Protein AF-G0W780-F1 (afdb_monomer)

Sequence (484 aa):
MDKKTTQSKIQQDNTSSDSSLDELLEDDEDDEDETEEDDFILSKIIKQKPLKDVFQDNDDDDDDDDNERKKRKRINPLGYLNNKSKFIPIKQFDLGKNYDTKIVSSMEKLNELIDLANNSPIKSSVVDLAFDKSKKTYEERLKLVGTRINDSLIDMILKEHISFKYKDWHFIDTNYDPMIISEIFDDDELTFFNLNKLKIAEMIKLKIPNLNEFMIKCGCNMTKLNSLRISSTLSENNVIETFNQYDNFVEICPMEDIMKFLCYYDDDPNFIKIFICFILDRKVYETLFLDSICCTNIYQNVILKRTPQQKAEIGVDTSEIIRESNDENENNSDEIQMNKGNFIKIYFEVVDRENYLLHYRLIRLIPELQKDIINHLFENTVKNGNGGDDNIRIVEEFNNLFDNKQYHKLLYYILLIYGSDLMPFGHNKTTEYFKDCIYDMTVEGNNEVELSILKGILNIFYKITDKIVDVNDANFIRFRQYSE

Solvent-accessible surface area (backbone atoms only — not c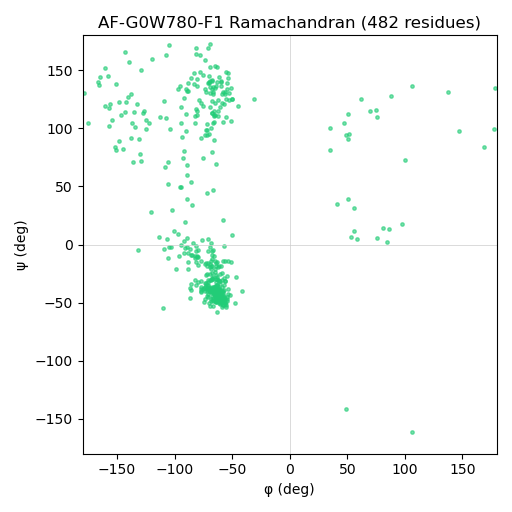omparable to full-atom values): 31049 Å² total; per-residue (Å²): 137,82,87,84,88,82,88,84,88,89,80,90,82,88,86,89,79,90,79,89,82,81,87,87,88,80,88,84,82,89,83,82,89,82,88,80,90,80,91,75,88,79,90,76,87,81,84,83,75,87,85,74,90,81,90,74,90,77,89,78,90,83,80,88,83,83,90,80,87,78,77,80,79,81,80,77,80,82,76,87,82,77,91,85,75,100,69,85,80,80,76,79,81,79,57,68,94,73,56,63,63,63,57,56,56,49,51,51,51,49,50,52,52,50,52,51,60,72,68,38,91,68,83,63,69,85,71,45,69,66,55,56,51,49,48,52,53,50,52,55,57,45,58,74,72,71,60,92,71,58,68,70,56,53,54,47,54,47,55,44,62,72,63,56,78,63,46,36,50,55,51,61,72,44,66,45,47,69,56,57,59,53,69,71,47,57,94,84,58,85,52,63,92,74,54,56,70,68,60,51,37,51,54,46,39,71,78,46,75,45,65,68,61,48,40,41,45,59,7,30,45,68,69,55,69,72,62,55,54,53,53,86,72,74,51,95,80,77,61,74,70,57,59,46,37,65,87,75,82,62,65,80,77,64,60,72,58,53,56,56,54,56,61,59,38,67,82,46,91,56,35,65,54,50,50,52,48,47,60,61,10,51,69,50,49,69,34,93,82,56,42,37,68,59,49,36,48,46,44,59,66,50,57,34,61,58,64,72,78,76,55,58,87,66,84,59,91,75,90,73,90,89,80,92,73,97,52,72,73,64,59,51,53,57,48,35,52,50,35,49,52,50,50,55,54,51,46,59,65,25,40,43,90,82,45,25,59,60,55,33,50,47,33,62,31,32,55,89,44,43,64,59,52,53,47,62,71,59,53,74,72,54,82,78,66,71,96,68,61,71,66,55,56,55,51,49,53,50,46,53,28,54,76,69,65,36,43,69,51,40,47,26,42,52,64,50,44,51,70,36,95,88,35,56,66,15,86,45,72,70,54,52,50,54,45,50,56,48,48,55,50,52,70,76,66,56,83,52,66,50,56,58,48,45,52,52,50,48,56,51,41,40,61,62,53,85,80,61,88,84,54,97,55,85,59,68,65,50,70,76,72,63,86,119

Organism: Naumovozyma dairenensis (strain ATCC 10597 / BCRC 20456 / CBS 421 / NBRC 0211 / NRRL Y-12639) (NCBI:txid1071378)

Secondary structure (DSSP, 8-state):
-----------------------------------------------PPPPP--------------------PPPPPPP------S---------GGG--HHHHHHHHHHHHHHHHHHT-S-----S-HHHHHHHHHHHHHHHHHT----HHHHHHHHHHHHH-TT-EE-SB-S---THHHHHHS-TT-TTGGGS-HHHHHHHHHHHS-SHHHHHHHTTB-HHHHHH--B--SPPTTS----SEE---------HHHHHHHHGGGTTSTTHHHHHHHHHHSHHHHHSTT--HHHHHHHIIIIITT--GGGGGGSS----------S-HHHHHHHHHHHHHHHHHHHHHHHB-TT-HHHHHHHHHH-GGGHHHHHHHHHHTTGGGSS---HHHHHHHHHHHHHHTT-HHHHHHHHHHHBTSSSB-SS--HHHHHHHHHHHHHHHTT---HHHHHHHHHHHHHHHTTTSSTT---GGGGGGGT---

pLDDT: mean 71.1, std 21.53, range [30.64, 97.69]

Nearest PDB structures (foldseek):
  8i4x-assembly1_D  TM=7.529E-01  e=1.510E-17  Saccharomyces cerevisiae S288C
  7yqh-assembly1_D  TM=7.508E-01  e=2.682E-17  Saccharomyces cerevisiae S288C
  8hqs-assembly1_D  TM=8.282E-01  e=1.946E-15  Saccharomyces cerevisiae S288C
  7ogg-assembly1_Q  TM=7.993E-01  e=3.056E-09  Saccharomyces cerevisiae A364A

InterPro domains:
  IPR014803 DNA repair protein Nse5/Nse6 [PF08691] (113-302)
  IPR014803 DNA repair protein Nse5/Nse6 [PF08691] (339-453)

Radius of gyration: 33.4 Å; Cα contacts (8 Å, |Δi|>4): 297; chains: 1; bounding box: 106×84×81 Å

Foldseek 3Di:
DDDDDDDDDDDDDDDDDDDDDDDDDDDDDDDDDDDDDDDDDDDDDDDDDDDDDDDDDDDDDDDDDDDDPDDDDDDDDDDDDDDDDDDDPDPDPPCDPVPDVVVVVVVVVVVVVVVCLVPDPPPPPPPDPPLVVVLVVVVVVVVVVVDDDDVVVSNVVSVCVVVVPQFFAAQAQAAAQPVLVCQLDPPPPPCPVVDDPVVSLVSSCVSVVDLLSLVVNQRGDPVCVVQLAQDPDDDPVRPPPNSRDHDNPHDGPDLVVSLSNLLSVLLPPCSLSVLLSQCLRPNNLPDPPQALVSLQCCCVPRQLPDDCVSVVVPDDDPPDDDDDDDPPPVVSVVSSVVSLVVSLVSNCRHYPLLPLVSLLSVCRNHVVCLVVNLCVSQVVVPPPDDPDDSLVVLLVVLCVCVVVVVLVSNLSSCSSCECDPNHDFADDPSLVVSLVSLVVVVVVVPPDPSSVVSNVVSVVSHPPPDPPPPDPDPCVVCVSVPPD

Structure (mmCIF, N/CA/C/O backbone):
data_AF-G0W780-F1
#
_entry.id   AF-G0W780-F1
#
loop_
_atom_site.group_PDB
_atom_site.id
_atom_site.type_symbol
_atom_site.label_atom_id
_atom_site.label_alt_id
_atom_site.label_comp_id
_atom_site.label_asym_id
_atom_site.label_entity_id
_atom_site.label_seq_id
_atom_site.pdbx_PDB_ins_code
_atom_site.Cartn_x
_atom_site.Cartn_y
_atom_site.Cartn_z
_atom_site.occupancy
_atom_site.B_iso_or_equiv
_atom_site.auth_seq_id
_atom_site.auth_comp_id
_atom_site.auth_asym_id
_atom_site.auth_atom_id
_atom_site.pdbx_PDB_model_num
ATOM 1 N N . MET A 1 1 ? -28.868 52.855 41.882 1.00 38.03 1 MET A N 1
ATOM 2 C CA . MET A 1 1 ? -28.464 53.197 40.507 1.00 38.03 1 MET A CA 1
ATOM 3 C C . MET A 1 1 ? -28.759 52.001 39.621 1.00 38.03 1 MET A C 1
ATOM 5 O O . MET A 1 1 ? -28.013 51.035 39.600 1.00 38.03 1 MET A O 1
ATOM 9 N N . ASP A 1 2 ? -29.972 52.051 39.084 1.00 37.53 2 ASP A N 1
ATOM 10 C CA . ASP A 1 2 ? -30.522 51.521 37.835 1.00 37.53 2 ASP A CA 1
ATOM 11 C C . ASP A 1 2 ? -30.033 50.184 37.265 1.00 37.53 2 ASP A C 1
ATOM 13 O O . ASP A 1 2 ? -29.066 50.087 36.516 1.00 37.53 2 ASP A O 1
ATOM 17 N N . LYS A 1 3 ? -30.872 49.174 37.525 1.00 34.69 3 LYS A N 1
ATOM 18 C CA . LYS A 1 3 ? -31.173 48.064 36.618 1.00 34.69 3 LYS A CA 1
ATOM 19 C C . LYS A 1 3 ? -31.974 48.602 35.424 1.00 34.69 3 LYS A C 1
ATOM 21 O O . LYS A 1 3 ? -32.961 49.305 35.635 1.00 34.69 3 LYS A O 1
ATOM 26 N N . LYS A 1 4 ? -31.634 48.200 34.196 1.00 47.03 4 LYS A N 1
ATOM 27 C CA . LYS A 1 4 ? -32.541 48.298 33.041 1.00 47.03 4 LYS A CA 1
ATOM 28 C C . LYS A 1 4 ? -32.712 46.943 32.366 1.00 47.03 4 LYS A C 1
ATOM 30 O O . LYS A 1 4 ? -31.825 46.428 31.700 1.00 47.03 4 LYS A O 1
ATOM 35 N N . THR A 1 5 ? -33.901 46.412 32.601 1.00 37.16 5 THR A N 1
ATOM 36 C CA . THR A 1 5 ? -34.615 45.384 31.854 1.00 37.16 5 THR A CA 1
ATOM 37 C C . THR A 1 5 ? -35.072 45.960 30.512 1.00 37.16 5 THR A C 1
ATOM 39 O O . THR A 1 5 ? -35.624 47.060 30.503 1.00 37.16 5 THR A O 1
ATOM 42 N N . THR A 1 6 ? -34.964 45.197 29.422 1.00 46.88 6 THR A N 1
ATOM 43 C CA . THR A 1 6 ? -35.787 45.426 28.224 1.00 46.88 6 THR A CA 1
ATOM 44 C C . THR A 1 6 ? -36.323 44.090 27.724 1.00 46.88 6 THR A C 1
ATOM 46 O O . THR A 1 6 ? -35.571 43.209 27.324 1.00 46.88 6 THR A O 1
ATOM 49 N N . GLN A 1 7 ? -37.644 43.95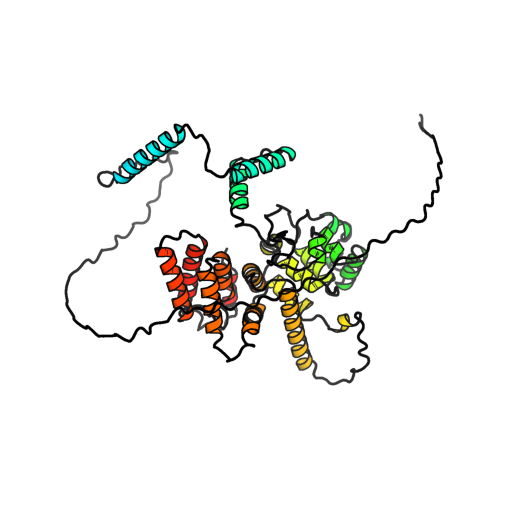4 27.811 1.00 33.81 7 GLN A N 1
ATOM 50 C CA . GLN A 1 7 ? -38.459 42.945 27.144 1.00 33.81 7 GLN A CA 1
ATOM 51 C C . GLN A 1 7 ? -38.763 43.401 25.707 1.00 33.81 7 GLN A C 1
ATOM 53 O O . GLN A 1 7 ? -39.029 44.582 25.494 1.00 33.81 7 GLN A O 1
ATOM 58 N N . SER A 1 8 ? -38.880 42.460 24.770 1.00 40.84 8 SER A N 1
ATOM 59 C CA . SER A 1 8 ? -39.789 42.592 23.623 1.00 40.84 8 SER A CA 1
ATOM 60 C C . SER A 1 8 ? -40.417 41.240 23.284 1.00 40.84 8 SER A C 1
ATOM 62 O O . SER A 1 8 ? -39.738 40.295 22.897 1.00 40.84 8 SER A O 1
ATOM 64 N N . LYS A 1 9 ? -41.735 41.177 23.483 1.00 44.16 9 LYS A N 1
ATOM 65 C CA . LYS A 1 9 ? -42.685 40.200 22.935 1.00 44.16 9 LYS A CA 1
ATOM 66 C C . LYS A 1 9 ? -43.066 40.602 21.504 1.00 44.16 9 LYS A C 1
ATOM 68 O O . LYS A 1 9 ? -42.935 41.783 21.200 1.00 44.16 9 LYS A O 1
ATOM 73 N N . ILE A 1 10 ? -43.649 39.646 20.761 1.00 37.06 10 ILE A N 1
ATOM 74 C CA . ILE A 1 10 ? -44.574 39.717 19.590 1.00 37.06 10 ILE A CA 1
ATOM 75 C C . ILE A 1 10 ? -44.097 38.664 18.568 1.00 37.06 10 ILE A C 1
ATOM 77 O O . ILE A 1 10 ? -42.911 38.635 18.281 1.00 37.06 10 ILE A O 1
ATOM 81 N N . GLN A 1 11 ? -44.883 37.769 17.969 1.00 38.53 11 GLN A N 1
ATOM 82 C CA . GLN A 1 11 ? -46.281 37.335 18.064 1.00 38.53 11 GLN A CA 1
ATOM 83 C C . GLN A 1 11 ? -46.334 35.938 17.413 1.00 38.53 11 GLN A C 1
ATOM 85 O O . GLN A 1 11 ? -45.528 35.628 16.540 1.00 38.53 11 GLN A O 1
ATOM 90 N N . GLN A 1 12 ? -47.278 35.115 17.862 1.00 35.47 12 GLN A N 1
ATOM 91 C CA . GLN A 1 12 ? -47.713 33.889 17.196 1.00 35.47 12 GLN A CA 1
ATOM 92 C C . GLN A 1 12 ? -48.482 34.242 15.919 1.00 35.47 12 GLN A C 1
ATOM 94 O O . GLN A 1 12 ? -49.270 35.182 15.963 1.00 35.47 12 GLN A O 1
ATOM 99 N N . ASP A 1 13 ? -48.344 33.432 14.870 1.00 37.41 13 ASP A N 1
ATOM 100 C CA . ASP A 1 13 ? -49.441 33.173 13.941 1.00 37.41 13 ASP A CA 1
ATOM 101 C C . ASP A 1 13 ? -49.451 31.698 13.530 1.00 37.41 13 ASP A C 1
ATOM 103 O O . ASP A 1 13 ? -48.443 31.113 13.133 1.00 37.41 13 ASP A O 1
ATOM 107 N N . ASN A 1 14 ? -50.630 31.110 13.708 1.00 38.72 14 ASN A N 1
ATOM 108 C CA . ASN A 1 14 ? -51.030 29.782 13.275 1.00 38.72 14 ASN A CA 1
ATOM 109 C C . ASN A 1 14 ? -51.286 29.797 11.764 1.00 38.72 14 ASN A C 1
ATOM 111 O O . ASN A 1 14 ? -51.888 30.746 11.276 1.00 38.72 14 ASN A O 1
ATOM 115 N N . THR A 1 15 ? -50.994 28.710 11.051 1.00 37.69 15 THR A N 1
ATOM 116 C CA . THR A 1 15 ? -51.860 28.246 9.951 1.00 37.69 15 THR A CA 1
ATOM 117 C C . THR A 1 15 ? -51.660 26.754 9.706 1.00 37.69 15 THR A C 1
ATOM 119 O O . THR A 1 15 ? -50.565 26.271 9.444 1.00 37.69 15 THR A O 1
ATOM 122 N N . SER A 1 16 ? -52.772 26.044 9.849 1.00 38.56 16 SER A N 1
ATOM 123 C CA . SER A 1 16 ? -53.034 24.655 9.503 1.00 38.56 16 SER A CA 1
ATOM 124 C C . SER A 1 16 ? -53.527 24.539 8.056 1.00 38.56 16 SER A C 1
ATOM 126 O O . SER A 1 16 ? -54.401 25.313 7.664 1.00 38.56 16 SER A O 1
ATOM 128 N N . SER A 1 17 ? -53.057 23.530 7.330 1.00 45.59 17 SER A N 1
ATOM 129 C CA . SER A 1 17 ? -53.661 22.940 6.116 1.00 45.59 17 SER A CA 1
ATOM 130 C C . SER A 1 17 ? -52.765 21.747 5.767 1.00 45.59 17 SER A C 1
ATOM 132 O O . SER A 1 17 ? -51.594 21.959 5.474 1.00 45.59 17 SER A O 1
ATOM 134 N N . ASP A 1 18 ? -53.103 20.479 5.988 1.00 39.19 18 ASP A N 1
ATOM 135 C CA . ASP A 1 18 ? -54.285 19.700 5.589 1.00 39.19 18 ASP A CA 1
ATOM 136 C C . ASP A 1 18 ? -54.598 19.819 4.092 1.00 39.19 18 ASP A C 1
ATOM 138 O O . ASP A 1 18 ? -55.306 20.724 3.656 1.00 39.19 18 ASP A O 1
ATOM 142 N N . SER A 1 19 ? -54.017 18.904 3.312 1.00 43.47 19 SER A N 1
ATOM 143 C CA . SER A 1 19 ? -54.576 18.439 2.043 1.00 43.47 19 SER A CA 1
ATOM 144 C C . SER A 1 19 ? -54.000 17.061 1.717 1.00 43.47 19 SER A C 1
ATOM 146 O O . SER A 1 19 ? -52.862 16.925 1.264 1.00 43.47 19 SER A O 1
ATOM 148 N N . SER A 1 20 ? -54.817 16.048 1.972 1.00 43.66 20 SER A N 1
ATOM 149 C CA . SER A 1 20 ? -54.826 14.784 1.253 1.00 43.66 20 SER A CA 1
ATOM 150 C C . SER A 1 20 ? -54.958 15.014 -0.256 1.00 43.66 20 SER A C 1
ATOM 152 O O . SER A 1 20 ? -55.720 15.881 -0.689 1.00 43.66 20 SER A O 1
ATOM 154 N N . LEU A 1 21 ? -54.276 14.198 -1.059 1.00 46.19 21 LEU A N 1
ATOM 155 C CA . LEU A 1 21 ? -54.745 13.893 -2.405 1.00 46.19 21 LEU A CA 1
ATOM 156 C C . LEU A 1 21 ? -54.358 12.460 -2.770 1.00 46.19 21 LEU A C 1
ATOM 158 O O . LEU A 1 21 ? -53.183 12.116 -2.882 1.00 46.19 21 LEU A O 1
ATOM 162 N N . ASP A 1 22 ? -55.409 11.661 -2.868 1.00 44.22 22 ASP A N 1
ATOM 163 C CA . ASP A 1 22 ? -55.487 10.343 -3.468 1.00 44.22 22 ASP A CA 1
ATOM 164 C C . ASP A 1 22 ? -55.342 10.428 -5.000 1.00 44.22 22 ASP A C 1
ATOM 166 O O . ASP A 1 22 ? -55.747 11.415 -5.611 1.00 44.22 22 ASP A O 1
ATOM 170 N N . GLU A 1 23 ? -54.838 9.323 -5.562 1.00 47.72 23 GLU A N 1
ATOM 171 C CA . GLU A 1 23 ? -55.351 8.653 -6.770 1.00 47.72 23 GLU A CA 1
ATOM 172 C C . GLU A 1 23 ? -55.186 9.353 -8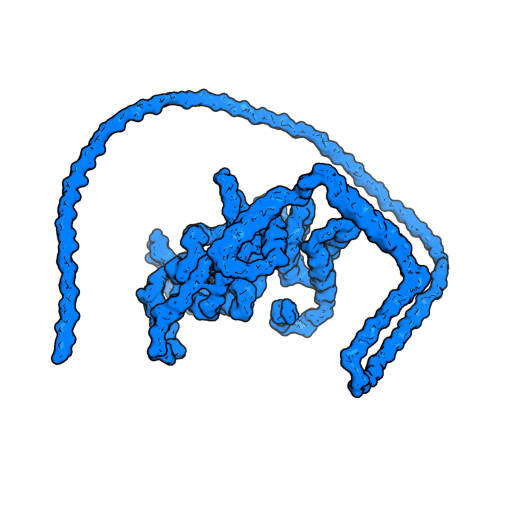.136 1.00 47.72 23 GLU A C 1
ATOM 174 O O . GLU A 1 23 ? -55.827 10.356 -8.435 1.00 47.72 23 GLU A O 1
ATOM 179 N N . LEU A 1 24 ? -54.390 8.733 -9.024 1.00 43.53 24 LEU A N 1
ATOM 180 C CA . LEU A 1 24 ? -54.859 8.317 -10.354 1.00 43.53 24 LEU A CA 1
ATOM 181 C C . LEU A 1 24 ? -53.882 7.349 -11.045 1.00 43.53 24 LEU A C 1
ATOM 183 O O . LEU A 1 24 ? -52.663 7.463 -10.937 1.00 43.53 24 LEU A O 1
ATOM 187 N N . LEU A 1 25 ? -54.516 6.374 -11.691 1.00 45.44 25 LEU A N 1
ATOM 188 C CA . LEU A 1 25 ? -54.032 5.264 -12.506 1.00 45.44 25 LEU A CA 1
ATOM 189 C C . LEU A 1 25 ? -53.476 5.726 -13.863 1.00 45.44 25 LEU A C 1
ATOM 191 O O . LEU A 1 25 ? -53.732 6.859 -14.256 1.00 45.44 25 LEU A O 1
ATOM 195 N N . GLU A 1 26 ? -52.812 4.783 -14.545 1.00 46.03 26 GLU A N 1
ATOM 196 C CA . GLU A 1 26 ? -52.704 4.518 -16.003 1.00 46.03 26 GLU A CA 1
ATOM 197 C C . GLU A 1 26 ? -51.285 3.957 -16.245 1.00 46.03 26 GLU A C 1
ATOM 199 O O . GLU A 1 26 ? -50.289 4.635 -16.002 1.00 46.03 26 GLU A O 1
ATOM 204 N N . ASP A 1 27 ? -51.111 2.634 -16.338 1.00 40.56 27 ASP A N 1
ATOM 205 C CA . ASP A 1 27 ? -51.336 1.790 -17.528 1.00 40.56 27 ASP A CA 1
ATOM 206 C C . ASP A 1 27 ? -50.704 2.402 -18.784 1.00 40.56 27 ASP A C 1
ATOM 208 O O . ASP A 1 27 ? -51.250 3.340 -19.345 1.00 40.56 27 ASP A O 1
ATOM 212 N N . ASP A 1 28 ? -49.577 1.835 -19.220 1.00 50.06 28 ASP A N 1
ATOM 213 C CA . ASP A 1 28 ? -49.275 1.678 -20.641 1.00 50.06 28 ASP A CA 1
ATOM 214 C C . ASP A 1 28 ? -48.439 0.404 -20.832 1.00 50.06 28 ASP A C 1
ATOM 216 O O . ASP A 1 28 ? -47.411 0.177 -20.182 1.00 50.06 28 ASP A O 1
ATOM 220 N N . GLU A 1 29 ? -49.008 -0.448 -21.675 1.00 44.19 29 GLU A N 1
ATOM 221 C CA . GLU A 1 29 ? -48.562 -1.752 -22.135 1.00 44.19 29 GLU A CA 1
ATOM 222 C C . GLU A 1 29 ? -47.461 -1.628 -23.209 1.00 44.19 29 GLU A C 1
ATOM 224 O O . GLU A 1 29 ? -47.306 -0.585 -23.837 1.00 44.19 29 GLU A O 1
ATOM 229 N N . ASP A 1 30 ? -46.769 -2.754 -23.403 1.00 40.62 30 ASP A N 1
ATOM 230 C CA . ASP A 1 30 ? -46.227 -3.298 -24.657 1.00 40.62 30 ASP A CA 1
ATOM 231 C C . ASP A 1 30 ? -45.163 -2.540 -25.479 1.00 40.62 30 ASP A C 1
ATOM 233 O O . ASP A 1 30 ? -45.313 -1.397 -25.893 1.00 40.62 30 ASP A O 1
ATOM 237 N N . ASP A 1 31 ? -44.056 -3.250 -25.729 1.00 46.06 31 ASP A N 1
ATOM 238 C CA . ASP A 1 31 ? -43.531 -3.585 -27.069 1.00 46.06 31 ASP A CA 1
ATOM 239 C C . ASP A 1 31 ? -42.212 -4.358 -26.853 1.00 46.06 31 ASP A C 1
ATOM 241 O O . ASP A 1 31 ? -41.242 -3.849 -26.291 1.00 46.06 31 ASP A O 1
ATOM 245 N N . GLU A 1 32 ? -42.252 -5.685 -26.945 1.00 43.19 32 GLU A N 1
ATOM 246 C CA . GLU A 1 32 ? -42.020 -6.497 -28.151 1.00 43.19 32 GLU A CA 1
ATOM 247 C C . GLU A 1 32 ? -40.538 -6.847 -28.370 1.00 43.19 32 GLU A C 1
ATOM 249 O O . GLU A 1 32 ? -39.626 -6.023 -28.319 1.00 43.19 32 GLU A O 1
ATOM 254 N N . ASP A 1 33 ? -40.352 -8.154 -28.547 1.00 42.50 33 ASP A N 1
ATOM 255 C CA . ASP A 1 33 ? -39.120 -8.883 -28.799 1.00 42.50 33 ASP A CA 1
ATOM 256 C C . ASP A 1 33 ? -38.359 -8.356 -30.020 1.00 42.50 33 ASP A C 1
ATOM 258 O O . ASP A 1 33 ? -38.966 -8.043 -31.034 1.00 42.50 33 ASP A O 1
ATOM 262 N N . GLU A 1 34 ? -37.028 -8.447 -29.998 1.00 46.59 34 GLU A N 1
ATOM 263 C CA . GLU A 1 34 ? -36.301 -8.922 -31.178 1.00 46.59 34 GLU A CA 1
ATOM 264 C C . GLU A 1 34 ? -34.954 -9.536 -30.769 1.00 46.59 34 GLU A C 1
ATOM 266 O O . GLU A 1 34 ? -34.001 -8.886 -30.338 1.00 46.59 34 GLU A O 1
ATOM 271 N N . THR A 1 35 ? -34.930 -10.861 -30.870 1.00 42.03 35 THR A N 1
ATOM 272 C CA . THR A 1 35 ? -33.750 -11.704 -31.028 1.00 42.03 35 THR A CA 1
ATOM 273 C C . THR A 1 35 ? -32.929 -11.254 -32.229 1.00 42.03 35 THR A C 1
ATOM 275 O O . THR A 1 35 ? -33.510 -11.099 -33.295 1.00 42.03 35 THR A O 1
ATOM 278 N N . GLU A 1 36 ? -31.601 -11.225 -32.123 1.00 42.75 36 GLU A N 1
ATOM 279 C CA . GLU A 1 36 ? -30.752 -11.704 -33.218 1.00 42.75 36 GLU A CA 1
ATOM 280 C C . GLU A 1 36 ? -29.364 -12.113 -32.703 1.00 42.75 36 GLU A C 1
ATOM 282 O O . GLU A 1 36 ? -28.610 -11.349 -32.100 1.00 42.75 36 GLU A O 1
ATOM 287 N N . GLU A 1 37 ? -29.104 -13.404 -32.894 1.00 39.59 37 GLU A N 1
ATOM 288 C CA . GLU A 1 37 ? -27.812 -14.063 -32.841 1.00 39.59 37 GLU A CA 1
ATOM 289 C C . GLU A 1 37 ? -26.891 -13.444 -33.898 1.00 39.59 37 GLU A C 1
ATOM 291 O O . GLU A 1 37 ? -27.321 -13.245 -35.026 1.00 39.59 37 GLU A O 1
ATOM 296 N N . ASP A 1 38 ? -25.616 -13.228 -33.576 1.00 36.81 38 ASP A N 1
ATOM 297 C CA . ASP A 1 38 ? -24.571 -13.234 -34.603 1.00 36.81 38 ASP A CA 1
ATOM 298 C C . ASP A 1 38 ? -23.228 -13.658 -33.994 1.00 36.81 38 ASP A C 1
ATOM 300 O O . ASP A 1 38 ? -22.359 -12.870 -33.613 1.00 36.81 38 ASP A O 1
ATOM 304 N N . ASP A 1 39 ? -23.073 -14.980 -33.924 1.00 35.78 39 ASP A N 1
ATOM 305 C CA . ASP A 1 39 ? -21.785 -15.655 -33.998 1.00 35.78 39 ASP A CA 1
ATOM 306 C C . ASP A 1 39 ? -21.195 -15.422 -35.399 1.00 35.78 39 ASP A C 1
ATOM 308 O O . ASP A 1 39 ? -21.659 -16.004 -36.382 1.00 35.78 39 ASP A O 1
ATOM 312 N N . PHE A 1 40 ? -20.105 -14.655 -35.516 1.00 32.97 40 PHE A N 1
ATOM 313 C CA . PHE A 1 40 ? -19.230 -14.789 -36.684 1.00 32.97 40 PHE A CA 1
ATOM 314 C C . PHE A 1 40 ? -17.739 -14.771 -36.344 1.00 32.97 40 PHE A C 1
ATOM 316 O O . PHE A 1 40 ? -17.086 -13.756 -36.101 1.00 32.97 40 PHE A O 1
ATOM 323 N N . ILE A 1 41 ? -17.207 -15.985 -36.412 1.00 33.94 41 ILE A N 1
ATOM 324 C CA . ILE A 1 41 ? -15.811 -16.386 -36.498 1.00 33.94 41 ILE A CA 1
ATOM 325 C C . ILE A 1 41 ? -15.098 -15.620 -37.622 1.00 33.94 41 ILE A C 1
ATOM 327 O O . ILE A 1 41 ? -15.444 -15.763 -38.794 1.00 33.94 41 ILE A O 1
ATOM 331 N N . LEU A 1 42 ? -13.988 -14.945 -37.305 1.00 33.44 42 LEU A N 1
ATOM 332 C CA . LEU A 1 42 ? -12.927 -14.720 -38.290 1.00 33.44 42 LEU A CA 1
ATOM 333 C C . LEU A 1 42 ? -11.534 -14.971 -37.702 1.00 33.44 42 LEU A C 1
ATOM 335 O O . LEU A 1 42 ? -10.695 -14.090 -37.537 1.00 33.44 42 LEU A O 1
ATOM 339 N N . SER A 1 43 ? -11.261 -16.250 -37.461 1.00 30.64 43 SER A N 1
ATOM 340 C CA . SER A 1 43 ? -9.906 -16.787 -37.458 1.00 30.64 43 SER A CA 1
ATOM 341 C C . SER A 1 43 ? -9.280 -16.625 -38.850 1.00 30.64 43 SER A C 1
ATOM 343 O O . SER A 1 43 ? -9.711 -17.283 -39.804 1.00 30.64 43 SER A O 1
ATOM 345 N N . LYS A 1 44 ? -8.219 -15.819 -38.987 1.00 32.91 44 LYS A N 1
ATOM 346 C CA . LYS A 1 44 ? -7.300 -15.959 -40.128 1.00 32.91 44 LYS A CA 1
ATOM 347 C C . LYS A 1 44 ? -5.851 -15.581 -39.802 1.00 32.91 44 LYS A C 1
ATOM 349 O O . LYS A 1 44 ? -5.403 -14.470 -40.033 1.00 32.91 44 LYS A O 1
ATOM 354 N N . ILE A 1 45 ?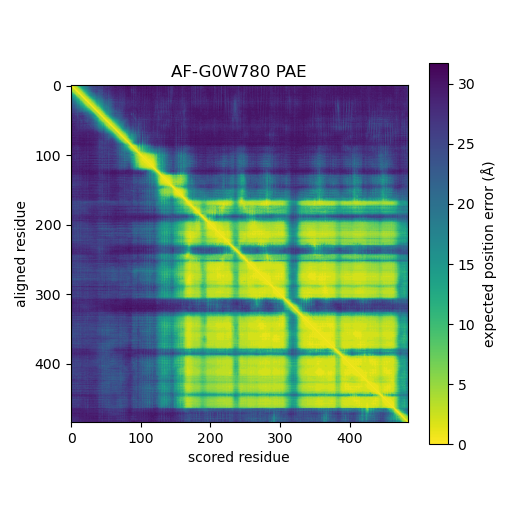 -5.124 -16.601 -39.345 1.00 32.88 45 ILE A N 1
ATOM 355 C CA . ILE A 1 45 ? -3.849 -17.068 -39.915 1.00 32.88 45 ILE A CA 1
ATOM 356 C C . ILE A 1 45 ? -2.775 -15.981 -40.114 1.00 32.88 45 ILE A C 1
ATOM 358 O O . ILE A 1 45 ? -2.646 -15.412 -41.197 1.00 32.88 45 ILE A O 1
ATOM 362 N N . ILE A 1 46 ? -1.878 -15.844 -39.134 1.00 32.34 46 ILE A N 1
ATOM 363 C CA . ILE A 1 46 ? -0.486 -15.461 -39.398 1.00 32.34 46 ILE A CA 1
ATOM 364 C C . ILE A 1 46 ? 0.373 -16.708 -39.187 1.00 32.34 46 ILE A C 1
ATOM 366 O O . ILE A 1 46 ? 0.526 -17.225 -38.085 1.00 32.34 46 ILE A O 1
ATOM 370 N N . LYS A 1 47 ? 0.875 -17.233 -40.307 1.00 33.12 47 LYS A N 1
ATOM 371 C CA . LYS A 1 47 ? 1.777 -18.381 -40.378 1.00 33.12 47 LYS A CA 1
ATOM 372 C C . LYS A 1 47 ? 3.112 -18.017 -39.729 1.00 33.12 47 LYS A C 1
ATOM 374 O O . LYS A 1 47 ? 3.855 -17.207 -40.277 1.00 33.12 47 LYS A O 1
ATOM 379 N N . GLN A 1 48 ? 3.442 -18.674 -38.623 1.00 32.75 48 GLN A N 1
ATOM 380 C CA . GLN A 1 48 ? 4.809 -18.743 -38.119 1.00 32.75 48 GLN A CA 1
ATOM 381 C C . GLN A 1 48 ? 5.663 -19.564 -39.100 1.00 32.75 48 GLN A C 1
ATOM 383 O O . GLN A 1 48 ? 5.334 -20.701 -39.442 1.00 32.75 48 GLN A O 1
ATOM 388 N N . LYS A 1 49 ? 6.752 -18.963 -39.587 1.00 35.91 49 LYS A N 1
ATOM 389 C CA . LYS A 1 49 ? 7.869 -19.674 -40.219 1.00 35.91 49 LYS A CA 1
ATOM 390 C C . LYS A 1 49 ? 8.870 -20.034 -39.113 1.00 35.91 49 LYS A C 1
ATOM 392 O O . LYS A 1 49 ? 9.234 -19.134 -38.362 1.00 35.91 49 LYS A O 1
ATOM 397 N N . PRO A 1 50 ? 9.357 -21.282 -39.031 1.00 32.81 50 PRO A N 1
ATOM 398 C CA . PRO A 1 50 ? 10.433 -21.629 -38.114 1.00 32.81 50 PRO A CA 1
ATOM 399 C C . PRO A 1 50 ? 11.770 -21.136 -38.686 1.00 32.81 50 PRO A C 1
ATOM 401 O O . PRO A 1 50 ? 12.145 -21.508 -39.803 1.00 32.81 50 PRO A O 1
ATOM 404 N N . LEU A 1 51 ? 12.477 -20.290 -37.937 1.00 34.16 51 LEU A N 1
ATOM 405 C CA . LEU A 1 51 ? 13.879 -19.970 -38.199 1.00 34.16 51 LEU A CA 1
ATOM 406 C C . LEU A 1 51 ? 14.737 -21.090 -37.611 1.00 34.16 51 LEU A C 1
ATOM 408 O O . LEU A 1 51 ? 14.689 -21.374 -36.419 1.00 34.16 51 LEU A O 1
ATOM 412 N N . LYS A 1 52 ? 15.444 -21.766 -38.516 1.00 33.25 52 LYS A N 1
ATOM 413 C CA . LYS A 1 52 ? 16.418 -22.815 -38.239 1.00 33.25 52 LYS A CA 1
ATOM 414 C C . LYS A 1 52 ? 17.739 -22.211 -37.775 1.00 33.25 52 LYS A C 1
ATOM 416 O O . LYS A 1 52 ? 18.141 -21.158 -38.265 1.00 33.25 52 LYS A O 1
ATOM 421 N N . ASP A 1 53 ? 18.390 -22.982 -36.916 1.00 37.91 53 ASP A N 1
ATOM 422 C CA . ASP A 1 53 ? 19.793 -22.944 -36.519 1.00 37.91 53 ASP A CA 1
ATOM 423 C C . ASP A 1 53 ? 20.753 -22.468 -37.616 1.00 37.91 53 ASP A C 1
ATOM 425 O O . ASP A 1 53 ? 20.836 -23.081 -38.683 1.00 37.91 53 ASP A O 1
ATOM 429 N N . VAL A 1 54 ? 21.539 -21.438 -37.293 1.00 37.41 54 VAL A N 1
ATOM 430 C CA . VAL A 1 54 ? 22.884 -21.214 -37.841 1.00 37.41 54 VAL A CA 1
ATOM 431 C C . VAL A 1 54 ? 23.739 -20.609 -36.722 1.00 37.41 54 VAL A C 1
ATOM 433 O O . VAL A 1 54 ? 23.902 -19.396 -36.636 1.00 37.41 54 VAL A O 1
ATOM 436 N N . PHE A 1 55 ? 24.266 -21.458 -35.839 1.00 34.22 55 PHE A N 1
ATOM 437 C CA . PHE A 1 55 ? 25.536 -21.168 -35.178 1.00 34.22 55 PHE A CA 1
ATOM 438 C C . PHE A 1 55 ? 26.615 -21.773 -36.066 1.00 34.22 55 PHE A C 1
ATOM 440 O O . PHE A 1 55 ? 26.660 -22.989 -36.257 1.00 34.22 55 PHE A O 1
ATOM 447 N N . GLN A 1 56 ? 27.418 -20.909 -36.675 1.00 38.41 56 GLN A N 1
ATOM 448 C CA . GLN A 1 56 ? 28.638 -21.308 -37.348 1.00 38.41 56 GLN A CA 1
ATOM 449 C C . GLN A 1 56 ? 29.759 -20.462 -36.765 1.00 38.41 56 GLN A C 1
ATOM 451 O O . GLN A 1 56 ? 29.744 -19.235 -36.866 1.00 38.41 56 GLN A O 1
ATOM 456 N N . ASP A 1 57 ? 30.652 -21.176 -36.093 1.00 42.66 57 ASP A N 1
ATOM 457 C CA . ASP A 1 57 ? 31.915 -20.717 -35.549 1.00 42.66 57 ASP A CA 1
ATOM 458 C C . ASP A 1 57 ? 32.721 -19.984 -36.622 1.00 42.66 57 ASP A C 1
ATOM 460 O O . ASP A 1 57 ? 32.846 -20.470 -37.746 1.00 42.66 57 ASP A O 1
ATOM 464 N N . ASN A 1 58 ? 33.283 -18.841 -36.247 1.00 42.53 58 ASN A N 1
ATOM 465 C CA . ASN A 1 58 ? 34.522 -18.338 -36.821 1.00 42.53 58 ASN A CA 1
ATOM 466 C C . ASN A 1 58 ? 35.343 -17.799 -35.650 1.00 42.53 58 ASN A C 1
ATOM 468 O O . ASN A 1 58 ? 35.182 -16.653 -35.229 1.00 42.53 58 ASN A O 1
ATOM 472 N N . ASP A 1 59 ? 36.168 -18.693 -35.114 1.00 42.81 59 ASP A N 1
ATOM 473 C CA . ASP A 1 59 ? 37.484 -18.327 -34.615 1.00 42.81 59 ASP A CA 1
ATOM 474 C C . ASP A 1 59 ? 38.259 -17.714 -35.786 1.00 42.81 59 ASP A C 1
ATOM 476 O O . ASP A 1 59 ? 38.288 -18.303 -36.863 1.00 42.81 59 ASP A O 1
ATOM 480 N N . ASP A 1 60 ? 38.849 -16.542 -35.581 1.00 51.62 60 ASP A N 1
ATOM 481 C CA . ASP A 1 60 ? 40.149 -16.206 -36.152 1.00 51.62 60 ASP A CA 1
ATOM 482 C C . ASP A 1 60 ? 40.733 -15.033 -35.356 1.00 51.62 60 ASP A C 1
ATOM 484 O O . ASP A 1 60 ? 40.142 -13.954 -35.229 1.00 51.62 60 ASP A O 1
ATOM 488 N N . ASP A 1 61 ? 41.885 -15.339 -34.770 1.00 51.78 61 ASP A N 1
ATOM 489 C CA . ASP A 1 61 ? 42.843 -14.450 -34.136 1.00 51.78 61 ASP A CA 1
ATOM 490 C C . ASP A 1 61 ? 43.258 -13.310 -35.080 1.00 51.78 61 ASP A C 1
ATOM 492 O O . ASP A 1 61 ? 43.377 -13.515 -36.285 1.00 51.78 61 ASP A O 1
ATOM 496 N N . ASP A 1 62 ? 43.549 -12.129 -34.530 1.00 50.03 62 ASP A N 1
ATOM 497 C CA . ASP A 1 62 ? 44.811 -11.458 -34.852 1.00 50.03 62 ASP A CA 1
ATOM 498 C C . ASP A 1 62 ? 45.119 -10.311 -33.879 1.00 50.03 62 ASP A C 1
ATOM 500 O O . ASP A 1 62 ? 44.263 -9.529 -33.452 1.00 50.03 62 ASP A O 1
ATOM 504 N N . ASP A 1 63 ? 46.397 -10.309 -33.527 1.00 49.56 63 ASP A N 1
ATOM 505 C CA . ASP A 1 63 ? 47.114 -9.575 -32.502 1.00 49.56 63 ASP A CA 1
ATOM 506 C C . ASP A 1 63 ? 47.264 -8.055 -32.738 1.00 49.56 63 ASP A C 1
ATOM 508 O O . ASP A 1 63 ? 47.027 -7.517 -33.817 1.00 49.56 63 ASP A O 1
ATOM 512 N N . ASP A 1 64 ? 47.794 -7.420 -31.684 1.00 44.47 64 ASP A N 1
ATOM 513 C CA . ASP A 1 64 ? 48.576 -6.176 -31.675 1.00 44.47 64 ASP A CA 1
ATOM 514 C C . ASP A 1 64 ? 47.823 -4.841 -31.866 1.00 44.47 64 ASP A C 1
ATOM 516 O O . ASP A 1 64 ? 47.398 -4.475 -32.953 1.00 44.47 64 ASP A O 1
ATOM 520 N N . ASP A 1 65 ? 47.734 -4.021 -30.805 1.00 46.03 65 ASP A N 1
ATOM 521 C CA . ASP A 1 65 ? 48.720 -2.938 -30.636 1.00 46.03 65 ASP A CA 1
ATOM 522 C C . ASP A 1 65 ? 48.520 -2.093 -29.354 1.00 46.03 65 ASP A C 1
ATOM 524 O O . ASP A 1 65 ? 47.452 -1.570 -29.036 1.00 46.03 65 ASP A O 1
ATOM 528 N N . ASP A 1 66 ? 49.635 -1.948 -28.646 1.00 42.31 66 ASP A N 1
ATOM 529 C CA . ASP A 1 66 ? 50.151 -0.756 -27.977 1.00 42.31 66 ASP A CA 1
ATOM 530 C C . ASP A 1 66 ? 49.323 0.137 -27.014 1.00 42.31 66 ASP A C 1
ATOM 532 O O . ASP A 1 66 ? 48.520 1.002 -27.351 1.00 42.31 66 ASP A O 1
ATOM 536 N N . ASN A 1 67 ? 49.765 0.064 -25.750 1.00 45.59 67 ASN A N 1
ATOM 537 C CA . ASN A 1 67 ? 50.309 1.191 -24.978 1.00 45.59 67 ASN A CA 1
ATOM 538 C C . ASN A 1 67 ? 49.532 2.526 -24.941 1.00 45.59 67 ASN A C 1
ATOM 540 O O . ASN A 1 67 ? 49.886 3.478 -25.625 1.00 45.59 67 ASN A O 1
ATOM 544 N N . GLU A 1 68 ? 48.695 2.727 -23.911 1.00 43.69 68 GLU A N 1
ATOM 545 C CA . GLU A 1 68 ? 48.584 4.058 -23.283 1.00 43.69 68 GLU A CA 1
ATOM 546 C C . GLU A 1 68 ? 48.201 4.002 -21.787 1.00 43.69 68 GLU A C 1
ATOM 548 O O . GLU A 1 68 ? 47.068 4.221 -21.352 1.00 43.69 68 GLU A O 1
ATOM 553 N N . ARG A 1 69 ? 49.207 3.754 -20.935 1.00 42.19 69 ARG A N 1
ATOM 554 C CA . ARG A 1 69 ? 49.122 3.974 -19.480 1.00 42.19 69 ARG A CA 1
ATOM 555 C C . ARG A 1 69 ? 48.977 5.472 -19.174 1.00 42.19 69 ARG A C 1
ATOM 557 O O . ARG A 1 69 ? 49.964 6.172 -18.927 1.00 42.19 69 ARG A O 1
ATOM 564 N N . LYS A 1 70 ? 47.741 5.973 -19.100 1.00 43.38 70 LYS A N 1
ATOM 565 C CA . LYS A 1 70 ? 47.442 7.323 -18.589 1.00 43.38 70 LYS A CA 1
ATOM 566 C C . LYS A 1 70 ? 47.713 7.405 -17.082 1.00 43.38 70 LYS A C 1
ATOM 568 O O . LYS A 1 70 ? 46.911 6.998 -16.242 1.00 43.38 70 LYS A O 1
ATOM 573 N N . LYS A 1 71 ? 48.877 7.966 -16.737 1.00 39.69 71 LYS A N 1
ATOM 574 C CA . LYS A 1 71 ? 49.267 8.370 -15.378 1.00 39.69 71 LYS A CA 1
ATOM 575 C C . LYS A 1 71 ? 48.214 9.322 -14.796 1.00 39.69 71 LYS A C 1
ATOM 577 O O . LYS A 1 71 ? 48.117 10.478 -15.205 1.00 39.69 71 LYS A O 1
ATOM 582 N N . ARG A 1 72 ? 47.450 8.851 -13.807 1.00 40.94 72 ARG A N 1
ATOM 583 C CA . ARG A 1 72 ? 46.558 9.686 -12.990 1.00 40.94 72 ARG A CA 1
ATOM 584 C C . ARG A 1 72 ? 47.399 10.720 -12.230 1.00 40.94 72 ARG A C 1
ATOM 586 O O . ARG A 1 72 ? 48.172 10.367 -11.340 1.00 40.94 72 ARG A O 1
ATOM 593 N N . LYS A 1 73 ? 47.274 11.998 -12.601 1.00 42.03 73 LYS A N 1
ATOM 594 C CA . LYS A 1 73 ? 47.849 13.123 -11.851 1.00 42.03 73 LYS A CA 1
ATOM 595 C C . LYS A 1 73 ? 47.157 13.202 -10.489 1.00 42.03 73 LYS A C 1
ATOM 597 O O . LYS A 1 73 ? 45.939 13.337 -10.420 1.00 42.03 73 LYS A O 1
ATOM 602 N N . ARG A 1 74 ? 47.943 13.105 -9.415 1.00 37.44 74 ARG A N 1
ATOM 603 C CA . ARG A 1 74 ? 47.493 13.366 -8.044 1.00 37.44 74 ARG A CA 1
ATOM 604 C C . ARG A 1 74 ? 47.051 14.826 -7.940 1.00 37.44 74 ARG A C 1
ATOM 606 O O . ARG A 1 74 ? 47.818 15.729 -8.266 1.00 37.44 74 ARG A O 1
ATOM 613 N N . ILE A 1 75 ? 45.813 15.031 -7.509 1.00 39.22 75 ILE A N 1
ATOM 614 C CA . ILE A 1 75 ? 45.268 16.339 -7.152 1.00 39.22 75 ILE A CA 1
ATOM 615 C C . ILE A 1 75 ? 45.871 16.698 -5.790 1.00 39.22 75 ILE A C 1
ATOM 617 O O . ILE A 1 75 ? 45.704 15.954 -4.826 1.00 39.22 75 ILE A O 1
ATOM 621 N N . ASN A 1 76 ? 46.618 17.800 -5.724 1.00 38.62 76 ASN A N 1
ATOM 622 C CA . ASN A 1 76 ? 47.114 18.332 -4.457 1.00 38.62 76 ASN A CA 1
ATOM 623 C C . ASN A 1 76 ? 45.942 18.924 -3.654 1.00 38.62 76 ASN A C 1
ATOM 625 O O . ASN A 1 76 ? 45.102 19.609 -4.244 1.00 38.62 76 ASN A O 1
ATOM 629 N N . PRO A 1 77 ? 45.884 18.704 -2.330 1.00 40.84 77 PRO A N 1
ATOM 630 C CA . PRO A 1 77 ? 44.859 19.297 -1.487 1.00 40.84 77 PRO A CA 1
ATOM 631 C C . PRO A 1 77 ? 45.038 20.817 -1.410 1.00 40.84 77 PRO A C 1
ATOM 633 O O . PRO A 1 77 ? 46.154 21.338 -1.365 1.00 40.84 77 PRO A O 1
ATOM 636 N N . LEU A 1 78 ? 43.898 21.507 -1.430 1.00 40.44 78 LEU A N 1
ATOM 637 C CA . LEU A 1 78 ? 43.752 22.956 -1.375 1.00 40.44 78 LEU A CA 1
ATOM 638 C C . LEU A 1 78 ? 44.545 23.570 -0.214 1.00 40.44 78 LEU A C 1
ATOM 640 O O . LEU A 1 78 ? 44.363 23.214 0.948 1.00 40.44 78 LEU A O 1
ATOM 644 N N . GLY A 1 79 ? 45.404 24.530 -0.557 1.00 39.41 79 GLY A N 1
ATOM 645 C CA . GLY A 1 79 ? 46.071 25.397 0.402 1.00 39.41 79 GLY A CA 1
ATOM 646 C C . GLY A 1 79 ? 45.078 26.331 1.095 1.00 39.41 79 GLY A C 1
ATOM 647 O O . GLY A 1 79 ? 44.147 26.847 0.479 1.00 39.41 79 GLY A O 1
ATOM 648 N N . TYR A 1 80 ? 45.320 26.537 2.387 1.00 43.25 80 TYR A N 1
ATOM 649 C CA . TYR A 1 80 ? 44.629 27.463 3.277 1.00 43.25 80 TYR A CA 1
ATOM 650 C C . TYR A 1 80 ? 44.412 28.844 2.637 1.00 43.25 80 TYR A C 1
ATOM 652 O O . TYR A 1 80 ? 45.366 29.558 2.321 1.00 43.25 80 TYR A O 1
ATOM 660 N N . LEU A 1 81 ? 43.143 29.236 2.497 1.00 42.66 81 LEU A N 1
ATOM 661 C CA . LEU A 1 81 ? 42.738 30.583 2.105 1.00 42.66 81 LEU A CA 1
ATOM 662 C C . LEU A 1 81 ? 42.797 31.509 3.319 1.00 42.66 81 LEU A C 1
ATOM 664 O O . LEU A 1 81 ? 42.066 31.355 4.295 1.00 42.66 81 LEU A O 1
ATOM 668 N N . ASN A 1 82 ? 43.698 32.482 3.232 1.00 41.62 82 ASN A N 1
ATOM 669 C CA . ASN A 1 82 ? 43.856 33.542 4.207 1.00 41.62 82 ASN A CA 1
ATOM 670 C C . ASN A 1 82 ? 42.770 34.607 3.974 1.00 41.62 82 ASN A C 1
ATOM 672 O O . ASN A 1 82 ? 42.627 35.147 2.875 1.00 41.62 82 ASN A O 1
ATOM 676 N N . ASN A 1 83 ? 41.997 34.894 5.018 1.00 53.16 83 ASN A N 1
ATOM 677 C CA . ASN A 1 83 ? 40.936 35.894 5.035 1.00 53.16 83 ASN A CA 1
ATOM 678 C C . ASN A 1 83 ? 41.487 37.298 4.746 1.00 53.16 83 ASN A C 1
ATOM 680 O O . ASN A 1 83 ? 42.267 37.804 5.554 1.00 53.16 83 ASN A O 1
ATOM 684 N N . LYS A 1 84 ? 41.029 37.932 3.651 1.00 54.25 84 LYS A N 1
ATOM 685 C CA . LYS A 1 84 ? 40.708 39.378 3.517 1.00 54.25 84 LYS A CA 1
ATOM 686 C C . LYS A 1 84 ? 40.481 39.772 2.044 1.00 54.25 84 LYS A C 1
ATOM 688 O O . LYS A 1 84 ? 41.376 40.282 1.383 1.00 54.25 84 LYS A O 1
ATOM 693 N N . SER A 1 85 ? 39.267 39.565 1.536 1.00 49.00 85 SER A N 1
ATOM 694 C CA . SER A 1 85 ? 38.552 40.491 0.630 1.00 49.00 85 SER A CA 1
ATOM 695 C C . SER A 1 85 ? 37.197 39.888 0.235 1.00 49.00 85 SER A C 1
ATOM 697 O O . SER A 1 85 ? 37.080 38.699 -0.035 1.00 49.00 85 SER A O 1
ATOM 699 N N . LYS A 1 86 ? 36.143 40.709 0.277 1.00 58.59 86 LYS A N 1
ATOM 700 C CA . LYS A 1 86 ? 34.725 40.320 0.163 1.00 58.59 86 LYS A CA 1
ATOM 701 C C . LYS A 1 86 ? 34.217 40.306 -1.289 1.00 58.59 86 LYS A C 1
ATOM 703 O O . LYS A 1 86 ? 33.096 40.725 -1.545 1.00 58.59 86 LYS A O 1
ATOM 708 N N . PHE A 1 87 ? 35.028 39.841 -2.236 1.00 59.16 87 PHE A N 1
ATOM 709 C CA . PHE A 1 87 ? 34.598 39.664 -3.624 1.00 59.16 87 PHE A CA 1
ATOM 710 C C . PHE A 1 87 ? 35.234 38.403 -4.201 1.00 59.16 87 PHE A C 1
ATOM 712 O O . PHE A 1 87 ? 36.454 38.264 -4.200 1.00 59.16 87 PHE A O 1
ATOM 719 N N . ILE A 1 88 ? 34.396 37.482 -4.679 1.00 55.31 88 ILE A N 1
ATOM 720 C CA . ILE A 1 88 ? 34.826 36.316 -5.451 1.00 55.31 88 ILE A CA 1
ATOM 721 C C . ILE A 1 88 ? 35.048 36.818 -6.884 1.00 55.31 88 ILE A C 1
ATOM 723 O O . ILE A 1 88 ? 34.072 37.207 -7.529 1.00 55.31 88 ILE A O 1
ATOM 727 N N . PRO A 1 89 ? 36.287 36.867 -7.405 1.00 52.53 89 PRO A N 1
ATOM 728 C CA . PRO A 1 89 ? 36.496 37.195 -8.805 1.00 52.53 89 PRO A CA 1
ATOM 729 C C . PRO A 1 89 ? 35.940 36.048 -9.652 1.00 52.53 89 PRO A C 1
ATOM 731 O O . PRO A 1 89 ? 36.463 34.932 -9.626 1.00 52.53 89 PRO A O 1
ATOM 734 N N . ILE A 1 90 ? 34.868 36.317 -10.399 1.00 56.69 90 ILE A N 1
ATOM 735 C CA . ILE A 1 90 ? 34.369 35.393 -11.417 1.00 56.69 90 ILE A CA 1
ATOM 736 C C . ILE A 1 90 ? 35.454 35.320 -12.492 1.00 56.69 90 ILE A C 1
ATOM 738 O O . ILE A 1 90 ? 35.659 36.267 -13.251 1.00 56.69 90 ILE A O 1
ATOM 742 N N . LYS A 1 91 ? 36.195 34.208 -12.534 1.00 54.47 91 LYS A N 1
ATOM 743 C CA . LYS A 1 91 ? 37.076 33.912 -13.664 1.00 54.47 91 LYS A CA 1
ATOM 744 C C . LYS A 1 91 ? 36.188 33.690 -14.882 1.00 54.47 91 LYS A C 1
ATOM 746 O O . LYS A 1 91 ? 35.475 32.693 -14.944 1.00 54.47 91 LYS A O 1
ATOM 751 N N . GLN A 1 92 ? 36.231 34.620 -15.832 1.00 54.44 92 GLN A N 1
ATOM 752 C CA . GLN A 1 92 ? 35.690 34.382 -17.164 1.00 54.44 92 GLN A CA 1
ATOM 753 C C . GLN A 1 92 ? 36.391 33.146 -17.740 1.00 54.44 92 GLN A C 1
ATOM 755 O O . GLN A 1 92 ? 37.621 33.092 -17.808 1.00 54.44 92 GLN A O 1
ATOM 760 N N . PHE A 1 93 ? 35.603 32.125 -18.072 1.00 55.97 93 PHE A N 1
ATOM 761 C CA . PHE A 1 93 ? 36.088 30.946 -18.774 1.00 55.97 93 PHE A CA 1
ATOM 762 C C . PHE A 1 93 ? 36.369 31.348 -20.219 1.00 55.97 93 PHE A C 1
ATOM 764 O O . PHE A 1 93 ? 35.460 31.431 -21.040 1.00 55.97 93 PHE A O 1
ATOM 771 N N . ASP A 1 94 ? 37.635 31.622 -20.515 1.00 59.78 94 ASP A N 1
ATOM 772 C CA . ASP A 1 94 ? 38.100 31.753 -21.888 1.00 59.78 94 ASP A CA 1
ATOM 773 C C . ASP A 1 94 ? 38.163 30.343 -22.496 1.00 59.78 94 ASP A C 1
ATOM 775 O O . ASP A 1 94 ? 39.108 29.582 -22.272 1.00 59.78 94 ASP A O 1
ATOM 779 N N . LEU A 1 95 ? 37.085 29.942 -23.178 1.00 56.75 95 LEU A N 1
ATOM 780 C CA . LEU A 1 95 ? 36.940 28.613 -23.790 1.00 56.75 95 LEU A CA 1
ATOM 781 C C . LEU A 1 95 ? 37.902 28.391 -24.974 1.00 56.75 95 LEU A C 1
ATOM 783 O O . LEU A 1 95 ? 38.008 27.267 -25.474 1.00 56.75 95 LEU A O 1
ATOM 787 N N . GLY A 1 96 ? 38.650 29.421 -25.391 1.00 73.00 96 GLY A N 1
ATOM 788 C CA . GLY A 1 96 ? 39.701 29.323 -26.399 1.00 73.00 96 GLY A CA 1
ATOM 789 C C . GLY A 1 96 ? 39.264 28.574 -27.665 1.00 73.00 96 GLY A C 1
ATOM 790 O O . GLY A 1 96 ? 38.132 28.681 -28.126 1.00 73.00 96 GLY A O 1
ATOM 791 N N . LYS A 1 97 ? 40.171 27.768 -28.232 1.00 61.34 97 LYS A N 1
ATOM 792 C CA . LYS A 1 97 ? 39.939 27.001 -29.475 1.00 61.34 97 LYS A CA 1
ATOM 793 C C . LYS A 1 97 ? 38.969 25.817 -29.331 1.00 61.34 97 LYS A C 1
ATOM 795 O O . LYS A 1 97 ? 38.652 25.195 -30.337 1.00 61.34 97 LYS A O 1
ATOM 800 N N . ASN A 1 98 ? 38.513 25.511 -28.115 1.00 61.66 98 ASN A N 1
ATOM 801 C CA . ASN A 1 98 ? 37.563 24.427 -27.841 1.00 61.66 98 ASN A CA 1
ATOM 802 C C . ASN A 1 98 ? 36.120 24.939 -27.732 1.00 61.66 98 ASN A C 1
ATOM 804 O O . ASN A 1 98 ? 35.233 24.201 -27.306 1.00 61.66 98 ASN A O 1
ATOM 808 N N . TYR A 1 99 ? 35.885 26.205 -28.080 1.00 66.94 99 TYR A N 1
ATOM 809 C CA . TYR A 1 99 ? 34.549 26.757 -28.185 1.00 66.94 99 TYR A CA 1
ATOM 810 C C . TYR A 1 99 ? 33.804 26.074 -29.333 1.00 66.94 99 TYR A C 1
ATOM 812 O O . TYR A 1 99 ? 34.159 26.233 -30.503 1.00 66.94 99 TYR A O 1
ATOM 820 N N . ASP A 1 100 ? 32.797 25.277 -28.986 1.00 70.69 100 ASP A N 1
ATOM 821 C CA . ASP A 1 100 ? 31.991 24.567 -29.965 1.00 70.69 100 ASP A CA 1
ATOM 822 C C . ASP A 1 100 ? 31.095 25.565 -30.705 1.00 70.69 100 ASP A C 1
ATOM 824 O O . ASP A 1 100 ? 30.034 25.979 -30.231 1.00 70.69 100 ASP A O 1
ATOM 828 N N . THR A 1 101 ? 31.541 25.969 -31.891 1.00 76.56 101 THR A N 1
ATOM 829 C CA . THR A 1 101 ? 30.812 26.880 -32.780 1.00 76.56 101 THR A CA 1
ATOM 830 C C . THR A 1 101 ? 29.452 26.321 -33.192 1.00 76.56 101 THR A C 1
ATOM 832 O O . THR A 1 101 ? 28.565 27.093 -33.569 1.00 76.56 101 THR A O 1
ATOM 835 N N . LYS A 1 102 ? 29.231 25.003 -33.051 1.00 75.75 102 LYS A N 1
ATOM 836 C CA . LYS A 1 102 ? 27.913 24.404 -33.263 1.00 75.75 102 LYS A CA 1
ATOM 837 C C . LYS A 1 102 ? 26.903 24.899 -32.239 1.00 75.75 102 LYS A C 1
ATOM 839 O O . LYS A 1 102 ? 25.759 25.121 -32.628 1.00 75.75 102 LYS A O 1
ATOM 844 N N . ILE A 1 103 ? 27.300 25.143 -30.988 1.00 72.56 103 ILE A N 1
ATOM 845 C CA . ILE A 1 103 ? 26.394 25.645 -29.944 1.00 72.56 103 ILE A CA 1
ATOM 846 C C . ILE A 1 103 ? 25.872 27.031 -30.324 1.00 72.56 103 ILE A C 1
ATOM 848 O O . ILE A 1 103 ? 24.664 27.233 -30.301 1.00 72.56 103 ILE A O 1
ATOM 852 N N . VAL A 1 104 ? 26.739 27.944 -30.778 1.00 77.81 104 VAL A N 1
ATOM 853 C CA . VAL A 1 104 ? 26.311 29.278 -31.243 1.00 77.81 104 VAL A CA 1
ATOM 854 C C . VAL A 1 104 ? 25.374 29.174 -32.431 1.00 77.81 104 VAL A C 1
ATOM 856 O O . VAL A 1 104 ? 24.295 29.750 -32.391 1.00 77.81 104 VAL A O 1
ATOM 859 N N . SER A 1 105 ? 25.722 28.363 -33.433 1.00 78.44 105 SER A N 1
ATOM 860 C CA . SER A 1 105 ? 24.851 28.181 -34.601 1.00 78.44 105 SER A CA 1
ATOM 861 C C . SER A 1 105 ? 23.498 27.549 -34.241 1.00 78.44 105 SER A C 1
ATOM 863 O O . SER A 1 105 ? 22.489 27.818 -34.885 1.00 78.44 105 SER A O 1
ATOM 865 N N . SER A 1 106 ? 23.457 26.715 -33.197 1.00 76.19 106 SER A N 1
ATOM 866 C CA . SER A 1 106 ? 22.221 26.113 -32.687 1.00 76.19 106 SER A CA 1
ATOM 867 C C . SER A 1 106 ? 21.385 27.143 -31.931 1.00 76.19 106 SER A C 1
ATOM 869 O O . SER A 1 106 ? 20.164 27.142 -32.045 1.00 76.19 106 SER A O 1
ATOM 871 N N . MET A 1 107 ? 22.038 28.048 -31.200 1.00 77.19 107 MET A N 1
ATOM 872 C CA . MET A 1 107 ? 21.400 29.134 -30.456 1.00 77.19 107 MET A CA 1
ATOM 873 C C . MET A 1 107 ? 20.859 30.223 -31.389 1.00 77.19 107 MET A C 1
ATOM 875 O O . MET A 1 107 ? 19.764 30.727 -31.165 1.00 77.19 107 MET A O 1
ATOM 879 N N . GLU A 1 108 ? 21.573 30.532 -32.472 1.00 82.81 108 GLU A N 1
ATOM 880 C CA . GLU A 1 108 ? 21.102 31.420 -33.542 1.00 82.81 108 GLU A CA 1
ATOM 881 C C . GLU A 1 108 ? 19.874 30.833 -34.246 1.00 82.81 108 GLU A C 1
ATOM 883 O O . GLU A 1 108 ? 18.859 31.513 -34.353 1.00 82.81 108 GLU A O 1
ATOM 888 N N . LYS A 1 109 ? 19.905 29.543 -34.612 1.00 82.75 109 LYS A N 1
ATOM 889 C CA . LYS A 1 109 ? 18.736 28.845 -35.179 1.00 82.75 109 LYS A CA 1
ATOM 890 C C . LYS A 1 109 ? 17.547 28.801 -34.220 1.00 82.75 109 LYS A C 1
ATOM 892 O O . LYS A 1 109 ? 16.406 28.921 -34.652 1.00 82.75 109 LYS A O 1
ATOM 897 N N . LEU A 1 110 ? 1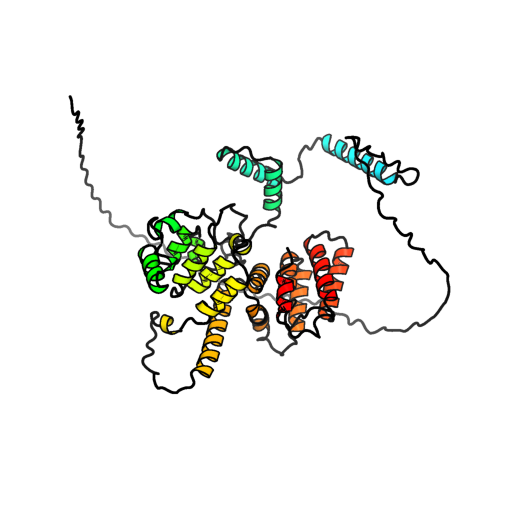7.798 28.619 -32.923 1.00 74.19 110 LEU A N 1
ATOM 898 C CA . LEU A 1 110 ? 16.751 28.646 -31.902 1.00 74.19 110 LEU A CA 1
ATOM 899 C C . LEU A 1 110 ? 16.114 30.040 -31.810 1.00 74.19 110 LEU A C 1
ATOM 901 O O . LEU A 1 110 ? 14.893 30.144 -31.764 1.00 74.19 110 LEU A O 1
ATOM 905 N N . ASN A 1 111 ? 16.923 31.101 -31.838 1.00 76.69 111 ASN A N 1
ATOM 906 C CA . ASN A 1 111 ? 16.429 32.477 -31.833 1.00 76.69 111 ASN A CA 1
ATOM 907 C C . ASN A 1 111 ? 15.651 32.812 -33.114 1.00 76.69 111 ASN A C 1
ATOM 909 O O . ASN A 1 111 ? 14.582 33.405 -33.021 1.00 76.69 111 ASN A O 1
ATOM 913 N N . GLU A 1 112 ? 16.105 32.359 -34.287 1.00 83.81 112 GLU A N 1
ATOM 914 C CA . GLU A 1 112 ? 15.346 32.500 -35.540 1.00 83.81 112 GLU A CA 1
ATOM 915 C C . GLU A 1 112 ? 13.993 31.776 -35.479 1.00 83.81 112 GLU A C 1
ATOM 917 O O . GLU A 1 112 ? 12.982 32.313 -35.928 1.00 83.81 112 GLU A O 1
ATOM 922 N N . LEU A 1 113 ? 13.938 30.577 -34.888 1.00 73.94 113 LEU A N 1
ATOM 923 C CA . LEU A 1 113 ? 12.682 29.848 -34.685 1.00 73.94 113 LEU A CA 1
ATOM 924 C C . LEU A 1 113 ? 11.751 30.555 -33.691 1.00 73.94 113 LEU A C 1
ATOM 926 O O . LEU A 1 113 ? 10.540 30.580 -33.911 1.00 73.94 113 LEU A O 1
ATOM 930 N N . ILE A 1 114 ? 12.299 31.154 -32.631 1.00 72.94 114 ILE A N 1
ATOM 931 C CA . ILE A 1 114 ? 11.542 31.972 -31.671 1.00 72.94 114 ILE A CA 1
ATOM 932 C C . ILE A 1 114 ? 10.977 33.219 -32.365 1.00 72.94 114 ILE A C 1
ATOM 934 O O . ILE A 1 114 ? 9.797 33.530 -32.196 1.00 72.94 114 ILE A O 1
ATOM 938 N N . ASP A 1 115 ? 11.770 33.901 -33.189 1.00 80.88 115 ASP A N 1
ATOM 939 C CA . ASP A 1 115 ? 11.328 35.081 -33.936 1.00 80.88 115 ASP A CA 1
ATOM 940 C C . ASP A 1 115 ? 10.278 34.726 -34.997 1.00 80.88 115 ASP A C 1
ATOM 942 O O . ASP A 1 115 ? 9.293 35.451 -35.160 1.00 80.88 115 ASP A O 1
ATOM 946 N N . LEU A 1 116 ? 10.423 33.590 -35.684 1.00 77.94 116 LEU A N 1
ATOM 947 C CA . LEU A 1 116 ? 9.413 33.076 -36.616 1.00 77.94 116 LEU A CA 1
ATOM 948 C C . LEU A 1 116 ? 8.111 32.692 -35.900 1.00 77.94 116 LEU A C 1
ATOM 950 O O . LEU A 1 116 ? 7.028 32.978 -36.414 1.00 77.94 116 LEU A O 1
ATOM 954 N N . ALA A 1 117 ? 8.196 32.101 -34.706 1.00 66.81 117 ALA A N 1
ATOM 955 C CA . ALA A 1 117 ? 7.028 31.789 -33.885 1.00 66.81 117 ALA A CA 1
ATOM 956 C C . ALA A 1 117 ? 6.316 33.063 -33.397 1.00 66.81 117 ALA A C 1
ATOM 958 O O . ALA A 1 117 ? 5.091 33.152 -33.476 1.00 66.81 117 ALA A O 1
ATOM 959 N N . ASN A 1 118 ? 7.071 34.078 -32.965 1.00 70.44 118 ASN A N 1
ATOM 960 C CA . ASN A 1 118 ? 6.531 35.354 -32.485 1.00 70.44 118 ASN A CA 1
ATOM 961 C C . ASN A 1 118 ? 5.893 36.202 -33.598 1.00 70.44 118 ASN A C 1
ATOM 963 O O . ASN A 1 118 ? 4.946 36.948 -33.337 1.00 70.44 118 ASN A O 1
ATOM 967 N N . ASN A 1 119 ? 6.397 36.086 -34.831 1.00 75.94 119 ASN A N 1
ATOM 968 C CA . ASN A 1 119 ? 5.917 36.835 -35.996 1.00 75.94 119 ASN A CA 1
ATOM 969 C C . ASN A 1 119 ? 4.866 36.081 -36.829 1.00 75.94 119 ASN A C 1
ATOM 971 O O . ASN A 1 119 ? 4.372 36.619 -37.824 1.00 75.94 119 ASN A O 1
ATOM 975 N N . SER A 1 120 ? 4.499 34.855 -36.445 1.00 58.44 120 SER A N 1
ATOM 976 C CA . SER A 1 120 ? 3.451 34.099 -37.131 1.00 58.44 120 SER A CA 1
ATOM 977 C C . SER A 1 120 ? 2.076 34.769 -36.937 1.00 58.44 120 SER A C 1
ATOM 979 O O . SER A 1 120 ? 1.686 35.067 -35.805 1.00 58.44 120 SER A O 1
ATOM 981 N N . PRO A 1 121 ? 1.287 34.984 -38.012 1.00 51.75 121 PRO A N 1
ATOM 982 C CA . PRO A 1 121 ? -0.060 35.562 -37.928 1.00 51.75 121 PRO A CA 1
ATOM 983 C C . PRO A 1 121 ? -1.061 34.635 -37.222 1.00 51.75 121 PRO A C 1
ATOM 985 O O . PRO A 1 121 ? -2.149 35.063 -36.836 1.00 51.75 121 PRO A O 1
ATOM 988 N N . ILE A 1 122 ? -0.682 33.375 -37.011 1.00 52.84 122 ILE A N 1
ATOM 989 C CA . ILE A 1 122 ? -1.424 32.417 -36.207 1.00 52.84 122 ILE A CA 1
ATOM 990 C C . ILE A 1 122 ? -0.882 32.517 -34.776 1.00 52.84 122 ILE A C 1
ATOM 992 O O . ILE A 1 122 ? -0.081 31.699 -34.335 1.00 52.84 122 ILE A O 1
ATOM 996 N N . LYS A 1 123 ? -1.347 33.518 -34.018 1.00 48.84 123 LYS A N 1
ATOM 997 C CA . LYS A 1 123 ? -1.244 33.527 -32.545 1.00 48.84 123 LYS A CA 1
ATOM 998 C C . LYS A 1 123 ? -2.208 32.508 -31.920 1.00 48.84 123 LYS A C 1
ATOM 1000 O O . LYS A 1 123 ? -2.911 32.825 -30.966 1.00 48.84 123 LYS A O 1
ATOM 1005 N N . SER A 1 124 ? -2.299 31.297 -32.460 1.00 46.09 124 SER A N 1
ATOM 1006 C CA . SER A 1 124 ? -2.799 30.188 -31.659 1.00 46.09 124 SER A CA 1
ATOM 1007 C C . SER A 1 124 ? -1.569 29.520 -31.086 1.00 46.09 124 SER A C 1
ATOM 1009 O O . SER A 1 124 ? -0.842 28.833 -31.805 1.00 46.09 124 SER A O 1
ATOM 1011 N N . SER A 1 125 ? -1.320 29.742 -29.798 1.00 46.25 125 SER A N 1
ATOM 1012 C CA . SER A 1 125 ? -0.566 28.772 -29.028 1.00 46.25 125 SER A CA 1
ATOM 1013 C C . SER A 1 125 ? -1.231 27.418 -29.279 1.00 46.25 125 SER A C 1
ATOM 1015 O O . SER A 1 125 ? -2.333 27.137 -28.827 1.00 46.25 125 SER A O 1
ATOM 1017 N N . VAL A 1 126 ? -0.569 26.575 -30.067 1.00 47.31 126 VAL A N 1
ATOM 1018 C CA . VAL A 1 126 ? -0.886 25.142 -30.123 1.00 47.31 126 VAL A CA 1
ATOM 1019 C C . VAL A 1 126 ? -0.487 24.478 -28.790 1.00 47.31 126 VAL A C 1
ATOM 1021 O O . VAL A 1 126 ? -0.741 23.304 -28.567 1.00 47.31 126 VAL A O 1
ATOM 1024 N N . VAL A 1 127 ? 0.087 25.252 -27.861 1.00 50.72 127 VAL A N 1
ATOM 1025 C CA . VAL A 1 127 ? 0.247 24.896 -26.455 1.00 50.72 127 VAL A CA 1
ATOM 1026 C C . VAL A 1 127 ? -1.124 24.946 -25.777 1.00 50.72 127 VAL A C 1
ATOM 1028 O O . VAL A 1 127 ? -1.604 26.004 -25.385 1.00 50.72 127 VAL A O 1
ATOM 1031 N N . ASP A 1 128 ? -1.753 23.775 -25.736 1.00 54.97 128 ASP A N 1
ATOM 1032 C CA . ASP A 1 128 ? -2.788 23.323 -24.810 1.00 54.97 128 ASP A CA 1
ATOM 1033 C C . ASP A 1 128 ? -3.792 24.376 -24.319 1.00 54.97 128 ASP A C 1
ATOM 1035 O O . ASP A 1 128 ? -3.779 24.803 -23.164 1.00 54.97 128 ASP A O 1
ATOM 1039 N N . LEU A 1 129 ? -4.799 24.659 -25.152 1.00 57.94 129 LEU A N 1
ATOM 1040 C CA . LEU A 1 129 ? -6.053 25.311 -24.736 1.00 57.94 129 LEU A CA 1
ATOM 1041 C C . LEU A 1 129 ? -6.656 24.680 -23.460 1.00 57.94 129 LEU A C 1
ATOM 1043 O O . LEU A 1 129 ? -7.346 25.357 -22.699 1.00 57.94 129 LEU A O 1
ATOM 1047 N N . ALA A 1 130 ? -6.394 23.392 -23.213 1.00 56.75 130 ALA A N 1
ATOM 1048 C CA . ALA A 1 130 ? -6.779 22.688 -21.993 1.00 56.75 130 ALA A CA 1
ATOM 1049 C C . ALA A 1 130 ? -5.961 23.110 -20.756 1.00 56.75 130 ALA A C 1
ATOM 1051 O O . ALA A 1 130 ? -6.548 23.277 -19.683 1.00 56.75 130 ALA A O 1
ATOM 1052 N N . PHE A 1 131 ? -4.646 23.325 -20.891 1.00 61.75 131 PHE A N 1
ATOM 1053 C CA . PHE A 1 131 ? -3.792 23.848 -19.818 1.00 61.75 131 PHE A CA 1
ATOM 1054 C C . PHE A 1 131 ? -4.166 25.281 -19.480 1.00 61.75 131 PHE A C 1
ATOM 1056 O O . PHE A 1 131 ? -4.426 25.564 -18.316 1.00 61.75 131 PHE A O 1
ATOM 1063 N N . ASP A 1 132 ? -4.320 26.151 -20.477 1.00 65.56 132 ASP A N 1
ATOM 1064 C CA . ASP A 1 132 ? -4.680 27.553 -20.242 1.00 65.56 132 ASP A CA 1
ATOM 1065 C C . ASP A 1 132 ? -6.085 27.694 -19.631 1.00 65.56 132 ASP A C 1
ATOM 1067 O O . ASP A 1 132 ? -6.308 28.512 -18.733 1.00 65.56 132 ASP A O 1
ATOM 1071 N N . LYS A 1 133 ? -7.041 26.850 -20.046 1.00 72.00 133 LYS A N 1
ATOM 1072 C CA . LYS A 1 133 ? -8.384 26.805 -19.444 1.00 72.00 133 LYS A CA 1
ATOM 1073 C C . LYS A 1 133 ? -8.350 26.289 -18.001 1.00 72.00 133 LYS A C 1
ATOM 1075 O O . LYS A 1 133 ? -9.034 26.848 -17.139 1.00 72.00 133 LYS A O 1
ATOM 1080 N N . SER A 1 134 ? -7.548 25.261 -17.721 1.00 64.69 134 SER A N 1
ATOM 1081 C CA . SER A 1 134 ? -7.390 24.707 -16.367 1.00 64.69 134 SER A CA 1
ATOM 1082 C C . SER A 1 134 ? -6.654 25.680 -15.447 1.00 64.69 134 SER A C 1
ATOM 1084 O O . SER A 1 134 ? -7.097 25.907 -14.322 1.00 64.69 134 SER A O 1
ATOM 1086 N N . LYS A 1 135 ? -5.610 26.340 -15.962 1.00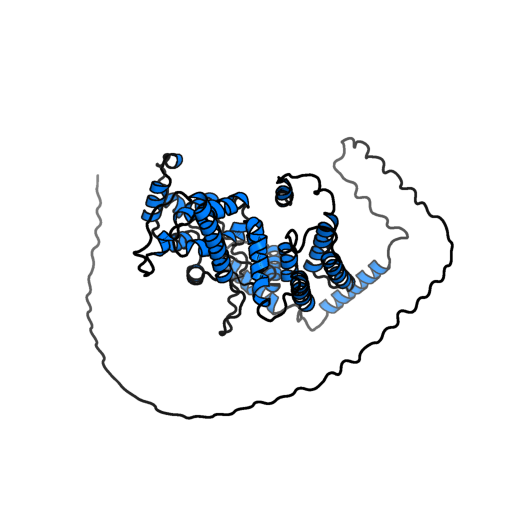 69.25 135 LYS A N 1
ATOM 1087 C CA . LYS A 1 135 ? -4.859 27.407 -15.300 1.00 69.25 135 LYS A CA 1
ATOM 1088 C C . LYS A 1 135 ? -5.770 28.532 -14.861 1.00 69.25 135 LYS A C 1
ATOM 1090 O O . LYS A 1 135 ? -5.829 28.854 -13.679 1.00 69.25 135 LYS A O 1
ATOM 1095 N N . LYS A 1 136 ? -6.557 29.059 -15.797 1.00 75.19 136 LYS A N 1
ATOM 1096 C CA . LYS A 1 136 ? -7.497 30.144 -15.523 1.00 75.19 136 LYS A CA 1
ATOM 1097 C C . LYS A 1 136 ? -8.554 29.749 -14.484 1.00 75.19 136 LYS A C 1
ATOM 1099 O O . LYS A 1 136 ? -8.825 30.523 -13.573 1.00 75.19 136 LYS A O 1
ATOM 1104 N N . THR A 1 137 ? -9.090 28.530 -14.571 1.00 72.75 137 THR A N 1
ATOM 1105 C CA . THR A 1 137 ? -10.071 28.013 -13.596 1.00 72.75 137 THR A CA 1
ATOM 1106 C C . THR A 1 137 ? -9.461 27.874 -12.195 1.00 72.75 137 THR A C 1
ATOM 1108 O O . THR A 1 137 ? -10.102 28.207 -11.198 1.00 72.75 137 THR A O 1
ATOM 1111 N N . TYR A 1 138 ? -8.214 27.404 -12.096 1.00 68.06 138 TYR A N 1
ATOM 1112 C CA . TYR A 1 138 ? -7.511 27.254 -10.820 1.00 68.06 138 TYR A CA 1
ATOM 1113 C C . TYR A 1 138 ? -7.123 28.612 -10.217 1.00 68.06 138 TYR A C 1
ATOM 1115 O O . TYR A 1 138 ? -7.356 28.853 -9.035 1.00 68.06 138 TYR A O 1
ATOM 1123 N N . GLU A 1 139 ? -6.631 29.546 -11.035 1.00 69.31 139 GLU A N 1
ATOM 1124 C CA . GLU A 1 139 ? -6.373 30.933 -10.631 1.00 69.31 139 GLU A CA 1
ATOM 1125 C C . GLU A 1 139 ? -7.639 31.634 -10.117 1.00 69.31 139 GLU A C 1
ATOM 1127 O O . GLU A 1 139 ? -7.575 32.383 -9.142 1.00 69.31 139 GLU A O 1
ATOM 1132 N N . GLU A 1 140 ? -8.795 31.406 -10.747 1.00 73.88 140 GLU A N 1
ATOM 1133 C CA . GLU A 1 140 ? -10.086 31.938 -10.293 1.00 73.88 140 GLU A CA 1
ATOM 1134 C C . GLU A 1 140 ? -10.487 31.366 -8.923 1.00 73.88 140 GLU A C 1
ATOM 1136 O O . GLU A 1 140 ? -10.918 32.125 -8.053 1.00 73.88 140 GLU A O 1
ATOM 1141 N N . ARG A 1 141 ? -10.260 30.066 -8.683 1.00 66.62 141 ARG A N 1
ATOM 1142 C CA . ARG A 1 141 ? -10.481 29.436 -7.368 1.00 66.62 141 ARG A CA 1
ATOM 1143 C C . ARG A 1 141 ? -9.548 29.984 -6.290 1.00 66.62 141 ARG A C 1
ATOM 1145 O O . ARG A 1 141 ? -10.002 30.263 -5.187 1.00 66.62 141 ARG A O 1
ATOM 1152 N N . LEU A 1 142 ? -8.270 30.190 -6.600 1.00 62.59 142 LEU A N 1
ATOM 1153 C CA . LEU A 1 142 ? -7.298 30.727 -5.642 1.00 62.59 142 LEU A CA 1
ATOM 1154 C C . LEU A 1 142 ? -7.538 32.210 -5.323 1.00 62.59 142 LEU A C 1
ATOM 1156 O O . LEU A 1 142 ? -7.373 32.628 -4.177 1.00 62.59 142 LEU A O 1
ATOM 1160 N N . LYS A 1 143 ? -8.000 33.006 -6.299 1.00 67.38 143 LYS A N 1
ATOM 1161 C CA . LYS A 1 143 ? -8.389 34.412 -6.077 1.00 67.38 143 LYS A CA 1
ATOM 1162 C C . LYS A 1 143 ? -9.528 34.550 -5.064 1.00 67.38 143 LYS A C 1
ATOM 1164 O O . LYS A 1 143 ? -9.545 35.533 -4.326 1.00 67.38 143 LYS A O 1
ATOM 1169 N N . LEU A 1 144 ? -10.434 33.571 -4.986 1.00 64.75 144 LEU A N 1
ATOM 1170 C CA . LEU A 1 144 ? -11.510 33.544 -3.986 1.00 64.75 144 LEU A CA 1
ATOM 1171 C C . LEU A 1 144 ? -10.988 33.347 -2.551 1.00 64.75 144 LEU A C 1
ATOM 1173 O O . LEU A 1 144 ? -11.637 33.791 -1.610 1.00 64.75 144 LEU A O 1
ATOM 1177 N N . VAL A 1 145 ? -9.809 32.739 -2.379 1.00 61.72 145 VAL A N 1
ATOM 1178 C CA . VAL A 1 145 ? -9.191 32.456 -1.067 1.00 61.72 145 VAL A CA 1
ATOM 1179 C C . VAL A 1 145 ? -8.375 33.653 -0.536 1.00 61.72 145 VAL A C 1
ATOM 1181 O O . VAL A 1 145 ? -7.976 33.683 0.624 1.00 61.72 145 VAL A O 1
ATOM 1184 N N . GLY A 1 146 ? -8.166 34.698 -1.348 1.00 57.16 146 GLY A N 1
ATOM 1185 C CA . GLY A 1 146 ? -7.589 35.975 -0.903 1.00 57.16 146 GLY A CA 1
ATOM 1186 C C . GLY A 1 146 ? -6.073 35.977 -0.660 1.00 57.16 146 GLY A C 1
ATOM 1187 O O . GLY A 1 146 ? -5.525 36.992 -0.224 1.00 57.16 146 GLY A O 1
ATOM 1188 N N . THR A 1 147 ? -5.365 34.889 -0.966 1.00 58.62 147 THR A N 1
ATOM 1189 C CA . THR A 1 147 ? -3.909 34.784 -0.812 1.00 58.62 147 THR A CA 1
ATOM 1190 C C . THR A 1 147 ? -3.184 35.061 -2.132 1.00 58.62 147 THR A C 1
ATOM 1192 O O . THR A 1 147 ? -3.546 34.561 -3.196 1.00 58.62 147 THR A O 1
ATOM 1195 N N . ARG A 1 148 ? -2.126 35.885 -2.087 1.00 62.88 148 ARG A N 1
ATOM 1196 C CA . ARG A 1 148 ? -1.212 36.068 -3.227 1.00 62.88 148 ARG A CA 1
ATOM 1197 C C . ARG A 1 148 ? -0.282 34.861 -3.309 1.00 62.88 148 ARG A C 1
ATOM 1199 O O . ARG A 1 148 ? 0.760 34.846 -2.660 1.00 62.88 148 ARG A O 1
ATOM 1206 N N . ILE A 1 149 ? -0.678 33.853 -4.073 1.00 66.12 149 ILE A N 1
ATOM 1207 C CA . ILE A 1 149 ? 0.156 32.682 -4.363 1.00 66.12 149 ILE A CA 1
ATOM 1208 C C . ILE A 1 149 ? 1.058 33.009 -5.561 1.00 66.12 149 ILE A C 1
ATOM 1210 O O . ILE A 1 149 ? 0.666 33.751 -6.456 1.00 66.12 149 ILE A O 1
ATOM 1214 N N . ASN A 1 150 ? 2.294 32.511 -5.541 1.00 75.56 150 ASN A N 1
ATOM 1215 C CA . ASN A 1 150 ? 3.274 32.732 -6.602 1.00 75.56 150 ASN A CA 1
ATOM 1216 C C . ASN A 1 150 ? 2.860 31.992 -7.889 1.00 75.56 150 ASN A C 1
ATOM 1218 O O . ASN A 1 150 ? 2.602 30.789 -7.839 1.00 75.56 150 ASN A O 1
ATOM 1222 N N . ASP A 1 151 ? 2.863 32.681 -9.033 1.00 71.56 151 ASP A N 1
ATOM 1223 C CA . ASP A 1 151 ? 2.516 32.116 -10.346 1.00 71.56 151 ASP A CA 1
ATOM 1224 C C . ASP A 1 151 ? 3.375 30.893 -10.706 1.00 71.56 151 ASP A C 1
ATOM 1226 O O . ASP A 1 151 ? 2.881 29.953 -11.327 1.00 71.56 151 ASP A O 1
ATOM 1230 N N . SER A 1 152 ? 4.635 30.839 -10.250 1.00 68.56 152 SER A N 1
ATOM 1231 C CA . SER A 1 152 ? 5.494 29.667 -10.471 1.00 68.56 152 SER A CA 1
ATOM 1232 C C . SER A 1 152 ? 5.003 28.418 -9.735 1.00 68.56 152 SER A C 1
ATOM 1234 O O . SER A 1 152 ? 5.220 27.303 -10.204 1.00 68.56 152 SER A O 1
ATOM 1236 N N . LEU A 1 153 ? 4.339 28.595 -8.589 1.00 63.94 153 LEU A N 1
ATOM 1237 C CA . LEU A 1 153 ? 3.736 27.509 -7.820 1.00 63.94 153 LEU A CA 1
ATOM 1238 C C . LEU A 1 153 ? 2.452 27.017 -8.497 1.00 63.94 153 LEU A C 1
ATOM 1240 O O . LEU A 1 153 ? 2.210 25.818 -8.557 1.00 63.94 153 LEU A O 1
ATOM 1244 N N . ILE A 1 154 ? 1.670 27.939 -9.061 1.00 68.75 154 ILE A N 1
ATOM 1245 C CA . ILE A 1 154 ? 0.466 27.627 -9.839 1.00 68.75 154 ILE A CA 1
ATOM 1246 C C . ILE A 1 154 ? 0.844 26.843 -11.101 1.00 68.75 154 ILE A C 1
ATOM 1248 O O . ILE A 1 154 ? 0.261 25.796 -11.361 1.00 68.75 154 ILE A O 1
ATOM 1252 N N . ASP A 1 155 ? 1.862 27.285 -11.843 1.00 65.44 155 ASP A N 1
ATOM 1253 C CA . ASP A 1 155 ? 2.346 26.579 -13.036 1.00 65.44 155 ASP A CA 1
ATOM 1254 C C . ASP A 1 155 ? 2.913 25.193 -12.724 1.00 65.44 155 ASP A C 1
ATOM 1256 O O . ASP A 1 155 ? 2.747 24.270 -13.522 1.00 65.44 155 ASP A O 1
ATOM 1260 N N . MET A 1 156 ? 3.563 25.034 -11.569 1.00 64.75 156 MET A N 1
ATOM 1261 C CA . MET A 1 156 ? 3.993 23.729 -11.071 1.00 64.75 156 MET A CA 1
ATOM 1262 C C . MET A 1 156 ? 2.773 22.842 -10.809 1.00 64.75 156 MET A C 1
ATOM 1264 O O . MET A 1 156 ? 2.622 21.838 -11.495 1.00 64.75 156 MET A O 1
ATOM 1268 N N . ILE A 1 157 ? 1.840 23.276 -9.956 1.00 60.25 157 ILE A N 1
ATOM 1269 C CA . ILE A 1 157 ? 0.606 22.539 -9.630 1.00 60.25 157 ILE A CA 1
ATOM 1270 C C . ILE A 1 157 ? -0.185 22.172 -10.894 1.00 60.25 157 ILE A C 1
ATOM 1272 O O . ILE A 1 157 ? -0.721 21.076 -11.000 1.00 60.25 157 ILE A O 1
ATOM 1276 N N . LEU A 1 158 ? -0.248 23.050 -11.895 1.00 65.50 158 LEU A N 1
ATOM 1277 C CA . LEU A 1 158 ? -0.973 22.779 -13.137 1.00 65.50 158 LEU A CA 1
ATOM 1278 C C . LEU A 1 158 ? -0.262 21.774 -14.037 1.00 65.50 158 LEU A C 1
ATOM 1280 O O . LEU A 1 158 ? -0.921 20.921 -14.631 1.00 65.50 158 LEU A O 1
ATOM 1284 N N . LYS A 1 159 ? 1.069 21.851 -14.146 1.00 64.38 159 LYS A N 1
ATOM 1285 C CA . LYS A 1 159 ? 1.849 20.834 -14.869 1.00 64.38 159 LYS A CA 1
ATOM 1286 C C . LYS A 1 159 ? 1.702 19.473 -14.191 1.00 64.38 159 LYS A C 1
ATOM 1288 O O . LYS A 1 159 ? 1.544 18.461 -14.872 1.00 64.38 159 LYS A O 1
ATOM 1293 N N . GLU A 1 160 ? 1.661 19.461 -12.863 1.00 59.75 160 GLU A N 1
ATOM 1294 C CA . GLU A 1 160 ? 1.382 18.273 -12.059 1.00 59.75 160 GLU A CA 1
ATOM 1295 C C . GLU A 1 160 ? -0.046 17.753 -12.296 1.00 59.75 160 GLU A C 1
ATOM 1297 O O . GLU A 1 160 ? -0.231 16.561 -12.561 1.00 59.75 160 GLU A O 1
ATOM 1302 N N . HIS A 1 161 ? -1.044 18.643 -12.310 1.00 57.28 161 HIS A N 1
ATOM 1303 C CA . HIS A 1 161 ? -2.442 18.315 -12.584 1.00 57.28 161 HIS A CA 1
ATOM 1304 C C . HIS A 1 161 ? -2.662 17.746 -13.988 1.00 57.28 161 HIS A C 1
ATOM 1306 O O . HIS A 1 161 ? -3.429 16.801 -14.140 1.00 57.28 161 HIS A O 1
ATOM 1312 N N . ILE A 1 162 ? -1.970 18.248 -15.009 1.00 57.22 162 ILE A N 1
ATOM 1313 C CA . ILE A 1 162 ? -2.065 17.678 -16.361 1.00 57.22 162 ILE A CA 1
ATOM 1314 C C . ILE A 1 162 ? -1.399 16.308 -16.450 1.00 57.22 162 ILE A C 1
ATOM 1316 O O . ILE A 1 162 ? -1.913 15.416 -17.118 1.00 57.22 162 ILE A O 1
ATOM 1320 N N . SER A 1 163 ? -0.266 16.125 -15.775 1.00 59.91 163 SER A N 1
ATOM 1321 C CA . SER A 1 163 ? 0.493 14.876 -15.873 1.00 59.91 163 SER A CA 1
ATOM 1322 C C . SER A 1 163 ? -0.159 13.687 -15.161 1.00 59.91 163 SER A C 1
ATOM 1324 O O . SER A 1 163 ? 0.278 12.559 -15.362 1.00 59.91 163 SER A O 1
ATOM 1326 N N . PHE A 1 164 ? -1.137 13.928 -14.274 1.00 60.25 164 PHE A N 1
ATOM 1327 C CA . PHE A 1 164 ? -1.684 12.944 -13.323 1.00 60.25 164 PHE A CA 1
ATOM 1328 C C . PHE A 1 164 ? -0.635 12.233 -12.443 1.00 60.25 164 PHE A C 1
ATOM 1330 O O . PHE A 1 164 ? -0.985 11.357 -11.656 1.00 60.25 164 PHE A O 1
ATOM 1337 N N . LYS A 1 165 ? 0.637 12.648 -12.513 1.00 65.25 165 LYS A N 1
ATOM 1338 C CA . LYS A 1 165 ? 1.805 11.939 -11.977 1.00 65.25 165 LYS A CA 1
ATOM 1339 C C . LYS A 1 165 ? 1.862 11.889 -10.447 1.00 65.25 165 LYS A C 1
ATOM 1341 O O . LYS A 1 165 ? 2.569 11.059 -9.891 1.00 65.25 165 LYS A O 1
ATOM 1346 N N . TYR A 1 166 ? 1.114 12.765 -9.781 1.00 69.50 166 TYR A N 1
ATOM 1347 C CA . TYR A 1 166 ? 1.128 12.940 -8.325 1.00 69.50 166 TYR A CA 1
ATOM 1348 C C . TYR A 1 166 ? -0.177 12.532 -7.652 1.00 69.50 166 TYR A C 1
ATOM 1350 O O . TYR A 1 166 ? -0.347 12.780 -6.459 1.00 69.50 166 TYR A O 1
ATOM 1358 N N . LYS A 1 167 ? -1.106 11.945 -8.415 1.00 80.56 167 LYS A N 1
ATOM 1359 C CA . LYS A 1 167 ? -2.321 11.389 -7.841 1.00 80.56 167 LYS A CA 1
ATOM 1360 C C . LYS A 1 167 ? -1.958 10.195 -6.965 1.00 80.56 167 LYS A C 1
ATOM 1362 O O . LYS A 1 167 ? -1.278 9.281 -7.422 1.00 80.56 167 LYS A O 1
ATOM 1367 N N . ASP A 1 168 ? -2.457 10.193 -5.741 1.00 87.00 168 ASP A N 1
ATOM 1368 C CA . ASP A 1 168 ? -2.159 9.163 -4.753 1.00 87.00 168 ASP A CA 1
ATOM 1369 C C . ASP A 1 168 ? -3.394 8.851 -3.905 1.00 87.00 168 ASP A C 1
ATOM 1371 O O . ASP A 1 168 ? -4.381 9.593 -3.914 1.00 87.00 168 ASP A O 1
ATOM 1375 N N . TRP A 1 169 ? -3.343 7.746 -3.171 1.00 89.94 169 TRP A N 1
ATOM 1376 C CA . TRP A 1 169 ? -4.375 7.387 -2.219 1.00 89.94 169 TRP A CA 1
ATOM 1377 C C . TRP A 1 169 ? -4.355 8.343 -1.020 1.00 89.94 169 TRP A C 1
ATOM 1379 O O . TRP A 1 169 ? -3.388 8.414 -0.256 1.00 89.94 169 TRP A O 1
ATOM 1389 N N . HIS A 1 170 ? -5.471 9.047 -0.859 1.00 89.88 170 HIS A N 1
ATOM 1390 C CA . HIS A 1 170 ? -5.763 9.902 0.283 1.00 89.88 170 HIS A CA 1
ATOM 1391 C C . HIS A 1 170 ? -7.056 9.410 0.927 1.00 89.88 170 HIS A C 1
ATOM 1393 O O . HIS A 1 170 ? -8.149 9.629 0.400 1.00 89.88 170 HIS A O 1
ATOM 1399 N N . PHE A 1 171 ? -6.941 8.728 2.055 1.00 90.62 171 PHE A N 1
ATOM 1400 C CA . PHE A 1 171 ? -8.064 8.360 2.901 1.00 90.62 171 PHE A CA 1
ATOM 1401 C C . PHE A 1 171 ? -8.594 9.567 3.687 1.00 90.62 171 PHE A C 1
ATOM 1403 O O . PHE A 1 171 ? -9.810 9.726 3.812 1.00 90.62 171 PHE A O 1
ATOM 1410 N N . ILE A 1 172 ? -7.690 10.444 4.134 1.00 89.75 172 ILE A N 1
ATOM 1411 C CA . ILE A 1 172 ? -8.008 11.681 4.854 1.00 89.75 172 ILE A CA 1
ATOM 1412 C C . ILE A 1 172 ? -8.072 12.833 3.851 1.00 89.75 172 ILE A C 1
ATOM 1414 O O . ILE A 1 172 ? -7.092 13.145 3.161 1.00 89.75 172 ILE A O 1
ATOM 1418 N N . ASP A 1 173 ? -9.241 13.460 3.744 1.00 87.25 173 ASP A N 1
ATOM 1419 C CA . ASP A 1 173 ? -9.485 14.518 2.764 1.00 87.25 173 ASP A CA 1
ATOM 1420 C C . ASP A 1 173 ? -10.136 15.795 3.271 1.00 87.25 173 ASP A C 1
ATOM 1422 O O . ASP A 1 173 ? -10.193 16.785 2.536 1.00 87.25 173 ASP A O 1
ATOM 1426 N N . THR A 1 174 ? -10.516 15.826 4.539 1.00 84.00 174 THR A N 1
ATOM 1427 C CA . THR A 1 174 ? -10.951 17.042 5.217 1.00 84.00 174 THR A CA 1
ATOM 1428 C C . THR A 1 174 ? -10.048 17.352 6.396 1.00 84.00 174 THR A C 1
ATOM 1430 O O . THR A 1 174 ? -9.363 16.475 6.912 1.00 84.00 174 THR A O 1
ATOM 1433 N N . ASN A 1 175 ? -10.056 18.612 6.835 1.00 78.06 175 ASN A N 1
ATOM 1434 C CA . ASN A 1 175 ? -9.273 19.026 7.991 1.00 78.06 175 ASN A CA 1
ATOM 1435 C C . ASN A 1 175 ? -9.624 18.180 9.215 1.00 78.06 175 ASN A C 1
ATOM 1437 O O . ASN A 1 175 ? -10.798 18.014 9.544 1.00 78.06 175 ASN A O 1
ATOM 1441 N N . TYR A 1 176 ? -8.578 17.689 9.870 1.00 81.44 176 TYR A N 1
ATOM 1442 C CA . TYR A 1 176 ? -8.653 17.071 11.180 1.00 81.44 176 TYR A CA 1
ATOM 1443 C C . TYR A 1 176 ? -9.335 18.022 12.167 1.00 81.44 176 TYR A C 1
ATOM 1445 O O . TYR A 1 176 ? -8.999 19.209 12.205 1.00 81.44 176 TYR A O 1
ATOM 1453 N N . ASP A 1 177 ? -10.275 17.511 12.960 1.00 81.06 177 ASP A N 1
ATOM 1454 C CA . ASP A 1 177 ? -10.859 18.278 14.052 1.00 81.06 177 ASP A CA 1
ATOM 1455 C C . ASP A 1 177 ? -9.935 18.210 15.285 1.00 81.06 177 ASP A C 1
ATOM 1457 O O . ASP A 1 177 ? -9.910 17.190 15.983 1.00 81.06 177 ASP A O 1
ATOM 1461 N N . PRO A 1 178 ? -9.172 19.277 15.604 1.00 73.44 178 PRO A N 1
ATOM 1462 C CA . PRO A 1 178 ? -8.312 19.282 16.783 1.00 73.44 178 PRO A CA 1
ATOM 1463 C C . PRO A 1 178 ? -9.110 19.150 18.074 1.00 73.44 178 PRO A C 1
ATOM 1465 O O . PRO A 1 178 ? -8.539 18.744 19.092 1.00 73.44 178 PRO A O 1
ATOM 1468 N N . MET A 1 179 ? -10.417 19.441 18.033 1.00 76.38 179 MET A N 1
ATOM 1469 C CA . MET A 1 179 ? -11.261 19.284 19.197 1.00 76.38 179 MET A CA 1
ATOM 1470 C C . MET A 1 179 ? -11.441 17.829 19.602 1.00 76.38 179 MET A C 1
ATOM 1472 O O . MET A 1 179 ? -11.730 17.618 20.764 1.00 76.38 179 MET A O 1
ATOM 1476 N N . ILE A 1 180 ? -11.183 16.824 18.756 1.00 76.44 180 ILE A N 1
ATOM 1477 C CA . ILE A 1 180 ? -11.286 15.402 19.153 1.00 76.44 180 ILE A CA 1
ATOM 1478 C C . ILE A 1 180 ? -10.447 15.102 20.387 1.00 76.44 180 ILE A C 1
ATOM 1480 O O . ILE A 1 180 ? -10.910 14.470 21.331 1.00 76.44 180 ILE A O 1
ATOM 1484 N N . ILE A 1 181 ? -9.191 15.544 20.368 1.00 73.69 181 ILE A N 1
ATOM 1485 C CA . ILE A 1 181 ? -8.252 15.278 21.453 1.00 73.69 181 ILE A CA 1
ATOM 1486 C C . ILE A 1 181 ? -8.703 16.036 22.690 1.00 73.69 181 ILE A C 1
ATOM 1488 O O . ILE A 1 181 ? -8.862 15.414 23.730 1.00 73.69 181 ILE A O 1
ATOM 1492 N N . SER A 1 182 ? -9.016 17.328 22.588 1.00 75.12 182 SER A N 1
ATOM 1493 C CA . SER A 1 182 ? -9.519 18.083 23.746 1.00 75.12 182 SER A CA 1
ATOM 1494 C C . SER A 1 182 ? -10.897 17.619 24.233 1.00 75.12 182 SER A C 1
ATOM 1496 O O . SER A 1 182 ? -11.224 17.766 25.399 1.00 75.12 182 SER A O 1
ATOM 1498 N N . GLU A 1 183 ? -11.731 17.063 23.356 1.00 72.31 183 GLU A N 1
ATOM 1499 C CA . GLU A 1 183 ? -13.019 16.477 23.719 1.00 72.31 183 GLU A CA 1
ATOM 1500 C C . GLU A 1 183 ? -12.789 15.197 24.498 1.00 72.31 183 GLU A C 1
ATOM 1502 O O . GLU A 1 183 ? -13.515 14.957 25.451 1.00 72.31 183 GLU A O 1
ATOM 1507 N N . ILE A 1 184 ? -11.801 14.378 24.130 1.00 73.06 184 ILE A N 1
ATOM 1508 C CA . ILE A 1 184 ? -11.444 13.162 24.863 1.00 73.06 184 ILE A CA 1
ATOM 1509 C C . ILE A 1 184 ? -10.774 13.523 26.195 1.00 73.06 184 ILE A C 1
ATOM 1511 O O . ILE A 1 184 ? -11.169 12.976 27.229 1.00 73.06 184 ILE A O 1
ATOM 1515 N N . PHE A 1 185 ? -9.840 14.475 26.177 1.00 70.19 185 PHE A N 1
ATOM 1516 C CA . PHE A 1 185 ? -9.034 14.919 27.310 1.00 70.19 185 PHE A CA 1
ATOM 1517 C C . PHE A 1 185 ? -9.529 16.265 27.853 1.00 70.19 185 PHE A C 1
ATOM 1519 O O . PHE A 1 185 ? -9.160 17.318 27.340 1.00 70.19 185 PHE A O 1
ATOM 1526 N N . ASP A 1 186 ? -10.309 16.246 28.934 1.00 64.44 186 ASP A N 1
ATOM 1527 C CA . ASP A 1 186 ? -10.501 17.468 29.717 1.00 64.44 186 ASP A CA 1
ATOM 1528 C C . ASP A 1 186 ? -9.143 17.872 30.335 1.00 64.44 186 ASP A C 1
ATOM 1530 O O . ASP A 1 186 ? -8.431 17.019 30.874 1.00 64.44 186 ASP A O 1
ATOM 1534 N N . ASP A 1 187 ? -8.785 19.164 30.263 1.00 56.81 187 ASP A N 1
ATOM 1535 C CA . ASP A 1 187 ? -7.475 19.741 30.655 1.00 56.81 187 ASP A CA 1
ATOM 1536 C C . ASP A 1 187 ? -6.987 19.360 32.078 1.00 56.81 187 ASP A C 1
ATOM 1538 O O . ASP A 1 187 ? -5.807 19.512 32.400 1.00 56.81 187 ASP A O 1
ATOM 1542 N N . ASP A 1 188 ? -7.868 18.835 32.935 1.00 55.62 188 ASP A N 1
ATOM 1543 C CA . ASP A 1 188 ? -7.573 18.444 34.317 1.00 55.62 188 ASP A CA 1
ATOM 1544 C C . ASP A 1 188 ? -7.140 16.965 34.492 1.00 55.62 188 ASP A C 1
ATOM 1546 O O . ASP A 1 188 ? -6.684 16.581 35.576 1.00 55.62 188 ASP A O 1
ATOM 1550 N N . GLU A 1 189 ? -7.202 16.111 33.459 1.00 53.56 189 GLU A N 1
ATOM 1551 C CA . GLU A 1 189 ? -6.832 14.684 33.558 1.00 53.56 189 GLU A CA 1
ATOM 1552 C C . GLU A 1 189 ? -5.343 14.398 33.272 1.00 53.56 189 GLU A C 1
ATOM 1554 O O . GLU A 1 189 ? -4.961 13.544 32.468 1.00 53.56 189 GLU A O 1
ATOM 1559 N N . LEU A 1 190 ? -4.463 15.001 34.078 1.00 46.16 190 LEU A N 1
ATOM 1560 C CA . LEU A 1 190 ? -3.056 14.582 34.255 1.00 46.16 190 LEU A CA 1
ATOM 1561 C C . LEU A 1 190 ? -2.894 13.109 34.718 1.00 46.16 190 LEU A C 1
ATOM 1563 O O . LEU A 1 190 ? -1.777 12.615 34.884 1.00 46.16 190 LEU A O 1
ATOM 1567 N N . THR A 1 191 ? -3.995 12.382 34.929 1.00 52.50 191 THR A N 1
ATOM 1568 C CA . THR A 1 191 ? -4.042 10.967 35.314 1.00 52.50 191 THR A CA 1
ATOM 1569 C C . THR A 1 191 ? -4.064 9.984 34.146 1.00 52.50 191 THR A C 1
ATOM 1571 O O . THR A 1 191 ? -4.008 8.783 34.407 1.00 52.50 191 THR A O 1
ATOM 1574 N N . PHE A 1 192 ? -4.092 10.432 32.887 1.00 52.00 192 PHE A N 1
ATOM 1575 C CA . PHE A 1 192 ? -4.173 9.527 31.730 1.00 52.00 192 PHE A CA 1
ATOM 1576 C C . PHE A 1 192 ? -3.037 8.492 31.672 1.00 52.00 192 PHE A C 1
ATOM 1578 O O . PHE A 1 192 ? -3.283 7.312 31.437 1.00 52.00 192 PHE A O 1
ATOM 1585 N N . PHE A 1 193 ? -1.806 8.887 32.016 1.00 51.97 193 PHE A N 1
ATOM 1586 C CA . PHE A 1 193 ? -0.668 7.959 32.099 1.00 51.97 193 PHE A CA 1
ATOM 1587 C C . PHE A 1 193 ? -0.807 6.893 33.203 1.00 51.97 193 PHE A C 1
ATOM 1589 O O . PHE A 1 193 ? -0.068 5.912 33.199 1.00 51.97 193 PHE A O 1
ATOM 1596 N N . ASN A 1 194 ? -1.753 7.066 34.132 1.00 56.00 194 ASN A N 1
ATOM 1597 C CA . ASN A 1 194 ? -2.018 6.152 35.245 1.00 56.00 194 ASN A CA 1
ATOM 1598 C C . ASN A 1 194 ? -3.338 5.374 35.096 1.00 56.00 194 ASN A C 1
ATOM 1600 O O . ASN A 1 194 ? -3.646 4.535 35.948 1.00 56.00 194 ASN A O 1
ATOM 1604 N N . LEU A 1 195 ? -4.139 5.641 34.059 1.00 60.28 195 LEU A N 1
ATOM 1605 C CA . LEU A 1 195 ? -5.385 4.914 33.826 1.00 60.28 195 LEU A CA 1
ATOM 1606 C C . LEU A 1 195 ? -5.106 3.563 33.155 1.00 60.28 195 LEU A C 1
ATOM 1608 O O . LEU A 1 195 ? -4.240 3.419 32.297 1.00 60.28 195 LEU A O 1
ATOM 1612 N N . ASN A 1 196 ? -5.871 2.544 33.553 1.00 76.81 196 ASN A N 1
ATOM 1613 C CA . ASN A 1 196 ? -5.854 1.245 32.885 1.00 76.81 196 ASN A CA 1
ATOM 1614 C C . ASN A 1 196 ? -6.355 1.420 31.438 1.00 76.81 196 ASN A C 1
ATOM 1616 O O . ASN A 1 196 ? -7.383 2.067 31.232 1.00 76.81 196 ASN A O 1
ATOM 1620 N N . LYS A 1 197 ? -5.675 0.789 30.470 1.00 78.69 197 LYS A N 1
ATOM 1621 C CA . LYS A 1 197 ? -6.040 0.732 29.043 1.00 78.69 197 LYS A CA 1
ATOM 1622 C C . LYS A 1 197 ? -7.545 0.508 28.818 1.00 78.69 197 LYS A C 1
ATOM 1624 O O . LYS A 1 197 ? -8.129 1.153 27.957 1.00 78.69 197 LYS A O 1
ATOM 1629 N N . LEU A 1 198 ? -8.175 -0.357 29.619 1.00 81.38 198 LEU A N 1
ATOM 1630 C CA . LEU A 1 198 ? -9.614 -0.641 29.533 1.00 81.38 198 LEU A CA 1
ATOM 1631 C C . LEU A 1 198 ? -10.488 0.579 29.851 1.00 81.38 198 LEU A C 1
ATOM 1633 O O . LEU A 1 198 ? -11.417 0.872 29.110 1.00 81.38 198 LEU A O 1
ATOM 1637 N N . LYS A 1 199 ? -10.160 1.333 30.906 1.00 83.56 199 LYS A N 1
ATOM 1638 C CA . LYS A 1 199 ? -10.924 2.531 31.289 1.00 83.56 199 LYS A CA 1
ATOM 1639 C C . LYS A 1 199 ? -10.811 3.625 30.236 1.00 83.56 199 LYS A C 1
ATOM 1641 O O . LYS A 1 199 ? -11.782 4.311 29.955 1.00 83.56 199 LYS A O 1
ATOM 1646 N N . ILE A 1 200 ? -9.625 3.765 29.646 1.00 82.00 200 ILE A N 1
ATOM 1647 C CA . ILE A 1 200 ? -9.395 4.711 28.555 1.00 82.00 200 ILE A CA 1
ATOM 1648 C C . ILE A 1 200 ? -10.252 4.332 27.344 1.00 82.00 200 ILE A C 1
ATOM 1650 O O . ILE A 1 200 ? -10.932 5.191 26.789 1.00 82.00 200 ILE A O 1
ATOM 1654 N N . ALA A 1 201 ? -10.260 3.051 26.967 1.00 85.81 201 ALA A N 1
ATOM 1655 C CA . ALA A 1 201 ? -11.086 2.560 25.869 1.00 85.81 201 ALA A CA 1
ATOM 1656 C C . ALA A 1 201 ? -12.579 2.836 26.117 1.00 85.81 201 ALA A C 1
ATOM 1658 O O . ALA A 1 201 ? -13.260 3.343 25.231 1.00 85.81 201 ALA A O 1
ATOM 1659 N N . GLU A 1 202 ? -13.072 2.566 27.330 1.00 87.75 202 GLU A N 1
ATOM 1660 C CA . GLU A 1 202 ? -14.457 2.851 27.729 1.00 87.75 202 GLU A CA 1
ATOM 1661 C C . GLU A 1 202 ? -14.787 4.348 27.661 1.00 87.75 202 GLU A C 1
ATOM 1663 O O . GLU A 1 202 ? -15.838 4.716 27.144 1.00 87.75 202 GLU A O 1
ATOM 1668 N N . MET A 1 203 ? -13.894 5.223 28.133 1.00 85.56 203 MET A N 1
ATOM 1669 C CA . MET A 1 203 ? -14.097 6.676 28.077 1.00 85.56 203 MET A CA 1
ATOM 1670 C C . MET A 1 203 ? -14.128 7.203 26.642 1.00 85.56 203 MET A C 1
ATOM 1672 O O . MET A 1 203 ? -14.980 8.029 26.312 1.00 85.56 203 MET A O 1
ATOM 1676 N N . ILE A 1 204 ? -13.235 6.707 25.783 1.00 87.19 204 ILE A N 1
ATOM 1677 C CA . ILE A 1 204 ? -13.210 7.069 24.363 1.00 87.19 204 ILE A CA 1
ATOM 1678 C C . ILE A 1 204 ? -14.499 6.606 23.691 1.00 87.19 204 ILE A C 1
ATOM 1680 O O . ILE A 1 204 ? -15.166 7.424 23.068 1.00 87.19 204 ILE A O 1
ATOM 1684 N N . LYS A 1 205 ? -14.904 5.347 23.898 1.00 88.81 205 LYS A N 1
ATOM 1685 C CA . LYS A 1 205 ? -16.158 4.799 23.355 1.00 88.81 205 LYS A CA 1
ATOM 1686 C C . LYS A 1 205 ? -17.407 5.474 23.926 1.00 88.81 205 LYS A C 1
ATOM 1688 O O . LYS A 1 205 ? -18.451 5.479 23.288 1.00 88.81 205 LYS A O 1
ATOM 1693 N N . LEU A 1 206 ? -17.334 6.071 25.113 1.00 90.56 206 LEU A N 1
ATOM 1694 C CA . LEU A 1 206 ? -18.448 6.842 25.662 1.00 90.56 206 LEU A CA 1
ATOM 1695 C C . LEU A 1 206 ? -18.625 8.187 24.942 1.00 90.56 206 LEU A C 1
ATOM 1697 O O . LEU A 1 206 ? -19.758 8.636 24.774 1.00 90.56 206 LEU A O 1
ATOM 1701 N N . LYS A 1 207 ? -17.526 8.824 24.519 1.00 90.06 207 LYS A N 1
ATOM 1702 C CA . LYS A 1 207 ? -17.554 10.108 23.798 1.00 90.06 207 LYS A CA 1
ATOM 1703 C C . LYS A 1 207 ? -17.723 9.929 22.285 1.00 90.06 207 LYS A C 1
ATOM 1705 O O . LYS A 1 207 ? -18.431 10.712 21.664 1.00 90.06 207 LYS A O 1
ATOM 1710 N N . ILE A 1 208 ? -17.099 8.903 21.712 1.00 92.75 208 ILE A N 1
ATOM 1711 C CA . ILE A 1 208 ? -17.132 8.562 20.287 1.00 92.75 208 ILE A CA 1
ATOM 1712 C C . ILE A 1 208 ? -17.450 7.058 20.183 1.00 92.75 208 ILE A C 1
ATOM 1714 O O . ILE A 1 208 ? -16.551 6.226 20.253 1.00 92.75 208 ILE A O 1
ATOM 1718 N N . PRO A 1 209 ? -18.732 6.665 20.084 1.00 92.06 209 PRO A N 1
ATOM 1719 C CA . PRO A 1 209 ? -19.129 5.261 20.227 1.00 92.06 209 PRO A CA 1
ATOM 1720 C C . PRO A 1 209 ? -18.692 4.332 19.106 1.00 92.06 209 PRO A C 1
ATOM 1722 O O . PRO A 1 209 ? -18.592 3.126 19.324 1.00 92.06 209 PRO A O 1
ATOM 1725 N N . ASN A 1 210 ? -18.470 4.862 17.906 1.00 93.50 210 ASN A N 1
ATOM 1726 C CA . ASN A 1 210 ? -18.204 4.041 16.735 1.00 93.50 210 ASN A CA 1
ATOM 1727 C C . ASN A 1 210 ? -16.946 4.493 15.990 1.00 93.50 210 ASN A C 1
ATOM 1729 O O . ASN A 1 210 ? -16.601 5.677 15.958 1.00 93.50 210 ASN A O 1
ATOM 1733 N N . LEU A 1 211 ? -16.287 3.524 15.353 1.00 94.62 211 LEU A N 1
ATOM 1734 C CA . LEU A 1 211 ? -15.037 3.756 14.646 1.00 94.62 211 LEU A CA 1
ATOM 1735 C C . LEU A 1 211 ? -15.209 4.706 13.452 1.00 94.62 211 LEU A C 1
ATOM 1737 O O . LEU A 1 211 ? -14.343 5.538 13.205 1.00 94.62 211 LEU A O 1
ATOM 1741 N N . ASN A 1 212 ? -16.332 4.642 12.735 1.00 94.56 212 ASN A N 1
ATOM 1742 C CA . ASN A 1 212 ? -16.578 5.527 11.594 1.00 94.56 212 ASN A CA 1
ATOM 1743 C C . ASN A 1 212 ? -16.661 7.000 12.017 1.00 94.56 212 ASN A C 1
ATOM 1745 O O . ASN A 1 212 ? -16.095 7.856 11.350 1.00 94.56 212 ASN A O 1
ATOM 1749 N N . GLU A 1 213 ? -17.314 7.306 13.133 1.00 93.31 213 GLU A N 1
ATOM 1750 C CA . GLU A 1 213 ? -17.428 8.652 13.694 1.00 93.31 213 GLU A CA 1
ATOM 1751 C C . GLU A 1 213 ? -16.068 9.179 14.139 1.00 93.31 213 GLU A C 1
ATOM 1753 O O . GLU A 1 213 ? -15.735 10.329 13.843 1.00 93.31 213 GLU A O 1
ATOM 1758 N N . PHE A 1 214 ? -15.248 8.322 14.757 1.00 93.38 214 PHE A N 1
ATOM 1759 C CA . PHE A 1 214 ? -13.854 8.649 15.039 1.00 93.38 214 PHE A CA 1
ATOM 1760 C C . PHE A 1 214 ? -13.107 9.024 13.752 1.00 93.38 214 PHE A C 1
ATOM 1762 O O . PHE A 1 214 ? -12.506 10.095 13.679 1.00 93.38 214 PHE A O 1
ATOM 1769 N N . MET A 1 215 ? -13.220 8.207 12.701 1.00 93.69 215 MET A N 1
ATOM 1770 C CA . MET A 1 215 ? -12.542 8.465 11.429 1.00 93.69 215 MET A CA 1
ATOM 1771 C C . MET A 1 215 ? -13.056 9.717 10.704 1.00 93.69 215 MET A C 1
ATOM 1773 O O . MET A 1 215 ? -12.251 10.441 10.116 1.00 93.69 215 MET A O 1
ATOM 1777 N N . ILE A 1 216 ? -14.359 10.013 10.760 1.00 92.31 216 ILE A N 1
ATOM 1778 C CA . ILE A 1 216 ? -14.936 11.255 10.216 1.00 92.31 216 ILE A CA 1
ATOM 1779 C C . ILE A 1 216 ? -14.317 12.459 10.914 1.00 92.31 216 ILE A C 1
ATOM 1781 O O . ILE A 1 216 ? -13.868 13.389 10.245 1.00 92.31 216 ILE A O 1
ATOM 1785 N N . LYS A 1 217 ? -14.245 12.432 12.249 1.00 91.19 217 LYS A N 1
ATOM 1786 C CA . LYS A 1 217 ? -13.607 13.512 13.000 1.00 91.19 217 LYS A CA 1
ATOM 1787 C C . LYS A 1 217 ? -12.106 13.607 12.662 1.00 91.19 217 LYS A C 1
ATOM 1789 O O . LYS A 1 217 ? -11.582 14.711 12.525 1.00 91.19 217 LYS A O 1
ATOM 1794 N N . CYS A 1 218 ? -11.430 12.480 12.409 1.00 90.00 218 CYS A N 1
ATOM 1795 C CA . CYS A 1 218 ? -10.051 12.461 11.900 1.00 90.00 218 CYS A CA 1
ATOM 1796 C C . CYS A 1 218 ? -9.886 13.017 10.472 1.00 90.00 218 CYS A C 1
ATOM 1798 O O . CYS A 1 218 ? -8.758 13.120 9.994 1.00 90.00 218 CYS A O 1
ATOM 1800 N N . GLY A 1 219 ? -10.979 13.373 9.794 1.00 90.75 219 GLY A N 1
ATOM 1801 C CA . GLY A 1 219 ? -10.967 13.984 8.471 1.00 90.75 219 GLY A CA 1
ATOM 1802 C C . GLY A 1 219 ? -11.194 13.005 7.315 1.00 90.75 219 GLY A C 1
ATOM 1803 O O . GLY A 1 219 ? -10.857 13.320 6.172 1.00 90.75 219 GLY A O 1
ATOM 1804 N N . CYS A 1 220 ? -11.721 11.809 7.589 1.00 91.00 220 CYS A N 1
ATOM 1805 C CA . CYS A 1 220 ? -12.053 10.835 6.550 1.00 91.00 220 CYS A CA 1
ATOM 1806 C C . CYS A 1 220 ? -13.429 11.114 5.938 1.00 91.00 220 CYS A C 1
ATOM 1808 O O . CYS A 1 220 ? -14.419 11.340 6.637 1.00 91.00 220 CYS A O 1
ATOM 1810 N N . ASN A 1 221 ? -13.518 10.994 4.617 1.00 86.44 221 ASN A N 1
ATOM 1811 C CA . ASN A 1 221 ? -14.783 11.114 3.904 1.00 86.44 221 ASN A CA 1
ATOM 1812 C C . ASN A 1 221 ? -15.731 9.951 4.217 1.00 86.44 221 ASN A C 1
ATOM 1814 O O . ASN A 1 221 ? -15.354 8.783 4.081 1.00 86.44 221 ASN A O 1
ATOM 1818 N N . MET A 1 222 ? -17.000 10.254 4.497 1.00 87.31 222 MET A N 1
ATOM 1819 C CA . MET A 1 222 ? -18.031 9.233 4.726 1.00 87.31 222 MET A CA 1
ATOM 1820 C C . MET A 1 222 ? -18.187 8.268 3.536 1.00 87.31 222 MET A C 1
ATOM 1822 O O . MET A 1 222 ? -18.387 7.071 3.715 1.00 87.31 222 MET A O 1
ATOM 1826 N N . THR A 1 223 ? -18.026 8.755 2.305 1.00 87.19 223 THR A N 1
ATOM 1827 C CA . THR A 1 223 ? -18.103 7.935 1.082 1.00 87.19 223 THR A CA 1
ATOM 1828 C C . THR A 1 223 ? -16.963 6.913 1.013 1.00 87.19 223 THR A C 1
ATOM 1830 O O . THR A 1 223 ? -17.173 5.755 0.643 1.00 87.19 223 THR A O 1
ATOM 1833 N N . LYS A 1 224 ? -15.752 7.310 1.428 1.00 87.75 224 LYS A N 1
ATOM 1834 C CA . LYS A 1 224 ? -14.586 6.412 1.508 1.00 87.75 224 LYS A CA 1
ATOM 1835 C C . LYS A 1 224 ? -14.741 5.405 2.652 1.00 87.75 224 LYS A C 1
ATOM 1837 O O . LYS A 1 224 ? -14.410 4.236 2.475 1.00 87.75 224 LYS A O 1
ATOM 1842 N N . LEU A 1 225 ? -15.306 5.829 3.784 1.00 88.56 225 LEU A N 1
ATOM 1843 C CA . LEU A 1 225 ? -15.614 4.950 4.921 1.00 88.56 225 LEU A CA 1
ATOM 1844 C C . LEU A 1 225 ? -16.711 3.924 4.627 1.00 88.56 225 LEU A C 1
ATOM 1846 O O . LEU A 1 225 ? -16.695 2.845 5.206 1.00 88.56 225 LEU A O 1
ATOM 1850 N N . ASN A 1 226 ? -17.645 4.229 3.727 1.00 87.25 226 ASN A N 1
ATOM 1851 C CA . ASN A 1 226 ? -18.694 3.284 3.343 1.00 87.25 226 ASN A CA 1
ATOM 1852 C C . ASN A 1 226 ? -18.223 2.271 2.292 1.00 87.25 226 ASN A C 1
ATOM 1854 O O . ASN A 1 226 ? -18.718 1.148 2.258 1.00 87.25 226 ASN A O 1
ATOM 1858 N N . SER A 1 227 ? -17.286 2.659 1.422 1.00 86.25 227 SER A N 1
ATOM 1859 C CA . SER A 1 227 ? -16.771 1.777 0.367 1.00 86.25 227 SER A CA 1
ATOM 1860 C C . SER A 1 227 ? -15.621 0.890 0.846 1.00 86.25 227 SER A C 1
ATOM 1862 O O . SER A 1 227 ? -15.567 -0.271 0.447 1.00 86.25 227 SER A O 1
ATOM 1864 N N . LEU A 1 228 ? -14.712 1.424 1.680 1.00 85.44 228 LEU A N 1
ATOM 1865 C CA . LEU A 1 228 ? -13.492 0.765 2.187 1.00 85.44 228 LEU A CA 1
ATOM 1866 C C . LEU A 1 228 ? -12.758 -0.064 1.124 1.00 85.44 228 LEU A C 1
ATOM 1868 O O . LEU A 1 228 ? -12.193 -1.117 1.416 1.00 85.44 228 LEU A O 1
ATOM 1872 N N . ARG A 1 229 ? -12.789 0.409 -0.123 1.00 84.81 229 ARG A N 1
ATOM 1873 C CA . ARG A 1 229 ? -12.193 -0.260 -1.270 1.00 84.81 229 ARG A CA 1
ATOM 1874 C C . ARG A 1 229 ? -11.392 0.749 -2.073 1.00 84.81 229 ARG A C 1
ATOM 1876 O O . ARG A 1 229 ? -11.920 1.730 -2.584 1.00 84.81 229 ARG A O 1
ATOM 1883 N N . ILE A 1 230 ? -10.111 0.463 -2.200 1.00 77.38 230 ILE A N 1
ATOM 1884 C CA . ILE A 1 230 ? -9.132 1.166 -3.011 1.00 77.38 230 ILE A CA 1
ATOM 1885 C C . ILE A 1 230 ? -9.083 0.469 -4.371 1.00 77.38 230 ILE A C 1
ATOM 1887 O O . ILE A 1 230 ? -8.154 -0.287 -4.671 1.00 77.38 230 ILE A O 1
ATOM 1891 N N . SER A 1 231 ? -10.123 0.692 -5.181 1.00 68.12 231 SER A N 1
ATOM 1892 C CA . SER A 1 231 ? -10.152 0.169 -6.545 1.00 68.12 231 SER A CA 1
ATOM 1893 C C . SER A 1 231 ? -9.668 1.192 -7.572 1.00 68.12 231 SER A C 1
ATOM 1895 O O . SER A 1 231 ? -10.014 2.369 -7.539 1.00 68.12 231 SER A O 1
ATOM 18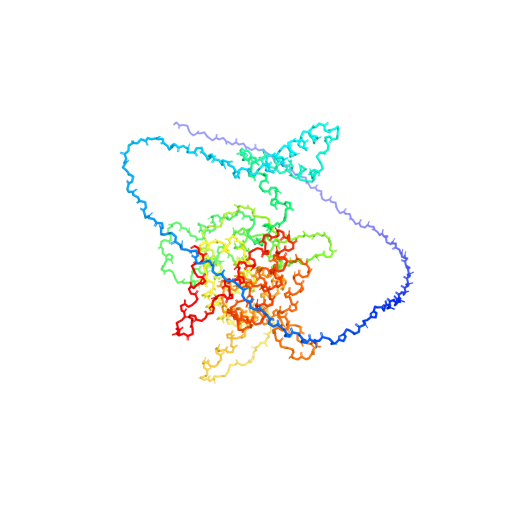97 N N . SER A 1 232 ? -8.852 0.698 -8.491 1.00 57.88 232 SER A N 1
ATOM 1898 C CA . SER A 1 232 ? -8.414 1.302 -9.744 1.00 57.88 232 SER A CA 1
ATOM 1899 C C . SER A 1 232 ? -9.342 1.000 -10.925 1.00 57.88 232 SER A C 1
ATOM 1901 O O . SER A 1 232 ? -9.143 1.568 -12.000 1.00 57.88 232 SER A O 1
ATOM 1903 N N . THR A 1 233 ? -10.343 0.127 -10.758 1.00 48.25 233 THR A N 1
ATOM 1904 C CA . THR A 1 233 ? -11.212 -0.278 -11.871 1.00 48.25 233 THR A CA 1
ATOM 1905 C C . THR A 1 233 ? -12.299 0.754 -12.165 1.00 48.25 233 THR A C 1
ATOM 1907 O O . THR A 1 233 ? -12.919 1.316 -11.262 1.00 48.25 233 THR A O 1
ATOM 1910 N N . LEU A 1 234 ? -12.504 1.015 -13.460 1.00 45.47 234 LEU A N 1
ATOM 1911 C CA . LEU A 1 234 ? -13.594 1.842 -13.965 1.00 45.47 234 LEU A CA 1
ATOM 1912 C C . LEU A 1 234 ? -14.932 1.244 -13.521 1.00 45.47 234 LEU A C 1
ATOM 1914 O O . LEU A 1 234 ? -15.251 0.108 -13.856 1.00 45.47 234 LEU A O 1
ATOM 1918 N N . SER A 1 235 ? -15.727 2.031 -12.801 1.00 44.97 235 SER A N 1
ATOM 1919 C CA . SER A 1 235 ? -17.161 1.780 -12.678 1.00 44.97 235 SER A CA 1
ATOM 1920 C C . SER A 1 235 ? -17.797 1.825 -14.073 1.00 44.97 235 SER A C 1
ATOM 1922 O O . SER A 1 235 ? -17.503 2.735 -14.854 1.00 44.97 235 SER A O 1
ATOM 1924 N N . GLU A 1 236 ? -18.691 0.874 -14.370 1.00 47.22 236 GLU A N 1
ATOM 1925 C CA . GLU A 1 236 ? -19.455 0.757 -15.630 1.00 47.22 236 GLU A CA 1
ATOM 1926 C C . GLU A 1 236 ? -20.229 2.041 -15.996 1.00 47.22 236 GLU A C 1
ATOM 1928 O O . GLU A 1 236 ? -20.601 2.244 -17.148 1.00 47.22 236 GLU A O 1
ATOM 1933 N N . ASN A 1 237 ? -20.382 2.972 -15.048 1.00 49.53 237 ASN A N 1
ATOM 1934 C CA . ASN A 1 237 ? -21.054 4.256 -15.242 1.00 49.53 237 ASN A CA 1
ATOM 1935 C C . ASN A 1 237 ? -20.134 5.415 -15.684 1.00 49.53 237 ASN A C 1
ATOM 1937 O O . ASN A 1 237 ? -20.517 6.575 -15.546 1.00 49.53 237 ASN A O 1
ATOM 1941 N N . ASN A 1 238 ? -18.937 5.150 -16.227 1.00 41.88 238 ASN A N 1
ATOM 1942 C CA . ASN A 1 238 ? -18.035 6.149 -16.840 1.00 41.88 238 ASN A CA 1
ATOM 1943 C C . ASN A 1 238 ? -17.572 7.322 -15.948 1.00 41.88 238 ASN A C 1
ATOM 1945 O O . ASN A 1 238 ? -16.850 8.204 -16.419 1.00 41.88 238 ASN A O 1
ATOM 1949 N N . VAL A 1 239 ? -17.906 7.343 -14.656 1.00 41.03 239 VAL A N 1
ATOM 1950 C CA . VAL A 1 239 ? -17.298 8.281 -13.709 1.00 41.03 239 VAL A CA 1
ATOM 1951 C C . VAL A 1 239 ? -16.069 7.603 -13.124 1.00 41.03 239 VAL A C 1
ATOM 1953 O O . VAL A 1 239 ? -16.151 6.789 -12.207 1.00 41.03 239 VAL A O 1
ATOM 1956 N N . ILE A 1 240 ? -14.912 7.928 -13.700 1.00 44.22 240 ILE A N 1
ATOM 1957 C CA . ILE A 1 240 ? -13.602 7.604 -13.139 1.00 44.22 240 ILE A CA 1
ATOM 1958 C C . ILE A 1 240 ? -13.447 8.428 -11.855 1.00 44.22 240 ILE A C 1
ATOM 1960 O O . ILE A 1 240 ? -12.786 9.468 -11.840 1.00 44.22 240 ILE A O 1
ATOM 1964 N N . GLU A 1 241 ? -14.047 7.985 -10.755 1.00 47.69 241 GLU A N 1
ATOM 1965 C CA . GLU A 1 241 ? -13.554 8.373 -9.438 1.00 47.69 241 GLU A CA 1
ATOM 1966 C C . GLU A 1 241 ? -12.283 7.565 -9.195 1.00 47.69 241 GLU A C 1
ATOM 1968 O O . GLU A 1 241 ? -12.256 6.589 -8.453 1.00 47.69 241 GLU A O 1
ATOM 1973 N N . THR A 1 242 ? -11.191 7.949 -9.868 1.00 55.41 242 THR A N 1
ATOM 1974 C CA . THR A 1 242 ? -9.869 7.547 -9.397 1.00 55.41 242 THR A CA 1
ATOM 1975 C C . THR A 1 242 ? -9.773 8.078 -7.977 1.00 55.41 242 THR A C 1
ATOM 1977 O O . THR A 1 242 ? -9.598 9.283 -7.795 1.00 55.41 242 THR A O 1
ATOM 1980 N N . PHE A 1 243 ? -9.887 7.199 -6.981 1.00 64.75 243 PHE A N 1
ATOM 1981 C CA . PHE A 1 243 ? -9.640 7.547 -5.581 1.00 64.75 243 PHE A CA 1
ATOM 1982 C C . PHE A 1 243 ? -8.240 8.138 -5.369 1.00 64.75 243 PHE A C 1
ATOM 1984 O O . PHE A 1 243 ? -7.980 8.762 -4.343 1.00 64.75 243 PHE A O 1
ATOM 1991 N N . ASN A 1 244 ? -7.363 7.984 -6.365 1.00 72.81 244 ASN A N 1
ATOM 1992 C CA . ASN A 1 244 ? -6.130 8.731 -6.461 1.00 72.81 244 ASN A CA 1
ATOM 1993 C C . ASN A 1 244 ? -6.435 10.217 -6.714 1.00 72.81 244 ASN A C 1
ATOM 1995 O O . ASN A 1 244 ? -6.803 10.634 -7.821 1.00 72.81 244 ASN A O 1
ATOM 1999 N N . GLN A 1 245 ? -6.280 11.010 -5.662 1.00 78.00 245 GLN A N 1
ATOM 2000 C CA . GLN A 1 245 ? -6.508 12.450 -5.648 1.00 78.00 245 GLN A CA 1
ATOM 2001 C C . GLN A 1 245 ? -5.161 13.173 -5.572 1.00 78.00 245 GLN A C 1
ATOM 2003 O O . GLN A 1 245 ? -4.134 12.572 -5.270 1.00 78.00 245 GLN A O 1
ATOM 2008 N N . TYR A 1 246 ? -5.154 14.463 -5.897 1.00 78.12 246 TYR A N 1
ATOM 2009 C CA . TYR A 1 246 ? -4.000 15.307 -5.594 1.00 78.12 246 TYR A CA 1
ATOM 2010 C C . TYR A 1 246 ? -3.970 15.597 -4.100 1.00 78.12 246 TYR A C 1
ATOM 2012 O O . TYR A 1 246 ? -5.010 15.534 -3.439 1.00 78.12 246 TYR A O 1
ATOM 2020 N N . ASP A 1 247 ? -2.793 15.961 -3.596 1.00 77.19 247 ASP A N 1
ATOM 2021 C CA . ASP A 1 247 ? -2.658 16.370 -2.207 1.00 77.19 247 ASP A CA 1
ATOM 2022 C C . ASP A 1 247 ? -3.625 17.525 -1.901 1.00 77.19 247 ASP A C 1
ATOM 2024 O O . ASP A 1 247 ? -3.651 18.555 -2.577 1.00 77.19 247 ASP A O 1
ATOM 2028 N N . ASN A 1 248 ? -4.451 17.322 -0.881 1.00 78.00 248 ASN A N 1
ATOM 2029 C CA . ASN A 1 248 ? -5.446 18.278 -0.412 1.00 78.00 248 ASN A CA 1
ATOM 2030 C C . ASN A 1 248 ? -4.891 19.252 0.649 1.00 78.00 248 ASN A C 1
ATOM 2032 O O . ASN A 1 248 ? -5.656 20.033 1.208 1.00 78.00 248 ASN A O 1
ATOM 2036 N N . PHE A 1 249 ? -3.584 19.213 0.944 1.00 75.44 249 PHE A N 1
ATOM 2037 C CA . PHE A 1 249 ? -2.878 20.061 1.921 1.00 75.44 249 PHE A CA 1
ATOM 2038 C C . PHE A 1 249 ? -3.432 20.029 3.360 1.00 75.44 249 PHE A C 1
ATOM 2040 O O . PHE A 1 249 ? -3.016 20.826 4.196 1.00 75.44 249 PHE A O 1
ATOM 2047 N N . VAL A 1 250 ? -4.328 19.088 3.670 1.00 78.50 250 VAL A N 1
ATOM 2048 C CA . VAL A 1 250 ? -4.758 18.763 5.036 1.00 78.50 250 VAL A CA 1
ATOM 2049 C C . VAL A 1 250 ? -3.559 18.363 5.898 1.00 78.50 250 VAL A C 1
ATOM 2051 O O . VAL A 1 250 ? -2.761 17.510 5.499 1.00 78.50 250 VAL A O 1
ATOM 2054 N N . GLU A 1 251 ? -3.467 18.951 7.086 1.00 77.25 251 GLU A N 1
ATOM 2055 C CA . GLU A 1 251 ? -2.509 18.584 8.126 1.00 77.25 251 GLU A CA 1
ATOM 2056 C C . GLU A 1 251 ? -3.120 17.513 9.043 1.00 77.25 251 GLU A C 1
ATOM 2058 O O . GLU A 1 251 ? -4.273 17.637 9.461 1.00 77.25 251 GLU A O 1
ATOM 2063 N N . ILE A 1 252 ? -2.357 16.461 9.355 1.00 75.69 252 ILE A N 1
ATOM 2064 C CA . ILE A 1 252 ? -2.775 15.402 10.283 1.00 75.69 252 ILE A CA 1
ATOM 2065 C C . ILE A 1 252 ? -1.893 15.488 11.520 1.00 75.69 252 ILE A C 1
ATOM 2067 O O . ILE A 1 252 ? -0.712 15.150 11.457 1.00 75.69 252 ILE A O 1
ATOM 2071 N N . CYS A 1 253 ? -2.459 15.914 12.646 1.00 73.19 253 CYS A N 1
ATOM 2072 C CA . CYS A 1 253 ? -1.703 16.091 13.881 1.00 73.19 253 CYS A CA 1
ATOM 2073 C C . CYS A 1 253 ? -2.590 15.883 15.111 1.00 73.19 253 CYS A C 1
ATOM 2075 O O . CYS A 1 253 ? -3.674 16.460 15.147 1.00 73.19 253 CYS A O 1
ATOM 2077 N N . PRO A 1 254 ? -2.116 15.191 16.165 1.00 84.25 254 PRO A N 1
ATOM 2078 C CA . PRO A 1 254 ? -0.920 14.350 16.280 1.00 84.25 254 PRO A CA 1
ATOM 2079 C C . PRO A 1 254 ? -1.181 12.878 15.891 1.00 84.25 254 PRO A C 1
ATOM 2081 O O . PRO A 1 254 ? -2.109 12.232 16.374 1.00 84.25 254 PRO A O 1
ATOM 2084 N N . MET A 1 255 ? -0.308 12.317 15.046 1.00 85.44 255 MET A N 1
ATOM 2085 C CA . MET A 1 255 ? -0.466 10.965 14.482 1.00 85.44 255 MET A CA 1
ATOM 2086 C C . MET A 1 255 ? -0.403 9.843 15.527 1.00 85.44 255 MET A C 1
ATOM 2088 O O . MET A 1 255 ? -1.142 8.864 15.441 1.00 85.44 255 MET A O 1
ATOM 2092 N N . GLU A 1 256 ? 0.476 9.975 16.522 1.00 83.81 256 GLU A N 1
ATOM 2093 C CA . GLU A 1 256 ? 0.665 8.945 17.549 1.00 83.81 256 GLU A CA 1
ATOM 2094 C C . GLU A 1 256 ? -0.619 8.670 18.332 1.00 83.81 256 GLU A C 1
ATOM 2096 O O . GLU A 1 256 ? -0.928 7.519 18.645 1.00 83.81 256 GLU A O 1
ATOM 2101 N N . ASP A 1 257 ? -1.372 9.722 18.644 1.00 84.69 257 ASP A N 1
ATOM 2102 C CA . ASP A 1 257 ? -2.591 9.602 19.432 1.00 84.69 257 ASP A CA 1
ATOM 2103 C C . ASP A 1 257 ? -3.730 9.057 18.580 1.00 84.69 257 ASP A C 1
ATOM 2105 O O . ASP A 1 257 ? -4.440 8.164 19.037 1.00 84.69 257 ASP A O 1
ATOM 2109 N N . ILE A 1 258 ? -3.826 9.472 17.312 1.00 88.94 258 ILE A N 1
ATOM 2110 C CA . ILE A 1 258 ? -4.785 8.893 16.362 1.00 88.94 258 ILE A CA 1
ATOM 2111 C C . ILE A 1 258 ? -4.555 7.381 16.224 1.00 88.94 258 ILE A C 1
ATOM 2113 O O . ILE A 1 258 ? -5.506 6.608 16.323 1.00 88.94 258 ILE A O 1
ATOM 2117 N N . MET A 1 259 ? -3.303 6.934 16.079 1.00 89.38 259 MET A N 1
ATOM 2118 C CA . MET A 1 259 ? -2.971 5.505 15.977 1.00 89.38 259 MET A CA 1
ATOM 2119 C C . MET A 1 259 ? -3.305 4.724 17.254 1.00 89.38 259 MET A C 1
ATOM 2121 O O . MET A 1 259 ? -3.853 3.620 17.183 1.00 89.38 259 MET A O 1
ATOM 2125 N N . LYS A 1 260 ? -3.011 5.286 18.435 1.00 87.25 260 LYS A N 1
ATOM 2126 C CA . LYS A 1 260 ? -3.388 4.671 19.721 1.00 87.25 260 LYS A CA 1
ATOM 2127 C C . LYS A 1 260 ? -4.904 4.578 19.862 1.00 87.25 260 LYS A C 1
ATOM 2129 O O . LYS A 1 260 ? -5.405 3.543 20.296 1.00 87.25 260 LYS A O 1
ATOM 2134 N N . PHE A 1 261 ? -5.617 5.637 19.489 1.00 89.81 261 PHE A N 1
ATOM 2135 C CA . PHE A 1 261 ? -7.070 5.697 19.559 1.00 89.81 261 PHE A CA 1
ATOM 2136 C C . PHE A 1 261 ? -7.745 4.725 18.614 1.00 89.81 261 PHE A C 1
ATOM 2138 O O . PHE A 1 261 ? -8.663 4.022 19.031 1.00 89.81 261 PHE A O 1
ATOM 2145 N N . LEU A 1 262 ? -7.229 4.608 17.394 1.00 92.44 262 LEU A N 1
ATOM 2146 C CA . LEU A 1 262 ? -7.681 3.619 16.430 1.00 92.44 262 LEU A CA 1
ATOM 2147 C C . LEU A 1 262 ? -7.639 2.207 17.036 1.00 92.44 262 LEU A C 1
ATOM 2149 O O . LEU A 1 262 ? -8.602 1.456 16.915 1.00 92.44 262 LEU A O 1
ATOM 2153 N N . CYS A 1 263 ? -6.575 1.876 17.775 1.00 92.06 263 CYS A N 1
ATOM 2154 C CA . CYS A 1 263 ? -6.416 0.576 18.433 1.00 92.06 263 CYS A CA 1
ATOM 2155 C C . CYS A 1 263 ? -7.400 0.305 19.589 1.00 92.06 263 CYS A C 1
ATOM 2157 O O . CYS A 1 263 ? -7.415 -0.818 20.088 1.00 92.06 263 CYS A O 1
ATOM 2159 N N . TYR A 1 264 ? -8.186 1.285 20.051 1.00 91.88 264 TYR A N 1
ATOM 2160 C CA . TYR A 1 264 ? -9.260 1.044 21.029 1.00 91.88 264 TYR A CA 1
ATOM 2161 C C . TYR A 1 264 ? -10.558 0.535 20.395 1.00 91.88 264 TYR A C 1
ATOM 2163 O O . TYR A 1 264 ? -11.441 0.082 21.121 1.00 91.88 264 TYR A O 1
ATOM 2171 N N . TYR A 1 265 ? -10.662 0.589 19.067 1.00 93.44 265 TYR A N 1
ATOM 2172 C CA . TYR A 1 265 ? -11.767 0.028 18.288 1.00 93.44 265 TYR A CA 1
ATOM 2173 C C . TYR A 1 265 ? -11.365 -1.300 17.638 1.00 93.44 265 TYR A C 1
ATOM 2175 O O . TYR A 1 265 ? -11.833 -1.636 16.552 1.00 93.44 265 TYR A O 1
ATOM 2183 N N . ASP A 1 266 ? -10.453 -2.046 18.262 1.00 92.69 266 ASP A N 1
ATOM 2184 C CA . ASP A 1 266 ? -9.964 -3.320 17.738 1.00 92.69 266 ASP A CA 1
ATOM 2185 C C . ASP A 1 266 ? -11.051 -4.396 17.656 1.00 92.69 266 ASP A C 1
ATOM 2187 O O . ASP A 1 266 ? -10.891 -5.349 16.901 1.00 92.69 266 ASP A O 1
ATOM 2191 N N . ASP A 1 267 ? -12.158 -4.225 18.373 1.00 91.38 267 ASP A N 1
ATOM 2192 C CA . ASP A 1 267 ? -13.375 -5.033 18.334 1.00 91.38 267 ASP A CA 1
ATOM 2193 C C . ASP A 1 267 ? -14.308 -4.710 17.157 1.00 91.38 267 ASP A C 1
ATOM 2195 O O . ASP A 1 267 ? -15.115 -5.562 16.780 1.00 91.38 267 ASP A O 1
ATOM 2199 N N . ASP A 1 268 ? -14.164 -3.554 16.502 1.00 93.44 268 ASP A N 1
ATOM 2200 C CA . ASP A 1 268 ? -15.009 -3.161 15.370 1.00 93.44 268 ASP A CA 1
ATOM 2201 C C . ASP A 1 268 ? -14.778 -4.087 14.150 1.00 93.44 268 ASP A C 1
ATOM 2203 O O . ASP A 1 268 ? -13.625 -4.419 13.819 1.00 93.44 268 ASP A O 1
ATOM 2207 N N . PRO A 1 269 ? -15.836 -4.556 13.457 1.00 91.81 269 PRO A N 1
ATOM 2208 C CA . PRO A 1 269 ? -15.698 -5.455 12.308 1.00 91.81 269 PRO A CA 1
ATOM 2209 C C . PRO A 1 269 ? -14.941 -4.825 11.126 1.00 91.81 269 PRO A C 1
ATOM 2211 O O . PRO A 1 269 ? -14.272 -5.542 10.377 1.00 91.81 269 PRO A O 1
ATOM 2214 N N . ASN A 1 270 ? -14.990 -3.500 10.973 1.00 93.88 270 ASN A N 1
ATOM 2215 C CA . ASN A 1 270 ? -14.292 -2.759 9.922 1.00 93.88 270 ASN A CA 1
ATOM 2216 C C . ASN A 1 270 ? -12.889 -2.300 10.334 1.00 93.88 270 ASN A C 1
ATOM 2218 O O . ASN A 1 270 ? -12.167 -1.762 9.491 1.00 93.88 270 ASN A O 1
ATOM 2222 N N . PHE A 1 271 ? -12.466 -2.552 11.577 1.00 95.38 271 PHE A N 1
ATOM 2223 C CA . PHE A 1 271 ? -11.167 -2.126 12.102 1.00 95.38 271 PHE A CA 1
ATOM 2224 C C . PHE A 1 271 ? -10.002 -2.446 11.163 1.00 95.38 271 PHE A C 1
ATOM 2226 O O . PHE A 1 271 ? -9.225 -1.559 10.830 1.00 95.38 271 PHE A O 1
ATOM 2233 N N . ILE A 1 272 ? -9.898 -3.690 10.678 1.00 96.06 272 ILE A N 1
ATOM 2234 C CA . ILE A 1 272 ? -8.781 -4.102 9.812 1.00 96.06 272 ILE A CA 1
ATOM 2235 C C . ILE A 1 272 ? -8.805 -3.328 8.486 1.00 96.06 272 ILE A C 1
ATOM 2237 O O . ILE A 1 272 ? -7.760 -2.878 8.023 1.00 96.06 272 ILE A O 1
ATOM 2241 N N . LYS A 1 273 ? -9.990 -3.133 7.891 1.00 96.12 273 LYS A N 1
ATOM 2242 C CA . LYS A 1 273 ? -10.144 -2.389 6.631 1.00 96.12 273 LYS A CA 1
ATOM 2243 C C . LYS A 1 273 ? -9.746 -0.927 6.806 1.00 96.12 273 LYS A C 1
ATOM 2245 O O . LYS A 1 273 ? -8.962 -0.407 6.017 1.00 96.12 273 LYS A O 1
ATOM 2250 N N . ILE A 1 274 ? -10.229 -0.292 7.872 1.00 96.25 274 ILE A N 1
ATOM 2251 C CA . ILE A 1 274 ? -9.912 1.101 8.202 1.00 96.25 274 ILE A CA 1
ATOM 2252 C C . ILE A 1 274 ? -8.429 1.256 8.532 1.00 96.25 274 ILE A C 1
ATOM 2254 O O . ILE A 1 274 ? -7.801 2.178 8.026 1.00 96.25 274 ILE A O 1
ATOM 2258 N N . PHE A 1 275 ? -7.849 0.335 9.303 1.00 96.62 275 PHE A N 1
ATOM 2259 C CA . PHE A 1 275 ? -6.421 0.322 9.602 1.00 96.62 275 PHE A CA 1
ATOM 2260 C C . PHE A 1 275 ? -5.581 0.272 8.323 1.00 96.62 275 PHE A C 1
ATOM 2262 O O . PHE A 1 275 ? -4.676 1.086 8.165 1.00 96.62 275 PHE A O 1
ATOM 2269 N N . ILE A 1 276 ? -5.917 -0.617 7.382 1.00 97.00 276 ILE A N 1
ATOM 2270 C CA . ILE A 1 276 ? -5.237 -0.715 6.082 1.00 97.00 276 ILE A CA 1
ATOM 2271 C C . ILE A 1 276 ? -5.369 0.594 5.295 1.00 97.00 276 ILE A C 1
ATOM 2273 O O . ILE A 1 276 ? -4.359 1.138 4.856 1.00 97.00 276 ILE A O 1
ATOM 2277 N N . CYS A 1 277 ? -6.586 1.126 5.144 1.00 95.56 277 CYS A N 1
ATOM 2278 C CA . CYS A 1 277 ? -6.817 2.394 4.444 1.00 95.56 277 CYS A CA 1
ATOM 2279 C C . CYS A 1 277 ? -6.039 3.557 5.071 1.00 95.56 277 CYS A C 1
ATOM 2281 O O . CYS A 1 277 ? -5.500 4.391 4.342 1.00 95.56 277 CYS A O 1
ATOM 2283 N N . PHE A 1 278 ? -5.972 3.589 6.403 1.00 95.31 278 PHE A N 1
ATOM 2284 C CA . PHE A 1 278 ? -5.311 4.629 7.177 1.00 95.31 278 PHE A CA 1
ATOM 2285 C C . PHE A 1 278 ? -3.795 4.587 7.011 1.00 95.31 278 PHE A C 1
ATOM 2287 O O . PHE A 1 278 ? -3.212 5.583 6.607 1.00 95.31 278 PHE A O 1
ATOM 2294 N N . ILE A 1 279 ? -3.143 3.442 7.236 1.00 95.94 279 ILE A N 1
ATOM 2295 C CA . ILE A 1 279 ? -1.674 3.364 7.135 1.00 95.94 279 ILE A CA 1
ATOM 2296 C C . ILE A 1 279 ? -1.157 3.521 5.696 1.00 95.94 279 ILE A C 1
ATOM 2298 O O . ILE A 1 279 ? 0.018 3.819 5.489 1.00 95.94 279 ILE A O 1
ATOM 2302 N N . LEU A 1 280 ? -2.014 3.281 4.699 1.00 95.50 280 LEU A N 1
ATOM 2303 C CA . LEU A 1 280 ? -1.680 3.443 3.284 1.00 95.50 280 LEU A CA 1
ATOM 2304 C C . LEU A 1 280 ? -1.933 4.851 2.750 1.00 95.50 280 LEU A C 1
ATOM 2306 O O . LEU A 1 280 ? -1.447 5.160 1.655 1.00 95.50 280 LEU A O 1
ATOM 2310 N N . ASP A 1 281 ? -2.691 5.676 3.480 1.00 93.88 281 ASP A N 1
ATOM 2311 C CA . ASP A 1 281 ? -2.875 7.088 3.157 1.00 93.88 281 ASP A CA 1
ATOM 2312 C C . ASP A 1 281 ? -1.507 7.747 2.999 1.00 93.88 281 ASP A C 1
ATOM 2314 O O . ASP A 1 281 ? -0.628 7.587 3.849 1.00 93.88 281 ASP A O 1
ATOM 2318 N N . ARG A 1 282 ? -1.313 8.475 1.896 1.00 91.44 282 ARG A N 1
ATOM 2319 C CA . ARG A 1 282 ? -0.023 9.088 1.575 1.00 91.44 282 ARG A CA 1
ATOM 2320 C C . ARG A 1 282 ? 0.530 9.922 2.727 1.00 91.44 282 ARG A C 1
ATOM 2322 O O . ARG A 1 282 ? 1.718 9.836 3.019 1.00 91.44 282 ARG A O 1
ATOM 2329 N N . LYS A 1 283 ? -0.312 10.721 3.375 1.00 88.81 283 LYS A N 1
ATOM 2330 C CA . LYS A 1 283 ? 0.116 11.646 4.425 1.00 88.81 283 LYS A CA 1
ATOM 2331 C C . LYS A 1 283 ? 0.493 10.887 5.672 1.00 88.81 283 LYS A C 1
ATOM 2333 O O . LYS A 1 283 ? 1.533 11.172 6.247 1.00 88.81 283 LYS A O 1
ATOM 2338 N N . VAL A 1 284 ? -0.324 9.902 6.042 1.00 91.62 284 VAL A N 1
ATOM 2339 C CA . VAL A 1 284 ? -0.049 9.003 7.166 1.00 91.62 284 VAL A CA 1
ATOM 2340 C C . VAL A 1 284 ? 1.276 8.270 6.937 1.00 91.62 284 VAL A C 1
ATOM 2342 O O . VAL A 1 284 ? 2.150 8.303 7.803 1.00 91.62 284 VAL A O 1
ATOM 2345 N N . TYR A 1 285 ? 1.464 7.704 5.744 1.00 92.12 285 TYR A N 1
ATOM 2346 C CA . TYR A 1 285 ? 2.671 6.989 5.330 1.00 92.12 285 TYR A CA 1
ATOM 2347 C C . TYR A 1 285 ? 3.937 7.860 5.319 1.00 92.12 285 TYR A C 1
ATOM 2349 O O . TYR A 1 285 ? 5.009 7.380 5.677 1.00 92.12 285 TYR A O 1
ATOM 2357 N N . GLU A 1 286 ? 3.834 9.120 4.888 1.00 87.69 286 GLU A N 1
ATOM 2358 C CA . GLU A 1 286 ? 4.959 10.067 4.835 1.00 87.69 286 GLU A CA 1
ATOM 2359 C C . GLU A 1 286 ? 5.249 10.734 6.193 1.00 87.69 286 GLU A C 1
ATOM 2361 O O . GLU A 1 286 ? 6.235 11.464 6.323 1.00 87.69 286 GLU A O 1
ATOM 2366 N N . THR A 1 287 ? 4.429 10.498 7.225 1.00 86.81 287 THR A N 1
ATOM 2367 C CA . THR A 1 287 ? 4.733 11.027 8.557 1.00 86.81 287 THR A CA 1
ATOM 2368 C C . THR A 1 287 ? 5.948 10.341 9.173 1.00 86.81 287 THR A C 1
ATOM 2370 O O . THR A 1 287 ? 6.087 9.123 9.146 1.00 86.81 287 THR A O 1
ATOM 2373 N N . LEU A 1 288 ? 6.784 11.129 9.851 1.00 81.81 288 LEU A N 1
ATOM 2374 C CA . LEU A 1 288 ? 7.946 10.625 10.596 1.00 81.81 288 LEU A CA 1
ATOM 2375 C C . LEU A 1 288 ? 7.569 9.703 11.770 1.00 81.81 288 LEU A C 1
ATOM 2377 O O . LEU A 1 288 ? 8.429 9.018 12.316 1.00 81.81 288 LEU A O 1
ATOM 2381 N N . PHE A 1 289 ? 6.301 9.713 12.186 1.00 82.12 289 PHE A N 1
ATOM 2382 C CA . PHE A 1 289 ? 5.797 8.944 13.323 1.00 82.12 289 PHE A CA 1
ATOM 2383 C C . PHE A 1 289 ? 5.344 7.534 12.939 1.00 82.12 289 PHE A C 1
ATOM 2385 O O . PHE A 1 289 ? 5.259 6.663 13.807 1.00 82.12 289 PHE A O 1
ATOM 2392 N N . LEU A 1 290 ? 5.035 7.301 11.660 1.00 88.12 290 LEU A N 1
ATOM 2393 C CA . LEU A 1 290 ? 4.621 5.992 11.184 1.00 88.12 290 LEU A CA 1
ATOM 2394 C C . LEU A 1 290 ? 5.828 5.223 10.651 1.00 88.12 290 LEU A C 1
ATOM 2396 O O . LEU A 1 290 ? 6.183 5.303 9.478 1.00 88.12 290 LEU A O 1
ATOM 2400 N N . ASP A 1 291 ? 6.445 4.435 11.523 1.00 89.06 291 ASP A N 1
ATOM 2401 C CA . ASP A 1 291 ? 7.526 3.539 11.141 1.00 89.06 291 ASP A CA 1
ATOM 2402 C C . ASP A 1 291 ? 7.079 2.071 11.080 1.00 89.06 291 ASP A C 1
ATOM 2404 O O . ASP A 1 291 ? 5.971 1.675 11.461 1.00 89.06 291 ASP A O 1
ATOM 2408 N N . SER A 1 292 ? 7.983 1.230 10.577 1.00 92.31 292 SER A N 1
ATOM 2409 C CA . SER A 1 292 ? 7.724 -0.202 10.476 1.00 92.31 292 SER A CA 1
ATOM 2410 C C . SER A 1 292 ? 7.546 -0.871 11.843 1.00 92.31 292 SER A C 1
ATOM 2412 O O . SER A 1 292 ? 6.800 -1.844 11.956 1.00 92.31 292 SER A O 1
ATOM 2414 N N . ILE A 1 293 ? 8.191 -0.350 12.891 1.00 90.81 293 ILE A N 1
ATOM 2415 C CA . ILE A 1 293 ? 8.127 -0.917 14.242 1.00 90.81 293 ILE A CA 1
ATOM 2416 C C . ILE A 1 293 ? 6.714 -0.736 14.804 1.00 90.81 293 ILE A C 1
ATOM 2418 O O . ILE A 1 293 ? 6.126 -1.693 15.309 1.00 90.81 293 ILE A O 1
ATOM 2422 N N . CYS A 1 294 ? 6.144 0.460 14.671 1.00 91.19 294 CYS A N 1
ATOM 2423 C CA . CYS A 1 294 ? 4.788 0.784 15.095 1.00 91.19 294 CYS A CA 1
ATOM 2424 C C . CYS A 1 294 ? 3.749 -0.101 14.388 1.00 91.19 294 CYS A C 1
ATOM 2426 O O . CYS A 1 294 ? 2.981 -0.808 15.047 1.00 91.19 294 CYS A O 1
ATOM 2428 N N . CYS A 1 295 ? 3.776 -0.139 13.052 1.00 93.62 295 CYS A N 1
ATOM 2429 C CA . CYS A 1 295 ? 2.832 -0.932 12.261 1.00 93.62 295 CYS A CA 1
ATOM 2430 C C . CYS A 1 295 ? 2.956 -2.436 12.531 1.00 93.62 295 CYS A C 1
ATOM 2432 O O . CYS A 1 295 ? 1.942 -3.116 12.695 1.00 93.62 295 CYS A O 1
ATOM 2434 N N . THR A 1 296 ? 4.184 -2.951 12.638 1.00 93.88 296 THR A N 1
ATOM 2435 C CA . THR A 1 296 ? 4.429 -4.366 12.960 1.00 93.88 296 THR A CA 1
ATOM 2436 C C . THR A 1 296 ? 3.933 -4.702 14.365 1.00 93.88 296 THR A C 1
ATOM 2438 O O . THR A 1 296 ? 3.292 -5.733 14.552 1.00 93.88 296 THR A O 1
ATOM 2441 N N . ASN A 1 297 ? 4.130 -3.815 15.345 1.00 93.12 297 ASN A N 1
ATOM 2442 C CA . ASN A 1 297 ? 3.624 -4.022 16.701 1.00 93.12 297 ASN A CA 1
ATOM 2443 C C . ASN A 1 297 ? 2.096 -4.090 16.752 1.00 93.12 297 ASN A C 1
ATOM 2445 O O . ASN A 1 297 ? 1.562 -4.948 17.455 1.00 93.12 297 ASN A O 1
ATOM 2449 N N . ILE A 1 298 ? 1.391 -3.214 16.032 1.00 93.44 298 ILE A N 1
ATOM 2450 C CA . ILE A 1 298 ? -0.080 -3.243 15.972 1.00 93.44 298 ILE A CA 1
ATOM 2451 C C . ILE A 1 298 ? -0.545 -4.515 15.267 1.00 93.44 298 ILE A C 1
ATOM 2453 O O . ILE A 1 298 ? -1.408 -5.230 15.776 1.00 93.44 298 ILE A O 1
ATOM 2457 N N . TYR A 1 299 ? 0.078 -4.851 14.140 1.00 95.44 299 TYR A N 1
ATOM 2458 C CA . TYR A 1 299 ? -0.217 -6.077 13.415 1.00 95.44 299 TYR A CA 1
ATOM 2459 C C . TYR A 1 299 ? -0.046 -7.325 14.298 1.00 95.44 299 TYR A C 1
ATOM 2461 O O . TYR A 1 299 ? -0.976 -8.115 14.444 1.00 95.44 299 TYR A O 1
ATOM 2469 N N . GLN A 1 300 ? 1.089 -7.468 14.981 1.00 93.31 300 GLN A N 1
ATOM 2470 C CA . GLN A 1 300 ? 1.375 -8.639 15.812 1.00 93.31 300 GLN A CA 1
ATOM 2471 C C . GLN A 1 300 ? 0.562 -8.694 17.109 1.00 93.31 300 GLN A C 1
ATOM 2473 O O . GLN A 1 300 ? 0.175 -9.777 17.545 1.00 93.31 300 GLN A O 1
ATOM 2478 N N . ASN A 1 301 ? 0.325 -7.555 17.764 1.00 92.38 301 ASN A N 1
ATOM 2479 C CA . ASN A 1 301 ? -0.271 -7.545 19.103 1.00 92.38 301 ASN A CA 1
ATOM 2480 C C . ASN A 1 301 ? -1.771 -7.275 19.128 1.00 92.38 301 ASN A C 1
ATOM 2482 O O . ASN A 1 301 ? -2.405 -7.615 20.123 1.00 92.38 301 ASN A O 1
ATOM 2486 N N . VAL A 1 302 ? -2.322 -6.669 18.078 1.00 91.19 302 VAL A N 1
ATOM 2487 C CA . VAL A 1 302 ? -3.749 -6.343 17.986 1.00 91.19 302 VAL A CA 1
ATOM 2488 C C . VAL A 1 302 ? -4.407 -7.230 16.939 1.00 91.19 302 VAL A C 1
ATOM 2490 O O . VAL A 1 302 ? -5.343 -7.956 17.251 1.00 91.19 302 VAL A O 1
ATOM 2493 N N . ILE A 1 303 ? -3.883 -7.242 15.712 1.00 93.12 303 ILE A N 1
ATOM 2494 C CA . ILE A 1 303 ? -4.533 -7.942 14.594 1.00 93.12 303 ILE A CA 1
ATOM 2495 C C . ILE A 1 303 ? -4.363 -9.461 14.705 1.00 93.12 303 ILE A C 1
ATOM 2497 O O . ILE A 1 303 ? -5.348 -10.190 14.624 1.00 93.12 303 ILE A O 1
ATOM 2501 N N . LEU A 1 304 ? -3.139 -9.955 14.919 1.00 93.06 304 LEU A N 1
ATOM 2502 C CA . LEU A 1 304 ? -2.878 -11.399 14.977 1.00 93.06 304 LEU A CA 1
ATOM 2503 C C . LEU A 1 304 ? -3.408 -12.073 16.245 1.00 93.06 304 LEU A C 1
ATOM 2505 O O . LEU A 1 304 ? -3.711 -13.261 16.210 1.00 93.06 304 LEU A O 1
ATOM 2509 N N . LYS A 1 305 ? -3.550 -11.325 17.343 1.00 90.81 305 LYS A N 1
ATOM 2510 C CA . LYS A 1 305 ? -4.081 -11.824 18.625 1.00 90.81 305 LYS A CA 1
ATOM 2511 C C . LYS A 1 305 ? -5.593 -11.652 18.764 1.00 90.81 305 LYS A C 1
ATOM 2513 O O . LYS A 1 305 ? -6.142 -11.933 19.829 1.00 90.81 305 LYS A O 1
ATOM 2518 N N . ARG A 1 306 ? -6.270 -11.153 17.726 1.00 83.19 306 ARG A N 1
ATOM 2519 C CA . ARG A 1 306 ? -7.712 -10.930 17.767 1.00 83.19 306 ARG A CA 1
ATOM 2520 C C . ARG A 1 306 ? -8.427 -12.275 17.843 1.00 83.19 306 ARG A C 1
ATOM 2522 O O . ARG A 1 306 ? -8.381 -13.066 16.902 1.00 83.19 306 ARG A O 1
ATOM 2529 N N . THR A 1 307 ? -9.082 -12.528 18.971 1.00 74.38 307 THR A N 1
ATOM 2530 C CA . THR A 1 307 ? -9.751 -13.803 19.226 1.00 74.38 307 THR A CA 1
ATOM 2531 C C . THR A 1 307 ? -11.030 -13.893 18.384 1.00 74.38 307 THR A C 1
ATOM 2533 O O . THR A 1 307 ? -11.838 -12.958 18.386 1.00 74.38 307 THR A O 1
ATOM 2536 N N . PRO A 1 308 ? -11.292 -15.023 17.701 1.00 61.44 308 PRO A N 1
ATOM 2537 C CA . PRO A 1 308 ? -12.508 -15.235 16.916 1.00 61.44 308 PRO A CA 1
ATOM 2538 C C . PRO A 1 308 ? -13.815 -15.101 17.704 1.00 61.44 308 PRO A C 1
ATOM 2540 O O . PRO A 1 308 ? -14.867 -14.982 17.090 1.00 61.44 308 PRO A O 1
ATOM 2543 N N . GLN A 1 309 ? -13.780 -15.098 19.040 1.00 52.31 309 GLN A N 1
ATOM 2544 C CA . GLN A 1 309 ? -14.967 -14.995 19.897 1.00 52.31 309 GLN A CA 1
ATOM 2545 C C . GLN A 1 309 ? -15.732 -13.666 19.740 1.00 52.31 309 GLN A C 1
ATOM 2547 O O . GLN A 1 309 ? -16.909 -13.606 20.075 1.00 52.31 309 GLN A O 1
ATOM 2552 N N . GLN A 1 310 ? -15.132 -12.639 19.127 1.00 51.88 310 GLN A N 1
ATOM 2553 C CA . GLN A 1 310 ? -15.841 -11.421 18.703 1.00 51.88 310 GLN A CA 1
ATOM 2554 C C . GLN A 1 310 ? -16.626 -11.581 17.378 1.00 51.88 310 GLN A C 1
ATOM 2556 O O . GLN A 1 310 ? -17.345 -10.671 16.981 1.00 51.88 310 GLN A O 1
ATOM 2561 N N . LYS A 1 311 ? -16.541 -12.731 16.686 1.00 48.47 311 LYS A N 1
ATOM 2562 C CA . LYS A 1 311 ? -17.325 -13.030 15.465 1.00 48.47 311 LYS A CA 1
ATOM 2563 C C . LYS A 1 311 ? -18.765 -13.489 15.750 1.00 48.47 311 LYS A C 1
ATOM 2565 O O . LYS A 1 311 ? -19.556 -13.583 14.816 1.00 48.47 311 LYS A O 1
ATOM 2570 N N . ALA A 1 312 ? -19.117 -13.776 17.006 1.00 45.94 312 ALA A N 1
ATOM 2571 C CA . ALA A 1 312 ? -20.390 -14.413 17.359 1.00 45.94 312 ALA A CA 1
ATOM 2572 C C . ALA A 1 312 ? -21.610 -13.469 17.432 1.00 45.94 312 ALA A C 1
ATOM 2574 O O . ALA A 1 312 ? -22.723 -13.950 17.626 1.00 45.94 312 ALA A O 1
ATOM 2575 N N . GLU A 1 313 ? -21.462 -12.159 17.201 1.00 46.41 313 GLU A N 1
ATOM 2576 C CA . GLU A 1 313 ? -22.627 -11.276 16.987 1.00 46.41 313 GLU A CA 1
ATOM 2577 C C . GLU A 1 313 ? -23.140 -11.285 15.534 1.00 46.41 313 GLU A C 1
ATOM 2579 O O . GLU A 1 313 ? -24.155 -10.664 15.225 1.00 46.41 313 GLU A O 1
ATOM 2584 N N . ILE A 1 314 ? -22.526 -12.083 14.649 1.00 46.56 314 ILE A N 1
ATOM 2585 C CA . ILE A 1 314 ? -23.068 -12.413 13.323 1.00 46.56 314 ILE A CA 1
ATOM 2586 C C . ILE A 1 314 ? -23.534 -13.878 13.322 1.00 46.56 314 ILE A C 1
ATOM 2588 O O . ILE A 1 314 ? -22.956 -14.743 12.675 1.00 46.56 314 ILE A O 1
ATOM 2592 N N . GLY A 1 315 ? -24.582 -14.161 14.097 1.00 43.75 315 GLY A N 1
ATOM 2593 C CA . GLY A 1 315 ? -25.591 -15.185 13.791 1.00 43.75 315 GLY A CA 1
ATOM 2594 C C . GLY A 1 315 ? -25.142 -16.607 13.426 1.00 43.75 315 GLY A C 1
ATOM 2595 O O . GLY A 1 315 ? -25.775 -17.210 12.560 1.00 43.75 315 GLY A O 1
ATOM 2596 N N . VAL A 1 316 ? -24.117 -17.177 14.068 1.00 44.62 316 VAL A N 1
ATOM 2597 C CA . VAL A 1 316 ? -23.849 -18.624 13.978 1.00 44.62 316 VAL A CA 1
ATOM 2598 C C . VAL A 1 316 ? -23.728 -19.211 15.381 1.00 44.62 316 VAL A C 1
ATOM 2600 O O . VAL A 1 316 ? -22.819 -18.884 16.138 1.00 44.62 316 VAL A O 1
ATOM 2603 N N . ASP A 1 317 ? -24.693 -20.065 15.715 1.00 40.41 317 ASP A N 1
ATOM 2604 C CA . ASP A 1 317 ? -24.825 -20.786 16.979 1.00 40.41 317 ASP A CA 1
ATOM 2605 C C . ASP A 1 317 ? -23.725 -21.856 17.088 1.00 40.41 317 ASP A C 1
ATOM 2607 O O . ASP A 1 317 ? -23.837 -22.951 16.538 1.00 40.41 317 ASP A O 1
ATOM 2611 N N . THR A 1 318 ? -22.618 -21.521 17.750 1.00 46.12 318 THR A N 1
ATOM 2612 C CA . THR A 1 318 ? -21.561 -22.478 18.108 1.00 46.12 318 THR A CA 1
ATOM 2613 C C . THR A 1 318 ? -21.636 -22.788 19.596 1.00 46.12 318 THR A C 1
ATOM 2615 O O . THR A 1 318 ? -20.799 -22.362 20.391 1.00 46.12 318 THR A O 1
ATOM 2618 N N . SER A 1 319 ? -22.675 -23.525 19.973 1.00 40.28 319 SER A N 1
ATOM 2619 C CA . SER A 1 319 ? -22.874 -24.094 21.304 1.00 40.28 319 SER A CA 1
ATOM 2620 C C . SER A 1 319 ? -22.357 -25.535 21.382 1.00 40.28 319 SER A C 1
ATOM 2622 O O . SER A 1 319 ? -23.038 -26.428 21.860 1.00 40.28 319 SER A O 1
ATOM 2624 N N . GLU A 1 320 ? -21.128 -25.788 20.937 1.00 51.66 320 GLU A N 1
ATOM 2625 C CA . GLU A 1 320 ? -20.405 -27.021 21.260 1.00 51.66 320 GLU A CA 1
ATOM 2626 C C . GLU A 1 320 ? -18.903 -26.768 21.090 1.00 51.66 320 GLU A C 1
ATOM 2628 O O . GLU A 1 320 ? -18.504 -26.044 20.187 1.00 51.66 320 GLU A O 1
ATOM 2633 N N . ILE A 1 321 ? -18.083 -27.392 21.944 1.00 45.38 321 ILE A N 1
ATOM 2634 C CA . ILE A 1 321 ? -16.611 -27.286 22.064 1.00 45.38 321 ILE A CA 1
ATOM 2635 C C . ILE A 1 321 ? -16.144 -26.364 23.207 1.00 45.38 321 ILE A C 1
ATOM 2637 O O . ILE A 1 321 ? -15.574 -25.299 23.007 1.00 45.38 321 ILE A O 1
ATOM 2641 N N . ILE A 1 322 ? -16.299 -26.855 24.442 1.00 43.50 322 ILE A N 1
ATOM 2642 C CA . ILE A 1 322 ? -15.303 -26.650 25.505 1.00 43.50 322 ILE A CA 1
ATOM 2643 C C . ILE A 1 322 ? -15.087 -28.004 26.195 1.00 43.50 322 ILE A C 1
ATOM 2645 O O . ILE A 1 322 ? -15.903 -28.444 27.007 1.00 43.50 322 ILE A O 1
ATOM 2649 N N . ARG A 1 323 ? -13.989 -28.687 25.854 1.00 47.44 323 ARG A N 1
ATOM 2650 C C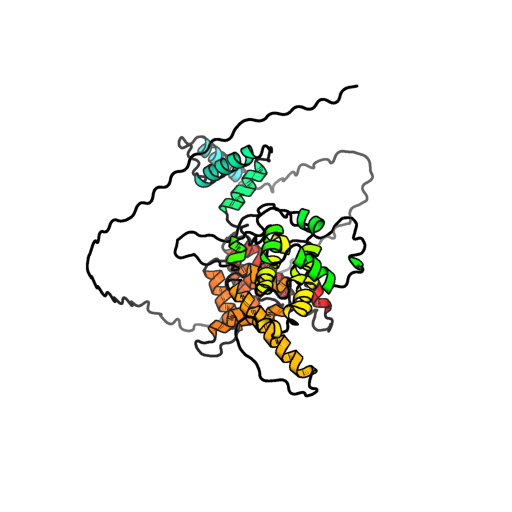A . ARG A 1 323 ? -13.353 -29.711 26.695 1.00 47.44 323 ARG A CA 1
ATOM 2651 C C . ARG A 1 323 ? -11.840 -29.524 26.636 1.00 47.44 323 ARG A C 1
ATOM 2653 O O . ARG A 1 323 ? -11.268 -29.388 25.564 1.00 47.44 323 ARG A O 1
ATOM 2660 N N . GLU A 1 324 ? -11.269 -29.478 27.831 1.00 53.97 324 GLU A N 1
ATOM 2661 C CA . GLU A 1 324 ? -9.894 -29.153 28.204 1.00 53.97 324 GLU A CA 1
ATOM 2662 C C . GLU A 1 324 ? -8.849 -30.140 27.657 1.00 53.97 324 GLU A C 1
ATOM 2664 O O . GLU A 1 324 ? -9.034 -31.352 27.777 1.00 53.97 324 GLU A O 1
ATOM 2669 N N . SER A 1 325 ? -7.698 -29.627 27.205 1.00 42.84 325 SER A N 1
ATOM 2670 C CA . SER A 1 325 ? -6.385 -30.257 27.424 1.00 42.84 325 SER A CA 1
ATOM 2671 C C . SER A 1 325 ? -5.230 -29.283 27.141 1.00 42.84 325 SER A C 1
ATOM 2673 O O . SER A 1 325 ? -5.311 -28.449 26.246 1.00 42.84 325 SER A O 1
ATOM 2675 N N . ASN A 1 326 ? -4.168 -29.412 27.942 1.00 47.28 326 ASN A N 1
ATOM 2676 C CA . ASN A 1 326 ? -2.991 -28.544 28.101 1.00 47.28 326 ASN A CA 1
ATOM 2677 C C . ASN A 1 326 ? -2.033 -28.449 26.884 1.00 47.28 326 ASN A C 1
ATOM 2679 O O . ASN A 1 326 ? -0.818 -28.506 27.066 1.00 47.28 326 ASN A O 1
ATOM 2683 N N . ASP A 1 327 ? -2.549 -28.242 25.673 1.00 54.28 327 ASP A N 1
ATOM 2684 C CA . ASP A 1 327 ? -1.763 -27.941 24.463 1.00 54.28 327 ASP A CA 1
ATOM 2685 C C . ASP A 1 327 ? -1.902 -26.456 24.075 1.00 54.28 327 ASP A C 1
ATOM 2687 O O . ASP A 1 327 ? -2.242 -26.095 22.949 1.00 54.28 327 ASP A O 1
ATOM 2691 N N . GLU A 1 328 ? -1.665 -25.550 25.029 1.00 57.94 328 GLU A N 1
ATOM 2692 C CA . GLU A 1 328 ? -1.811 -24.099 24.806 1.00 57.94 328 GLU A CA 1
ATOM 2693 C C . GLU A 1 328 ? -0.813 -23.540 23.770 1.00 57.94 328 GLU A C 1
ATOM 2695 O O . GLU A 1 328 ? -1.066 -22.496 23.172 1.00 57.94 328 GLU A O 1
ATOM 2700 N N . ASN A 1 329 ? 0.299 -24.238 23.506 1.00 60.88 329 ASN A N 1
ATOM 2701 C CA . ASN A 1 329 ? 1.322 -23.763 22.568 1.00 60.88 329 ASN A CA 1
ATOM 2702 C C . ASN A 1 329 ? 1.054 -24.133 21.100 1.00 60.88 329 ASN A C 1
ATOM 2704 O O . ASN A 1 329 ? 1.400 -23.337 20.230 1.00 60.88 329 ASN A O 1
ATOM 2708 N N . GLU A 1 330 ? 0.449 -25.288 20.801 1.00 67.00 330 GLU A N 1
ATOM 2709 C CA . GLU A 1 330 ? 0.139 -25.658 19.406 1.00 67.00 330 GLU A CA 1
ATOM 2710 C C . GLU A 1 330 ? -1.093 -24.901 18.892 1.00 67.00 330 GLU A C 1
ATOM 2712 O O . GLU A 1 330 ? -1.052 -24.335 17.800 1.00 67.00 330 GLU A O 1
ATOM 2717 N N . ASN A 1 331 ? -2.129 -24.751 19.725 1.00 72.31 331 ASN A N 1
ATOM 2718 C CA . ASN A 1 331 ? -3.356 -24.036 19.351 1.00 72.31 331 ASN A CA 1
ATOM 2719 C C . ASN A 1 331 ? -3.117 -22.556 18.992 1.00 72.31 331 ASN A C 1
ATOM 2721 O O . ASN A 1 331 ? -3.797 -22.004 18.129 1.00 72.31 331 ASN A O 1
ATOM 2725 N N . ASN A 1 332 ? -2.125 -21.912 19.616 1.00 80.94 332 ASN A N 1
ATOM 2726 C CA . ASN A 1 332 ? -1.809 -20.508 19.354 1.00 80.94 332 ASN A CA 1
ATOM 2727 C C . ASN A 1 332 ? -1.168 -20.300 17.965 1.00 80.94 332 ASN A C 1
ATOM 2729 O O . ASN A 1 332 ? -1.383 -19.273 17.326 1.00 80.94 332 ASN A O 1
ATOM 2733 N N . SER A 1 333 ? -0.401 -21.276 17.461 1.00 87.12 333 SER A N 1
ATOM 2734 C CA . SER A 1 333 ? 0.233 -21.171 16.137 1.00 87.12 333 SER A CA 1
ATOM 2735 C C . SER A 1 333 ? -0.803 -21.184 15.011 1.00 87.12 333 SER A C 1
ATOM 2737 O O . SER A 1 333 ? -0.738 -20.356 14.097 1.00 87.12 333 SER A O 1
ATOM 2739 N N . ASP A 1 334 ? -1.779 -22.087 15.099 1.00 88.94 334 ASP A N 1
ATOM 2740 C CA . ASP A 1 334 ? -2.833 -22.223 14.092 1.00 88.94 334 ASP A CA 1
ATOM 2741 C C . ASP A 1 334 ? -3.754 -20.994 14.068 1.00 88.94 334 ASP A C 1
ATOM 2743 O O . ASP A 1 334 ? -4.117 -20.504 12.994 1.00 88.94 334 ASP A O 1
ATOM 2747 N N . GLU A 1 335 ? -4.077 -20.431 15.238 1.00 89.19 335 GLU A N 1
ATOM 2748 C CA . GLU A 1 335 ? -4.873 -19.203 15.344 1.00 89.19 335 GLU A CA 1
ATOM 2749 C C . GLU A 1 335 ? -4.149 -17.998 14.723 1.00 89.19 335 GLU A C 1
ATOM 2751 O O . GLU A 1 335 ? -4.739 -17.260 13.926 1.00 89.19 335 GLU A O 1
ATOM 2756 N N . ILE A 1 336 ? -2.853 -17.829 15.011 1.00 89.75 336 ILE A N 1
ATOM 2757 C CA . ILE A 1 336 ? -2.033 -16.765 14.415 1.00 89.75 336 ILE A CA 1
ATOM 2758 C C . ILE A 1 336 ? -1.986 -16.911 12.891 1.00 89.75 336 ILE A C 1
ATOM 2760 O O . ILE A 1 336 ? -2.151 -15.923 12.167 1.00 89.75 336 ILE A O 1
ATOM 2764 N N . GLN A 1 337 ? -1.791 -18.131 12.384 1.00 90.56 337 GLN A N 1
ATOM 2765 C CA . GLN A 1 337 ? -1.758 -18.384 10.946 1.00 90.56 337 GLN A CA 1
ATOM 2766 C C . GLN A 1 337 ? -3.116 -18.100 10.288 1.00 90.56 337 GLN A C 1
ATOM 2768 O O . GLN A 1 337 ? -3.165 -17.491 9.213 1.00 90.56 337 GLN A O 1
ATOM 2773 N N . MET A 1 338 ? -4.221 -18.462 10.944 1.00 91.00 338 MET A N 1
ATOM 2774 C CA . MET A 1 338 ? -5.571 -18.141 10.481 1.00 91.00 338 MET A CA 1
ATOM 2775 C C . MET A 1 338 ? -5.809 -16.625 10.437 1.00 91.00 338 MET A C 1
ATOM 2777 O O . MET A 1 338 ? -6.311 -16.108 9.435 1.00 91.00 338 MET A O 1
ATOM 2781 N N . ASN A 1 339 ? -5.423 -15.896 11.486 1.00 92.75 339 ASN A N 1
ATOM 2782 C CA . ASN A 1 339 ? -5.582 -14.443 11.555 1.00 92.75 339 ASN A CA 1
ATOM 2783 C C . ASN A 1 339 ? -4.714 -13.720 10.519 1.00 92.75 339 ASN A C 1
ATOM 2785 O O . ASN A 1 339 ? -5.181 -12.774 9.880 1.00 92.75 339 ASN A O 1
ATOM 2789 N N . LYS A 1 340 ? -3.499 -14.217 10.271 1.00 95.12 340 LYS A N 1
ATOM 2790 C CA . LYS A 1 340 ? -2.631 -13.754 9.182 1.00 95.12 340 LYS A CA 1
ATOM 2791 C C . LYS A 1 340 ? -3.291 -13.944 7.815 1.00 95.12 340 LYS A C 1
ATOM 2793 O O . LYS A 1 340 ? -3.363 -12.997 7.032 1.00 95.12 340 LYS A O 1
ATOM 2798 N N . GLY A 1 341 ? -3.831 -15.134 7.546 1.00 94.75 341 GLY A N 1
ATOM 2799 C CA . GLY A 1 341 ? -4.572 -15.409 6.311 1.00 94.75 341 GLY A CA 1
ATOM 2800 C C . GLY A 1 341 ? -5.802 -14.509 6.148 1.00 94.75 341 GLY A C 1
ATOM 2801 O O . GLY A 1 341 ? -6.053 -13.986 5.062 1.00 94.75 341 GLY A O 1
ATOM 2802 N N . ASN A 1 342 ? -6.532 -14.258 7.239 1.00 94.81 342 ASN A N 1
ATOM 2803 C CA . ASN A 1 342 ? -7.674 -13.346 7.249 1.00 94.81 342 ASN A CA 1
ATOM 2804 C C . ASN A 1 342 ? -7.262 -11.894 6.958 1.00 94.81 342 ASN A C 1
ATOM 2806 O O . ASN A 1 342 ? -7.931 -11.224 6.175 1.00 94.81 342 ASN A O 1
ATOM 2810 N N . PHE A 1 343 ? -6.151 -11.418 7.531 1.00 96.62 343 PHE A N 1
ATOM 2811 C CA . PHE A 1 343 ? -5.621 -10.087 7.233 1.00 96.62 343 PHE A CA 1
ATOM 2812 C C . PHE A 1 343 ? -5.275 -9.940 5.749 1.00 96.62 343 PHE A C 1
ATOM 2814 O O . PHE A 1 343 ? -5.709 -8.977 5.125 1.00 96.62 343 PHE A O 1
ATOM 2821 N N . ILE A 1 344 ? -4.553 -10.906 5.167 1.00 97.31 344 ILE A N 1
ATOM 2822 C CA . ILE A 1 344 ? -4.196 -10.886 3.739 1.00 97.31 344 ILE A CA 1
ATOM 2823 C C . ILE A 1 344 ? -5.447 -10.899 2.859 1.00 97.31 344 ILE A C 1
ATOM 2825 O O . ILE A 1 344 ? -5.541 -10.121 1.911 1.00 97.31 344 ILE A O 1
ATOM 2829 N N . LYS A 1 345 ? -6.444 -11.724 3.196 1.00 95.62 345 LYS A N 1
ATOM 2830 C CA . LYS A 1 345 ? -7.721 -11.739 2.478 1.00 95.62 345 LYS A CA 1
ATOM 2831 C C . LYS A 1 345 ? -8.394 -10.364 2.510 1.00 95.62 345 LYS A C 1
ATOM 2833 O O . LYS A 1 345 ? -8.730 -9.839 1.454 1.00 95.62 345 LYS A O 1
ATOM 2838 N N . ILE A 1 346 ? -8.548 -9.773 3.697 1.00 95.88 346 ILE A N 1
ATOM 2839 C CA . ILE A 1 346 ? -9.150 -8.441 3.860 1.00 95.88 346 ILE A CA 1
ATOM 2840 C C . ILE A 1 346 ? -8.330 -7.388 3.110 1.00 95.88 346 ILE A C 1
ATOM 2842 O O . ILE A 1 346 ? -8.898 -6.517 2.459 1.00 95.88 346 ILE A O 1
ATOM 2846 N N . TYR A 1 347 ? -7.004 -7.483 3.141 1.00 97.31 347 TYR A N 1
ATOM 2847 C CA . TYR A 1 347 ? -6.131 -6.582 2.404 1.00 97.31 347 TYR A CA 1
ATOM 2848 C C . TYR A 1 347 ? -6.422 -6.580 0.906 1.00 97.31 347 TYR A C 1
ATOM 2850 O O . TYR A 1 347 ? -6.555 -5.505 0.336 1.00 97.31 347 TYR A O 1
ATOM 2858 N N . PHE A 1 348 ? -6.598 -7.743 0.281 1.00 95.38 348 PHE A N 1
ATOM 2859 C CA . PHE A 1 348 ? -6.948 -7.823 -1.141 1.00 95.38 348 PHE A CA 1
ATOM 2860 C C . PHE A 1 348 ? -8.436 -7.574 -1.443 1.00 95.38 348 PHE A C 1
ATOM 2862 O O . PHE A 1 348 ? -8.791 -7.398 -2.607 1.00 95.38 348 PHE A O 1
ATOM 2869 N N . GLU A 1 349 ? -9.313 -7.526 -0.433 1.00 93.62 349 GLU A N 1
ATOM 2870 C CA . GLU A 1 349 ? -10.656 -6.937 -0.582 1.00 93.62 349 GLU A CA 1
ATOM 2871 C C . GLU A 1 349 ? -10.587 -5.405 -0.658 1.00 93.62 349 GLU A C 1
ATOM 2873 O O . GLU A 1 349 ? -11.399 -4.782 -1.343 1.00 93.62 349 GLU A O 1
ATOM 2878 N N . VAL A 1 350 ? -9.624 -4.806 0.053 1.00 94.12 350 VAL A N 1
ATOM 2879 C CA . VAL A 1 350 ? -9.428 -3.354 0.125 1.00 94.12 350 VAL A CA 1
ATOM 2880 C C . VAL A 1 350 ? -8.556 -2.854 -1.025 1.00 94.12 350 VAL A C 1
ATOM 2882 O O . VAL A 1 350 ? -8.900 -1.857 -1.638 1.00 94.12 350 VAL A O 1
ATOM 2885 N N . VAL A 1 351 ? -7.436 -3.503 -1.335 1.00 94.06 351 VAL A N 1
ATOM 2886 C CA . VAL A 1 351 ? -6.424 -3.020 -2.285 1.00 94.06 351 VAL A CA 1
ATOM 2887 C C . VAL A 1 351 ? -6.438 -3.861 -3.554 1.00 94.06 351 VAL A C 1
ATOM 2889 O O . VAL A 1 351 ? -6.216 -5.072 -3.510 1.00 94.06 351 VAL A O 1
ATOM 2892 N N . ASP A 1 352 ? -6.635 -3.207 -4.699 1.00 92.06 352 ASP A N 1
ATOM 2893 C CA . ASP A 1 352 ? -6.540 -3.867 -6.002 1.00 92.06 352 ASP A CA 1
ATOM 2894 C C . ASP A 1 352 ? -5.149 -4.473 -6.247 1.00 92.06 352 ASP A C 1
ATOM 2896 O O . ASP A 1 352 ? -4.123 -3.848 -5.983 1.00 92.06 352 ASP A O 1
ATOM 2900 N N . ARG A 1 353 ? -5.131 -5.667 -6.853 1.00 93.50 353 ARG A N 1
ATOM 2901 C CA . ARG A 1 353 ? -3.919 -6.465 -7.131 1.00 93.50 353 ARG A CA 1
ATOM 2902 C C . ARG A 1 353 ? -2.892 -5.783 -8.036 1.00 93.50 353 ARG A C 1
ATOM 2904 O O . ARG A 1 353 ? -1.717 -6.119 -7.996 1.00 93.50 353 ARG A O 1
ATOM 2911 N N . GLU A 1 354 ? -3.335 -4.860 -8.881 1.00 92.38 354 GLU A N 1
ATOM 2912 C CA . GLU A 1 354 ? -2.457 -4.139 -9.808 1.00 92.38 354 GLU A CA 1
ATOM 2913 C C . GLU A 1 354 ? -1.815 -2.896 -9.174 1.00 92.38 354 GLU A C 1
ATOM 2915 O O . GLU A 1 354 ? -1.019 -2.201 -9.818 1.00 92.38 354 GLU A O 1
ATOM 2920 N N . ASN A 1 355 ? -2.171 -2.567 -7.927 1.00 92.81 355 ASN A N 1
ATOM 2921 C CA . ASN A 1 355 ? -1.683 -1.373 -7.252 1.00 92.81 355 ASN A CA 1
ATOM 2922 C C . ASN A 1 355 ? -0.371 -1.654 -6.502 1.00 92.81 355 ASN A C 1
ATOM 2924 O O . ASN A 1 355 ? -0.292 -1.626 -5.270 1.00 92.81 355 ASN A O 1
ATOM 2928 N N . TYR A 1 356 ? 0.692 -1.894 -7.275 1.00 95.06 356 TYR A N 1
ATOM 2929 C CA . TYR A 1 356 ? 2.023 -2.206 -6.746 1.00 95.06 356 TYR A CA 1
ATOM 2930 C C . TYR A 1 356 ? 2.584 -1.137 -5.802 1.00 95.06 356 TYR A C 1
ATOM 2932 O O . TYR A 1 356 ? 3.339 -1.479 -4.893 1.00 95.06 356 TYR A O 1
ATOM 2940 N N . LEU A 1 357 ? 2.198 0.135 -5.962 1.00 93.81 357 LEU A N 1
ATOM 2941 C CA . LEU A 1 357 ? 2.576 1.211 -5.040 1.00 93.81 357 LEU A CA 1
ATOM 2942 C C . LEU A 1 357 ? 2.082 0.916 -3.616 1.00 93.81 357 LEU A C 1
ATOM 2944 O O . LEU A 1 357 ? 2.860 0.985 -2.663 1.00 93.81 357 LEU A O 1
ATOM 2948 N N . LEU A 1 358 ? 0.806 0.556 -3.463 1.00 95.12 358 LEU A N 1
ATOM 2949 C CA . LEU A 1 358 ? 0.219 0.280 -2.150 1.00 95.12 358 LEU A CA 1
ATOM 2950 C C . LEU A 1 358 ? 0.702 -1.047 -1.563 1.00 95.12 358 LEU A C 1
ATOM 2952 O O . LEU A 1 358 ? 0.907 -1.139 -0.350 1.00 95.12 358 LEU A O 1
ATOM 2956 N N . HIS A 1 359 ? 0.958 -2.049 -2.407 1.00 97.06 359 HIS A N 1
ATOM 2957 C CA . HIS A 1 359 ? 1.630 -3.283 -1.987 1.00 97.06 359 HIS A CA 1
ATOM 2958 C C . HIS A 1 359 ? 3.027 -2.987 -1.433 1.00 97.06 359 HIS A C 1
ATOM 2960 O O . HIS A 1 359 ? 3.370 -3.433 -0.337 1.00 97.06 359 HIS A O 1
ATOM 2966 N N . TYR A 1 360 ? 3.806 -2.162 -2.138 1.00 96.25 360 TYR A N 1
ATOM 2967 C CA . TYR A 1 360 ? 5.126 -1.731 -1.692 1.00 96.25 360 TYR A CA 1
ATOM 2968 C C . TYR A 1 360 ? 5.076 -0.931 -0.380 1.00 96.25 360 TYR A C 1
ATOM 2970 O O . TYR A 1 360 ? 5.880 -1.178 0.522 1.00 96.25 360 TYR A O 1
ATOM 2978 N N . ARG A 1 361 ? 4.115 -0.010 -0.223 1.00 95.88 361 ARG A N 1
ATOM 2979 C CA . ARG A 1 361 ? 3.917 0.713 1.047 1.00 95.88 361 ARG A CA 1
ATOM 2980 C C . ARG A 1 361 ? 3.647 -0.242 2.201 1.00 95.88 361 ARG A C 1
ATOM 2982 O O . ARG A 1 361 ? 4.325 -0.146 3.225 1.00 95.88 361 ARG A O 1
ATOM 2989 N N . LEU A 1 362 ? 2.725 -1.189 2.016 1.00 97.69 362 LEU A N 1
ATOM 2990 C CA . LEU A 1 362 ? 2.392 -2.162 3.053 1.00 97.69 362 LEU A CA 1
ATOM 2991 C C . LEU A 1 362 ? 3.630 -2.954 3.483 1.00 97.69 362 LEU A C 1
ATOM 2993 O O . LEU A 1 362 ? 3.908 -3.016 4.675 1.00 97.69 362 LEU A O 1
ATOM 2997 N N . ILE A 1 363 ? 4.408 -3.510 2.548 1.00 97.19 363 ILE A N 1
ATOM 2998 C CA . ILE A 1 363 ? 5.585 -4.323 2.906 1.00 97.19 363 ILE A CA 1
ATOM 2999 C C . ILE A 1 363 ? 6.746 -3.496 3.480 1.00 97.19 363 ILE A C 1
ATOM 3001 O O . ILE A 1 363 ? 7.678 -4.052 4.063 1.00 97.19 363 ILE A O 1
ATOM 3005 N N . ARG A 1 364 ? 6.736 -2.168 3.312 1.00 95.06 364 ARG A N 1
ATOM 3006 C CA . ARG A 1 364 ? 7.666 -1.282 4.024 1.00 95.06 364 ARG A CA 1
ATOM 3007 C C . ARG A 1 364 ? 7.244 -1.060 5.467 1.00 95.06 364 ARG A C 1
ATOM 3009 O O . ARG A 1 364 ? 8.118 -0.996 6.325 1.00 95.06 364 ARG A O 1
ATOM 3016 N N . LEU A 1 365 ? 5.942 -0.968 5.724 1.00 95.81 365 LEU A N 1
ATOM 3017 C CA . LEU A 1 365 ? 5.397 -0.823 7.072 1.00 95.81 365 LEU A CA 1
ATOM 3018 C C . LEU A 1 365 ? 5.400 -2.153 7.838 1.00 95.81 365 LEU A C 1
ATOM 3020 O O . LEU A 1 365 ? 5.758 -2.184 9.011 1.00 95.81 365 LEU A O 1
ATOM 3024 N N . ILE A 1 366 ? 5.065 -3.260 7.176 1.00 97.00 366 ILE A N 1
ATOM 3025 C CA . ILE A 1 366 ? 4.979 -4.600 7.770 1.00 97.00 366 ILE A CA 1
ATOM 3026 C C . ILE A 1 366 ? 5.776 -5.593 6.897 1.00 97.00 366 ILE A C 1
ATOM 3028 O O . ILE A 1 366 ? 5.196 -6.338 6.102 1.00 97.00 366 ILE A O 1
ATOM 3032 N N . PRO A 1 367 ? 7.120 -5.614 7.007 1.00 95.50 367 PRO A N 1
ATOM 3033 C CA . PRO A 1 367 ? 8.000 -6.430 6.163 1.00 95.50 367 PRO A CA 1
ATOM 3034 C C . PRO A 1 367 ? 7.701 -7.927 6.168 1.00 95.50 367 PRO A C 1
ATOM 3036 O O . PRO A 1 367 ? 7.879 -8.589 5.149 1.00 95.50 367 PRO A O 1
ATOM 3039 N N . GLU A 1 368 ? 7.204 -8.453 7.286 1.00 94.81 368 GLU A N 1
ATOM 3040 C CA . GLU A 1 368 ? 6.860 -9.870 7.459 1.00 94.81 368 GLU A CA 1
ATOM 3041 C C . GLU A 1 368 ? 5.770 -10.355 6.492 1.00 94.81 368 GLU A C 1
ATOM 3043 O O . GLU A 1 368 ? 5.646 -11.558 6.266 1.00 94.81 368 GLU A O 1
ATOM 3048 N N . LEU A 1 369 ? 5.004 -9.431 5.902 1.00 96.75 369 LEU A N 1
ATOM 3049 C CA . LEU A 1 369 ? 3.956 -9.734 4.930 1.00 96.75 369 LEU A CA 1
ATOM 3050 C C . LEU A 1 369 ? 4.467 -9.868 3.494 1.00 96.75 369 LEU A C 1
ATOM 3052 O O . LEU A 1 369 ? 3.696 -10.268 2.627 1.00 96.75 369 LEU A O 1
ATOM 3056 N N . GLN A 1 370 ? 5.733 -9.536 3.203 1.00 95.94 370 GLN A N 1
ATOM 3057 C CA . GLN A 1 370 ? 6.238 -9.509 1.823 1.00 95.94 370 GLN A CA 1
ATOM 3058 C C . GLN A 1 370 ? 6.013 -10.841 1.101 1.00 95.94 370 GLN A C 1
ATOM 3060 O O . GLN A 1 370 ? 5.528 -10.857 -0.028 1.00 95.94 370 GLN A O 1
ATOM 3065 N N . LYS A 1 371 ? 6.307 -11.957 1.773 1.00 95.12 371 LYS A N 1
ATOM 3066 C CA . LYS A 1 371 ? 6.121 -13.299 1.217 1.00 95.12 371 LYS A CA 1
ATOM 3067 C C . LYS A 1 371 ? 4.653 -13.606 0.934 1.00 95.12 371 LYS A C 1
ATOM 3069 O O . LYS A 1 371 ? 4.334 -14.080 -0.149 1.00 95.12 371 LYS A O 1
ATOM 3074 N N . ASP A 1 372 ? 3.761 -13.311 1.876 1.00 95.94 372 ASP A N 1
ATOM 3075 C CA . ASP A 1 372 ? 2.336 -13.622 1.733 1.00 95.94 372 ASP A CA 1
ATOM 3076 C C . ASP A 1 372 ? 1.673 -12.756 0.657 1.00 95.94 372 ASP A C 1
ATOM 3078 O O . ASP A 1 372 ? 0.849 -13.251 -0.107 1.00 95.94 372 ASP A O 1
ATOM 3082 N N . ILE A 1 373 ? 2.070 -11.484 0.550 1.00 96.62 373 ILE A N 1
ATOM 3083 C CA . ILE A 1 373 ? 1.601 -10.580 -0.506 1.00 96.62 373 ILE A CA 1
ATOM 3084 C C . ILE A 1 373 ? 2.052 -11.079 -1.881 1.00 96.62 373 ILE A C 1
ATOM 3086 O O . ILE A 1 373 ? 1.223 -11.182 -2.782 1.00 96.62 373 ILE A O 1
ATOM 3090 N N . ILE A 1 374 ? 3.334 -11.427 -2.044 1.00 95.50 374 ILE A N 1
ATOM 3091 C CA . ILE A 1 374 ? 3.865 -11.952 -3.311 1.00 95.50 374 ILE A CA 1
ATOM 3092 C C . ILE A 1 374 ? 3.166 -13.263 -3.682 1.00 95.50 374 ILE A C 1
ATOM 3094 O O . ILE A 1 374 ? 2.667 -13.389 -4.799 1.00 95.50 374 ILE A O 1
ATOM 3098 N N . ASN A 1 375 ? 3.050 -14.201 -2.740 1.00 93.62 375 ASN A N 1
ATOM 3099 C CA . ASN A 1 375 ? 2.350 -15.459 -2.976 1.00 93.62 375 ASN A CA 1
ATOM 3100 C C . ASN A 1 375 ? 0.911 -15.201 -3.428 1.00 93.62 375 ASN A C 1
ATOM 3102 O O . ASN A 1 375 ? 0.499 -15.704 -4.464 1.00 93.62 375 ASN A O 1
ATOM 3106 N N . HIS A 1 376 ? 0.163 -14.340 -2.738 1.00 93.69 376 HIS A N 1
ATOM 3107 C CA . HIS A 1 376 ? -1.236 -14.095 -3.079 1.00 93.69 376 HIS A CA 1
ATOM 3108 C C . HIS A 1 376 ? -1.439 -13.361 -4.419 1.00 93.69 376 HIS A C 1
ATOM 3110 O O . HIS A 1 376 ? -2.446 -13.583 -5.112 1.00 93.69 376 HIS A O 1
ATOM 3116 N N . LEU A 1 377 ? -0.487 -12.503 -4.811 1.00 93.56 377 LEU A N 1
ATOM 3117 C CA . LEU A 1 377 ? -0.468 -11.872 -6.134 1.00 93.56 377 LEU A CA 1
ATOM 3118 C C . LEU A 1 377 ? -0.326 -12.923 -7.243 1.00 93.56 377 LEU A C 1
ATOM 3120 O O . LEU A 1 377 ? -1.058 -12.852 -8.232 1.00 93.56 377 LEU A O 1
ATOM 3124 N N . PHE A 1 378 ? 0.521 -13.938 -7.040 1.00 89.50 378 PHE A N 1
ATOM 3125 C CA . PHE A 1 378 ? 0.848 -14.952 -8.052 1.00 89.50 378 PHE A CA 1
ATOM 3126 C C . PHE A 1 378 ? 0.166 -16.321 -7.862 1.00 89.50 378 PHE A C 1
ATOM 3128 O O . PHE A 1 378 ? 0.320 -17.192 -8.714 1.00 89.50 378 PHE A O 1
ATOM 3135 N N . GLU A 1 379 ? -0.618 -16.534 -6.803 1.00 84.62 379 GLU A N 1
ATOM 3136 C CA . GLU A 1 379 ? -1.319 -17.798 -6.504 1.00 84.62 379 GLU A CA 1
ATOM 3137 C C . GLU A 1 379 ? -2.491 -18.069 -7.461 1.00 84.62 379 GLU A C 1
ATOM 3139 O O . GLU A 1 379 ? -2.758 -19.212 -7.838 1.00 84.62 379 GLU A O 1
ATOM 3144 N N . ASN A 1 380 ? -3.206 -17.024 -7.888 1.00 65.94 380 ASN A N 1
ATOM 3145 C CA . ASN A 1 380 ? -4.427 -17.193 -8.684 1.00 65.94 380 ASN A CA 1
ATOM 3146 C C . ASN A 1 380 ? -4.171 -17.616 -10.136 1.00 65.94 380 ASN A C 1
ATOM 3148 O O . ASN A 1 380 ? -5.083 -18.130 -10.781 1.00 65.94 380 ASN A O 1
ATOM 3152 N N . THR A 1 381 ? -2.947 -17.470 -10.641 1.00 59.22 381 THR A N 1
ATOM 3153 C CA . THR A 1 381 ? -2.572 -17.923 -11.988 1.00 59.22 381 THR A CA 1
ATOM 3154 C C . THR A 1 381 ? -2.247 -19.424 -12.038 1.00 59.22 381 THR A C 1
ATOM 3156 O O . THR A 1 381 ? -2.266 -20.016 -13.115 1.00 59.22 381 THR A O 1
ATOM 3159 N N . VAL A 1 382 ? -2.035 -20.084 -10.885 1.00 52.06 382 VAL A N 1
ATOM 3160 C CA . VAL A 1 382 ? -1.696 -21.523 -10.779 1.00 52.06 382 VAL A CA 1
ATOM 3161 C C . VAL A 1 382 ? -2.843 -22.438 -11.212 1.00 52.06 382 VAL A C 1
ATOM 3163 O O . VAL A 1 382 ? -2.609 -23.549 -11.692 1.00 52.06 382 VAL A O 1
ATOM 3166 N N . LYS A 1 383 ? -4.098 -22.006 -11.039 1.00 58.03 383 LYS A N 1
ATOM 3167 C CA . LYS A 1 383 ? -5.265 -22.891 -11.200 1.00 58.03 383 LYS A CA 1
ATOM 3168 C C . LYS A 1 383 ? -5.473 -23.404 -12.634 1.00 58.03 383 LYS A C 1
ATOM 3170 O O . LYS A 1 383 ? -6.250 -24.335 -12.813 1.00 58.03 383 LYS A O 1
ATOM 3175 N N . ASN A 1 384 ? -4.739 -22.877 -13.619 1.00 56.69 384 ASN A N 1
ATOM 3176 C CA . ASN A 1 384 ? -4.897 -23.223 -15.034 1.00 56.69 384 ASN A CA 1
ATOM 3177 C C . ASN A 1 384 ? -3.869 -24.224 -15.596 1.00 56.69 384 ASN A C 1
ATOM 3179 O O . ASN A 1 384 ? -3.877 -24.492 -16.794 1.00 56.69 384 ASN A O 1
ATOM 3183 N N . GLY A 1 385 ? -3.076 -24.873 -14.740 1.00 51.09 385 GLY A N 1
ATOM 3184 C CA . GLY A 1 385 ? -2.419 -26.132 -15.096 1.00 51.09 385 GLY A CA 1
ATOM 3185 C C . GLY A 1 385 ? -0.919 -26.023 -15.358 1.00 51.09 385 GLY A C 1
ATOM 3186 O O . GLY A 1 385 ? -0.440 -25.150 -16.072 1.00 51.09 385 GLY A O 1
ATOM 3187 N N . ASN A 1 386 ? -0.215 -27.004 -14.793 1.00 55.88 386 ASN A N 1
ATOM 3188 C CA . ASN A 1 386 ? 1.234 -27.176 -14.699 1.00 55.88 386 ASN A CA 1
ATOM 3189 C C . ASN A 1 386 ? 1.867 -26.242 -13.666 1.00 55.88 386 ASN A C 1
ATOM 3191 O O . ASN A 1 386 ? 1.830 -25.026 -13.807 1.00 55.88 386 ASN A O 1
ATOM 3195 N N . GLY A 1 387 ? 2.438 -26.832 -12.609 1.00 58.81 387 GLY A N 1
ATOM 3196 C CA . GLY A 1 387 ? 3.193 -26.141 -11.559 1.00 58.81 387 GLY A CA 1
ATOM 3197 C C . GLY A 1 387 ? 4.460 -25.491 -12.110 1.00 58.81 387 GLY A C 1
ATOM 3198 O O . GLY A 1 387 ? 5.561 -25.980 -11.874 1.00 58.81 387 GLY A O 1
ATOM 3199 N N . GLY A 1 388 ? 4.275 -24.441 -12.908 1.00 63.03 388 GLY A N 1
ATOM 3200 C CA . GLY A 1 388 ? 5.329 -23.621 -13.473 1.00 63.03 388 GLY A CA 1
ATOM 3201 C C . GLY A 1 388 ? 6.127 -22.949 -12.366 1.00 63.03 388 GLY A C 1
ATOM 3202 O O . GLY A 1 388 ? 5.581 -22.593 -11.325 1.00 63.03 388 GLY A O 1
ATOM 3203 N N . ASP A 1 389 ? 7.423 -22.824 -12.622 1.00 84.31 389 ASP A N 1
ATOM 3204 C CA . ASP A 1 389 ? 8.398 -22.118 -11.799 1.00 84.31 389 ASP A CA 1
ATOM 3205 C C . ASP A 1 389 ? 7.906 -20.686 -11.516 1.00 84.31 389 ASP A C 1
ATOM 3207 O O . ASP A 1 389 ? 7.598 -19.947 -12.452 1.00 84.31 389 ASP A O 1
ATOM 3211 N N . ASP A 1 390 ? 7.811 -20.296 -10.240 1.00 83.12 390 ASP A N 1
ATOM 3212 C CA . ASP A 1 390 ? 7.344 -18.967 -9.809 1.00 83.12 390 ASP A CA 1
ATOM 3213 C C . ASP A 1 390 ? 8.147 -17.829 -10.471 1.00 83.12 390 ASP A C 1
ATOM 3215 O O . ASP A 1 390 ? 7.611 -16.746 -10.727 1.00 83.12 390 ASP A O 1
ATOM 3219 N N . ASN A 1 391 ? 9.406 -18.093 -10.842 1.00 87.19 391 ASN A N 1
ATOM 3220 C CA . ASN A 1 391 ? 10.235 -17.155 -11.598 1.00 87.19 391 ASN A CA 1
ATOM 3221 C C . ASN A 1 391 ? 9.643 -16.802 -12.967 1.00 87.19 391 ASN A C 1
ATOM 3223 O O . ASN A 1 391 ? 9.787 -15.666 -13.418 1.00 87.19 391 ASN A O 1
ATOM 3227 N N . ILE A 1 392 ? 8.966 -17.746 -13.628 1.00 90.75 392 ILE A N 1
ATOM 3228 C CA . ILE A 1 392 ? 8.355 -17.519 -14.943 1.00 90.75 392 ILE A CA 1
ATOM 3229 C C . ILE A 1 392 ? 7.276 -16.445 -14.826 1.00 90.75 392 ILE A C 1
ATOM 3231 O O . ILE A 1 392 ? 7.256 -15.518 -15.627 1.00 90.75 392 ILE A O 1
ATOM 3235 N N . ARG A 1 393 ? 6.445 -16.499 -13.782 1.00 90.00 393 ARG A N 1
ATOM 3236 C CA . ARG A 1 393 ? 5.366 -15.519 -13.575 1.00 90.00 393 ARG A CA 1
ATOM 3237 C C . ARG A 1 393 ? 5.886 -14.130 -13.257 1.00 90.00 393 ARG A C 1
ATOM 3239 O O . ARG A 1 393 ? 5.310 -13.140 -13.692 1.00 90.00 393 ARG A O 1
ATOM 3246 N N . ILE A 1 394 ? 6.980 -14.061 -12.504 1.00 94.00 394 ILE A N 1
ATOM 3247 C CA . ILE A 1 394 ? 7.657 -12.798 -12.219 1.00 94.00 394 ILE A CA 1
ATOM 3248 C C . ILE A 1 394 ? 8.152 -12.152 -13.521 1.00 94.00 394 ILE A C 1
ATOM 3250 O O . ILE A 1 394 ? 7.981 -10.954 -13.740 1.00 94.00 394 ILE A O 1
ATOM 3254 N N . VAL A 1 395 ? 8.725 -12.956 -14.417 1.00 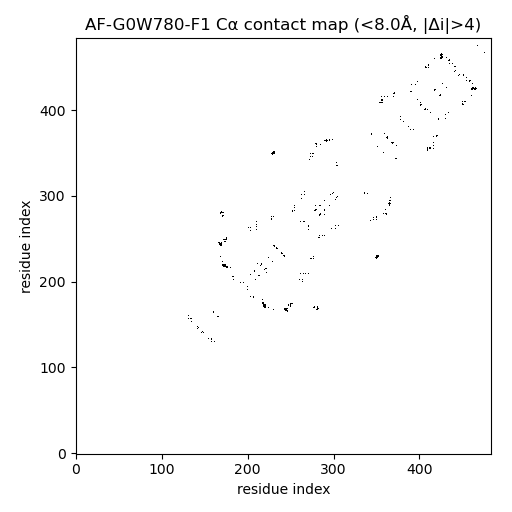95.69 395 VAL A N 1
ATOM 3255 C CA . VAL A 1 395 ? 9.177 -12.486 -15.731 1.00 95.69 395 VAL A CA 1
ATOM 3256 C C . VAL A 1 395 ? 8.002 -12.116 -16.640 1.00 95.69 395 VAL A C 1
ATOM 3258 O O . VAL A 1 395 ? 8.072 -11.106 -17.335 1.00 95.69 395 VAL A O 1
ATOM 3261 N N . GLU A 1 396 ? 6.914 -12.886 -16.627 1.00 95.06 396 GLU A N 1
ATOM 3262 C CA . GLU A 1 396 ? 5.700 -12.591 -17.398 1.00 95.06 396 GLU A CA 1
ATOM 3263 C C . GLU A 1 396 ? 5.060 -11.267 -16.971 1.00 95.06 396 GLU A C 1
ATOM 3265 O O . GLU A 1 396 ? 4.758 -10.441 -17.831 1.00 95.06 396 GLU A O 1
ATOM 3270 N N . GLU A 1 397 ? 4.912 -11.023 -15.665 1.00 95.62 397 GLU A N 1
ATOM 3271 C CA . GLU A 1 397 ? 4.368 -9.758 -15.158 1.00 95.62 397 GLU A CA 1
ATOM 3272 C C . GLU A 1 397 ? 5.300 -8.582 -15.474 1.00 95.62 397 GLU A C 1
ATOM 3274 O O . GLU A 1 397 ? 4.842 -7.526 -15.911 1.00 95.62 397 GLU A O 1
ATOM 3279 N N . PHE A 1 398 ? 6.619 -8.770 -15.333 1.00 97.38 398 PHE A N 1
ATOM 3280 C CA . PHE A 1 398 ? 7.601 -7.773 -15.761 1.00 97.38 398 PHE A CA 1
ATOM 3281 C C . PHE A 1 398 ? 7.418 -7.400 -17.235 1.00 97.38 398 PHE A C 1
ATOM 3283 O O . PHE A 1 398 ? 7.302 -6.216 -17.548 1.00 97.38 398 PHE A O 1
ATOM 3290 N N . ASN A 1 399 ? 7.365 -8.397 -18.125 1.00 97.25 399 ASN A N 1
ATOM 3291 C CA . ASN A 1 399 ? 7.203 -8.181 -19.562 1.00 97.25 399 ASN A CA 1
ATOM 3292 C C . ASN A 1 399 ? 5.867 -7.499 -19.861 1.00 97.25 399 ASN A C 1
ATOM 3294 O O . ASN A 1 399 ? 5.838 -6.528 -20.604 1.00 97.25 399 ASN A O 1
ATOM 3298 N N . ASN A 1 400 ? 4.779 -7.925 -19.216 1.00 96.50 400 ASN A N 1
ATOM 3299 C CA . ASN A 1 400 ? 3.469 -7.298 -19.363 1.00 96.50 400 ASN A CA 1
ATOM 3300 C C . ASN A 1 400 ? 3.501 -5.802 -18.999 1.00 96.50 400 ASN A C 1
ATOM 3302 O O . ASN A 1 400 ? 3.031 -4.960 -19.768 1.00 96.50 400 ASN A O 1
ATOM 3306 N N . LEU A 1 401 ? 4.080 -5.442 -17.850 1.00 96.12 401 LEU A N 1
ATOM 3307 C CA . LEU A 1 401 ? 4.195 -4.043 -17.425 1.00 96.12 401 LEU A CA 1
ATOM 3308 C C . LEU A 1 401 ? 5.149 -3.239 -18.322 1.00 96.12 401 LEU A C 1
ATOM 3310 O O . LEU A 1 401 ? 4.891 -2.065 -18.601 1.00 96.12 401 LEU A O 1
ATOM 3314 N N . PHE A 1 402 ? 6.240 -3.859 -18.769 1.00 96.38 402 PHE A N 1
ATOM 3315 C CA . PHE A 1 402 ? 7.251 -3.247 -19.626 1.00 96.38 402 PHE A CA 1
ATOM 3316 C C . PHE A 1 402 ? 6.726 -2.989 -21.048 1.00 96.38 402 PHE A C 1
ATOM 3318 O O . PHE A 1 402 ? 6.786 -1.853 -21.521 1.00 96.38 402 PHE A O 1
ATOM 3325 N N . ASP A 1 403 ? 6.123 -3.992 -21.686 1.00 95.81 403 ASP A N 1
ATOM 3326 C CA . ASP A 1 403 ? 5.585 -3.926 -23.051 1.00 95.81 403 ASP A CA 1
ATOM 3327 C C . ASP A 1 403 ? 4.412 -2.941 -23.150 1.00 95.81 403 ASP A C 1
ATOM 3329 O O . ASP A 1 403 ? 4.314 -2.163 -24.104 1.00 95.81 403 ASP A O 1
ATOM 3333 N N . ASN A 1 404 ? 3.560 -2.897 -22.119 1.00 94.94 404 ASN A N 1
ATOM 3334 C CA . ASN A 1 404 ? 2.474 -1.919 -22.013 1.00 94.94 404 ASN A CA 1
ATOM 3335 C C . ASN A 1 404 ? 2.953 -0.516 -21.596 1.00 94.94 404 ASN A C 1
ATOM 3337 O O . ASN A 1 404 ? 2.125 0.375 -21.388 1.00 94.94 404 ASN A O 1
ATOM 3341 N N . LYS A 1 405 ? 4.270 -0.301 -21.457 1.00 94.00 405 LYS A N 1
ATOM 3342 C CA . LYS A 1 405 ? 4.890 0.974 -21.059 1.00 94.00 405 LYS A CA 1
ATOM 3343 C C . LYS A 1 405 ? 4.362 1.517 -19.726 1.00 94.00 405 LYS A C 1
ATOM 3345 O O . LYS A 1 405 ? 4.309 2.725 -19.501 1.00 94.00 405 LYS A O 1
ATOM 3350 N N . GLN A 1 406 ? 3.971 0.633 -18.810 1.00 92.44 406 GLN A N 1
ATOM 3351 C CA . GLN A 1 406 ? 3.469 0.992 -17.484 1.00 92.44 406 GLN A CA 1
ATOM 3352 C C . GLN A 1 406 ? 4.630 1.169 -16.494 1.00 92.44 406 GLN A C 1
ATOM 3354 O O . GLN A 1 406 ? 4.652 0.565 -15.422 1.00 92.44 406 GLN A O 1
ATOM 3359 N N . TYR A 1 407 ? 5.614 2.010 -16.828 1.00 93.06 407 TYR A N 1
ATOM 3360 C CA . TYR A 1 407 ? 6.886 2.065 -16.092 1.00 93.06 407 TYR A CA 1
ATOM 3361 C C . TYR A 1 407 ? 6.753 2.513 -14.633 1.00 93.06 407 TYR A C 1
ATOM 3363 O O . TYR A 1 407 ? 7.556 2.120 -13.790 1.00 93.06 407 TYR A O 1
ATOM 3371 N N . HIS A 1 408 ? 5.716 3.290 -14.307 1.00 89.94 408 HIS A N 1
ATOM 3372 C CA . HIS A 1 408 ? 5.387 3.619 -12.920 1.00 89.94 408 HIS A CA 1
ATOM 3373 C C . HIS A 1 408 ? 4.997 2.365 -12.123 1.00 89.94 408 HIS A C 1
ATOM 3375 O O . HIS A 1 408 ? 5.567 2.109 -11.064 1.00 89.94 408 HIS A O 1
ATOM 3381 N N . LYS A 1 409 ? 4.081 1.540 -12.651 1.00 93.44 409 LYS A N 1
ATOM 3382 C CA . LYS A 1 409 ? 3.721 0.252 -12.037 1.00 93.44 409 LYS A CA 1
ATOM 3383 C C . LYS A 1 409 ? 4.936 -0.677 -11.987 1.00 93.44 409 LYS A C 1
ATOM 3385 O O . LYS A 1 409 ? 5.188 -1.271 -10.944 1.00 93.44 409 LYS A O 1
ATOM 3390 N N . LEU A 1 410 ? 5.727 -0.724 -13.064 1.00 96.19 410 LEU A N 1
ATOM 3391 C CA . LEU A 1 410 ? 6.952 -1.523 -13.154 1.00 96.19 410 LEU A CA 1
ATOM 3392 C C . LEU A 1 410 ? 7.976 -1.162 -12.068 1.00 96.19 410 LEU A C 1
ATOM 3394 O O . LEU A 1 410 ? 8.576 -2.048 -11.467 1.00 96.19 410 LEU A O 1
ATOM 3398 N N . LEU A 1 411 ? 8.157 0.129 -11.779 1.00 95.00 411 LEU A N 1
ATOM 3399 C CA . LEU A 1 411 ? 9.036 0.595 -10.707 1.00 95.00 411 LEU A CA 1
ATOM 3400 C C . LEU A 1 411 ? 8.635 0.012 -9.350 1.00 95.00 411 LEU A C 1
ATOM 3402 O O . LEU A 1 411 ? 9.472 -0.574 -8.660 1.00 95.00 411 LEU A O 1
ATOM 3406 N N . TYR A 1 412 ? 7.364 0.142 -8.970 1.00 95.50 412 TYR A N 1
ATOM 3407 C CA . TYR A 1 412 ? 6.893 -0.388 -7.690 1.00 95.50 412 TYR A CA 1
ATOM 3408 C C . TYR A 1 412 ? 6.823 -1.909 -7.673 1.00 95.50 412 TYR A C 1
ATOM 3410 O O . TYR A 1 412 ? 7.070 -2.509 -6.631 1.00 95.50 412 TYR A O 1
ATOM 3418 N N . TYR A 1 413 ? 6.562 -2.533 -8.819 1.00 97.38 413 TYR A N 1
ATOM 3419 C CA . TYR A 1 413 ? 6.640 -3.975 -8.979 1.00 97.38 413 TYR A CA 1
ATOM 3420 C C . TYR A 1 413 ? 8.051 -4.502 -8.668 1.00 97.38 413 TYR A C 1
ATOM 3422 O O . TYR A 1 413 ? 8.210 -5.376 -7.816 1.00 97.38 413 TYR A O 1
ATOM 3430 N N . ILE A 1 414 ? 9.088 -3.903 -9.266 1.00 97.31 414 ILE A N 1
ATOM 3431 C CA . ILE A 1 414 ? 10.493 -4.227 -8.980 1.00 97.31 414 ILE A CA 1
ATOM 3432 C C . ILE A 1 414 ? 10.810 -3.992 -7.495 1.00 97.31 414 ILE A C 1
ATOM 3434 O O . ILE A 1 414 ? 11.381 -4.854 -6.831 1.00 97.31 414 ILE A O 1
ATOM 3438 N N . LEU A 1 415 ? 10.399 -2.859 -6.927 1.00 95.62 415 LEU A N 1
ATOM 3439 C CA . LEU A 1 415 ? 10.618 -2.578 -5.505 1.00 95.62 415 LEU A CA 1
ATOM 3440 C C . LEU A 1 415 ? 9.908 -3.569 -4.562 1.00 95.62 415 LEU A C 1
ATOM 3442 O O . LEU A 1 415 ? 10.410 -3.830 -3.469 1.00 95.62 415 LEU A O 1
ATOM 3446 N N . LEU A 1 416 ? 8.762 -4.114 -4.974 1.00 96.62 416 LEU A N 1
ATOM 3447 C CA . LEU A 1 416 ? 7.978 -5.086 -4.213 1.00 96.62 416 LEU A CA 1
ATOM 3448 C C . LEU A 1 416 ? 8.632 -6.474 -4.191 1.00 96.62 416 LEU A C 1
ATOM 3450 O O . LEU A 1 416 ? 8.704 -7.097 -3.130 1.00 96.62 416 LEU A O 1
ATOM 3454 N N . ILE A 1 417 ? 9.081 -6.972 -5.347 1.00 96.31 417 ILE A N 1
ATOM 3455 C CA . ILE A 1 417 ? 9.581 -8.351 -5.468 1.00 96.31 417 ILE A CA 1
ATOM 3456 C C . ILE A 1 417 ? 11.013 -8.512 -4.955 1.00 96.31 417 ILE A C 1
ATOM 3458 O O . ILE A 1 417 ? 11.356 -9.576 -4.438 1.00 96.31 417 ILE A O 1
ATOM 3462 N N . TYR A 1 418 ? 11.858 -7.485 -5.075 1.00 94.88 418 TYR A N 1
ATOM 3463 C CA . TYR A 1 418 ? 13.265 -7.603 -4.699 1.00 94.88 418 TYR A CA 1
ATOM 3464 C C . TYR A 1 418 ? 13.461 -7.718 -3.182 1.00 94.88 418 TYR A C 1
ATOM 3466 O O . TYR A 1 418 ? 12.809 -7.047 -2.376 1.00 94.88 418 TYR A O 1
ATOM 3474 N N . GLY A 1 419 ? 14.394 -8.587 -2.793 1.00 90.06 419 GLY A N 1
ATOM 3475 C CA . GLY A 1 419 ? 14.650 -8.943 -1.397 1.00 90.06 419 GLY A CA 1
ATOM 3476 C C . GLY A 1 419 ? 13.732 -10.040 -0.853 1.00 90.06 419 GLY A C 1
ATOM 3477 O O . GLY A 1 419 ? 13.857 -10.388 0.317 1.00 90.06 419 GLY A O 1
ATOM 3478 N N . SER A 1 420 ? 12.838 -10.585 -1.682 1.00 93.62 420 SER A N 1
ATOM 3479 C CA . SER A 1 420 ? 12.077 -11.795 -1.365 1.00 93.62 420 SER A CA 1
ATOM 3480 C C . SER A 1 420 ? 12.890 -13.066 -1.639 1.00 93.62 420 SER A C 1
ATOM 3482 O O . SER A 1 420 ? 13.922 -13.021 -2.310 1.00 93.62 420 SER A O 1
ATOM 3484 N N . ASP A 1 421 ? 12.378 -14.212 -1.179 1.00 90.69 421 ASP A N 1
ATOM 3485 C CA . ASP A 1 421 ? 12.940 -15.536 -1.483 1.00 90.69 421 ASP A CA 1
ATOM 3486 C C . ASP A 1 421 ? 12.979 -15.820 -3.000 1.00 90.69 421 ASP A C 1
ATOM 3488 O O . ASP A 1 421 ? 13.862 -16.533 -3.472 1.00 90.69 421 ASP A O 1
ATOM 3492 N N . LEU A 1 422 ? 12.032 -15.256 -3.763 1.00 90.25 422 LEU A N 1
ATOM 3493 C CA . LEU A 1 422 ? 11.913 -15.463 -5.211 1.00 90.25 422 LEU A CA 1
ATOM 3494 C C . LEU A 1 422 ? 12.870 -14.571 -6.009 1.00 90.25 422 LEU A C 1
ATOM 3496 O O . LEU A 1 422 ? 13.397 -14.982 -7.036 1.00 90.25 422 LEU A O 1
ATOM 3500 N N . MET A 1 423 ? 13.110 -13.348 -5.532 1.00 93.81 423 MET A N 1
ATOM 3501 C CA . MET A 1 423 ? 13.999 -12.377 -6.174 1.00 93.81 423 MET A CA 1
ATOM 3502 C C . MET A 1 423 ? 14.997 -11.818 -5.154 1.00 93.81 423 MET A C 1
ATOM 3504 O O . MET A 1 423 ? 14.893 -10.653 -4.743 1.00 93.81 423 MET A O 1
ATOM 3508 N N . PRO A 1 424 ? 15.980 -12.633 -4.724 1.00 92.62 424 PRO A N 1
ATOM 3509 C CA . PRO A 1 424 ? 17.011 -12.175 -3.808 1.00 92.62 424 PRO A CA 1
ATOM 3510 C C . PRO A 1 424 ? 17.876 -11.097 -4.470 1.00 92.62 424 PRO A C 1
ATOM 3512 O O . PRO A 1 424 ? 18.042 -11.055 -5.692 1.00 92.62 424 PRO A O 1
ATOM 3515 N N . PHE A 1 425 ? 18.460 -10.225 -3.648 1.00 92.50 425 PHE A N 1
ATOM 3516 C CA . PHE A 1 425 ? 19.442 -9.260 -4.132 1.00 92.50 425 PHE A CA 1
ATOM 3517 C C . PHE A 1 425 ? 20.687 -9.960 -4.684 1.00 92.50 425 PHE A C 1
ATOM 3519 O O . PHE A 1 425 ? 21.074 -11.035 -4.228 1.00 92.50 425 PHE A O 1
ATOM 3526 N N . GLY A 1 426 ? 21.355 -9.296 -5.623 1.00 91.81 426 GLY A N 1
ATOM 3527 C CA . GLY A 1 426 ? 22.592 -9.762 -6.228 1.00 91.81 426 GLY A CA 1
ATOM 3528 C C . GLY A 1 426 ? 22.434 -10.287 -7.653 1.00 91.81 426 GLY A C 1
ATOM 3529 O O . GLY A 1 426 ? 21.482 -9.964 -8.364 1.00 91.81 426 GLY A O 1
ATOM 3530 N N . HIS A 1 427 ? 23.424 -11.061 -8.092 1.00 93.62 427 HIS A N 1
ATOM 3531 C CA . HIS A 1 427 ? 23.502 -11.563 -9.454 1.00 93.62 427 HIS A CA 1
ATOM 3532 C C . HIS A 1 427 ? 22.629 -12.808 -9.605 1.00 93.62 427 HIS A C 1
ATOM 3534 O O . HIS A 1 427 ? 22.949 -13.883 -9.103 1.00 93.62 427 HIS A O 1
ATOM 3540 N N . ASN A 1 428 ? 21.542 -12.674 -10.356 1.00 93.19 428 ASN A N 1
ATOM 3541 C CA . ASN A 1 428 ? 20.738 -13.794 -10.827 1.00 93.19 428 ASN A CA 1
ATOM 3542 C C . ASN A 1 428 ? 20.307 -13.535 -12.279 1.00 93.19 428 ASN A C 1
ATOM 3544 O O . ASN A 1 428 ? 20.292 -12.386 -12.727 1.00 93.19 428 ASN A O 1
ATOM 3548 N N . LYS A 1 429 ? 19.990 -14.607 -13.015 1.00 95.06 429 LYS A N 1
ATOM 3549 C CA . LYS A 1 429 ? 19.652 -14.532 -14.448 1.00 95.06 429 LYS A CA 1
ATOM 3550 C C . LYS A 1 429 ? 18.453 -13.617 -14.711 1.00 95.06 429 LYS A C 1
ATOM 3552 O O . LYS A 1 429 ? 18.450 -12.883 -15.687 1.00 95.06 429 LYS A O 1
ATOM 3557 N N . THR A 1 430 ? 17.466 -13.622 -13.817 1.00 95.50 430 THR A N 1
ATOM 3558 C CA . THR A 1 430 ? 16.264 -12.784 -13.921 1.00 95.50 430 THR A CA 1
ATOM 3559 C C . THR A 1 430 ? 16.584 -11.294 -13.779 1.00 95.50 430 THR A C 1
ATOM 3561 O O . THR A 1 430 ? 16.081 -10.472 -14.533 1.00 95.50 430 THR A O 1
ATOM 3564 N N . THR A 1 431 ? 17.467 -10.932 -12.850 1.00 95.50 431 THR A N 1
ATOM 3565 C CA . THR A 1 431 ? 17.917 -9.548 -12.635 1.00 95.50 431 THR A CA 1
ATOM 3566 C C . THR A 1 431 ? 18.767 -9.064 -13.795 1.00 95.50 431 THR A C 1
ATOM 3568 O O . THR A 1 431 ? 18.638 -7.911 -14.192 1.00 95.50 431 THR A O 1
ATOM 3571 N N . GLU A 1 432 ? 19.637 -9.923 -14.326 1.00 96.25 432 GLU A N 1
ATOM 3572 C CA . GLU A 1 432 ? 20.409 -9.631 -15.536 1.00 96.25 432 GLU A CA 1
ATOM 3573 C C . GLU A 1 432 ? 19.467 -9.363 -16.715 1.00 96.25 432 GLU A C 1
ATOM 3575 O O . GLU A 1 432 ? 19.542 -8.296 -17.313 1.00 96.25 432 GLU A O 1
ATOM 3580 N N . TYR A 1 433 ? 18.473 -10.230 -16.923 1.00 97.50 433 TYR A N 1
ATOM 3581 C CA . TYR A 1 433 ? 17.429 -10.034 -17.928 1.00 97.50 433 TYR A CA 1
ATOM 3582 C C . TYR A 1 433 ? 16.665 -8.707 -17.758 1.00 97.50 433 TYR A C 1
ATOM 3584 O O . TYR A 1 433 ? 16.567 -7.926 -18.705 1.00 97.50 433 TYR A O 1
ATOM 3592 N N . PHE A 1 434 ? 16.164 -8.401 -16.553 1.00 97.38 434 PHE A N 1
ATOM 3593 C CA . PHE A 1 434 ? 15.465 -7.134 -16.288 1.00 97.38 434 PHE A CA 1
ATOM 3594 C C . PHE A 1 434 ? 16.356 -5.927 -16.548 1.00 97.38 434 PHE A C 1
ATOM 3596 O O . PHE A 1 434 ? 15.912 -4.919 -17.099 1.00 97.38 434 PHE A O 1
ATOM 3603 N N . LYS A 1 435 ? 17.623 -6.021 -16.147 1.00 96.38 435 LYS A N 1
ATOM 3604 C CA . LYS A 1 435 ? 18.600 -4.965 -16.359 1.00 96.38 435 LYS A CA 1
ATOM 3605 C C . LYS A 1 435 ? 18.827 -4.744 -17.849 1.00 96.38 435 LYS A C 1
ATOM 3607 O O . LYS A 1 435 ? 18.747 -3.595 -18.265 1.00 96.38 435 LYS A O 1
ATOM 3612 N N . ASP A 1 436 ? 19.049 -5.790 -18.632 1.00 96.75 436 ASP A N 1
ATOM 3613 C CA . ASP A 1 436 ? 19.301 -5.671 -20.070 1.00 96.75 436 ASP A CA 1
ATOM 3614 C C . ASP A 1 436 ? 18.103 -5.035 -20.790 1.00 96.75 436 ASP A C 1
ATOM 3616 O O . ASP A 1 436 ? 18.276 -4.021 -21.466 1.00 96.75 436 ASP A O 1
ATOM 3620 N N . CYS A 1 437 ? 16.876 -5.490 -20.500 1.00 96.75 437 CYS A N 1
ATOM 3621 C CA . CYS A 1 437 ? 15.651 -4.900 -21.057 1.00 96.75 437 CYS A CA 1
ATOM 3622 C C . CYS A 1 437 ? 15.535 -3.393 -20.757 1.00 96.75 437 CYS A C 1
ATOM 3624 O O . CYS A 1 437 ? 15.262 -2.577 -21.641 1.00 96.75 437 CYS A O 1
ATOM 3626 N N . ILE A 1 438 ? 15.769 -2.997 -19.500 1.00 95.94 438 ILE A N 1
ATOM 3627 C CA . ILE A 1 438 ? 15.714 -1.586 -19.091 1.00 95.94 438 ILE A CA 1
ATOM 3628 C C . ILE A 1 438 ? 16.853 -0.783 -19.733 1.00 95.94 438 ILE A C 1
ATOM 3630 O O . ILE A 1 438 ? 16.664 0.375 -20.111 1.00 95.94 438 ILE A O 1
ATOM 3634 N N . TYR A 1 439 ? 18.046 -1.363 -19.853 1.00 94.38 439 TYR A N 1
ATOM 3635 C CA . TYR A 1 439 ? 19.198 -0.696 -20.447 1.00 94.38 439 TYR A CA 1
ATOM 3636 C C . TYR A 1 439 ? 18.980 -0.407 -21.926 1.00 94.38 439 TYR A C 1
ATOM 3638 O O . TYR A 1 439 ? 19.170 0.748 -22.321 1.00 94.38 439 TYR A O 1
ATOM 3646 N N . ASP A 1 440 ? 18.534 -1.399 -22.691 1.00 94.75 440 ASP A N 1
ATOM 3647 C CA . ASP A 1 440 ? 18.256 -1.265 -24.120 1.00 94.75 440 ASP A CA 1
ATOM 3648 C C . ASP A 1 440 ? 17.236 -0.148 -24.360 1.00 94.75 440 ASP A C 1
ATOM 3650 O O . ASP A 1 440 ? 17.503 0.800 -25.104 1.00 94.75 440 ASP A O 1
ATOM 3654 N N . MET A 1 441 ? 16.147 -0.138 -23.586 1.00 93.50 441 MET A N 1
ATOM 3655 C CA . MET A 1 441 ? 15.114 0.893 -23.700 1.00 93.50 441 MET A CA 1
ATOM 3656 C C . MET A 1 441 ? 15.609 2.303 -23.344 1.00 93.50 441 MET A C 1
ATOM 3658 O O . MET A 1 441 ? 15.163 3.291 -23.933 1.00 93.50 441 MET A O 1
ATOM 3662 N N . THR A 1 442 ? 16.558 2.428 -22.404 1.00 88.75 442 THR A N 1
ATOM 3663 C CA . THR A 1 442 ? 17.173 3.734 -22.088 1.00 88.75 442 THR A CA 1
ATOM 3664 C C . THR A 1 442 ? 18.128 4.231 -23.174 1.00 88.75 442 THR A C 1
ATOM 3666 O O . THR A 1 442 ? 18.336 5.439 -23.285 1.00 88.75 442 THR A O 1
ATOM 3669 N N . VAL A 1 443 ? 18.725 3.334 -23.965 1.00 87.56 443 VAL A N 1
ATOM 3670 C CA . VAL A 1 443 ? 19.643 3.699 -25.060 1.00 87.56 443 VAL A CA 1
ATOM 3671 C C . VAL A 1 443 ? 18.872 4.196 -26.284 1.00 87.56 443 VAL A C 1
ATOM 3673 O O . VAL A 1 443 ? 19.345 5.105 -26.966 1.00 87.56 443 VAL A O 1
ATOM 3676 N N . GLU A 1 444 ? 17.659 3.693 -26.511 1.00 85.19 444 GLU A N 1
ATOM 3677 C CA . GLU A 1 444 ? 16.783 4.100 -27.621 1.00 85.19 444 GLU A CA 1
ATOM 3678 C C . GLU A 1 444 ? 16.227 5.538 -27.510 1.00 85.19 444 GLU A C 1
ATOM 3680 O O . GLU A 1 444 ? 15.506 6.001 -28.393 1.00 85.19 444 GLU A O 1
ATOM 3685 N N . GLY A 1 445 ? 16.589 6.287 -26.462 1.00 76.94 445 GLY A N 1
ATOM 3686 C CA . GLY A 1 445 ? 16.228 7.700 -26.306 1.00 76.94 445 GLY A CA 1
ATOM 3687 C C . GLY A 1 445 ? 14.869 7.945 -25.646 1.00 76.94 445 GLY A C 1
ATOM 3688 O O . GLY A 1 445 ? 14.382 9.079 -25.656 1.00 76.94 445 GLY A O 1
ATOM 3689 N N . ASN A 1 446 ? 14.262 6.919 -25.040 1.00 77.75 446 ASN A N 1
ATOM 3690 C CA . ASN A 1 446 ? 13.075 7.090 -24.206 1.00 77.75 446 ASN A CA 1
ATOM 3691 C C . ASN A 1 446 ? 13.463 7.762 -22.882 1.00 77.75 446 ASN A C 1
ATOM 3693 O O . ASN A 1 446 ? 14.030 7.146 -21.983 1.00 77.75 446 ASN A O 1
ATOM 3697 N N . ASN A 1 447 ? 13.151 9.053 -22.767 1.00 75.38 447 ASN A N 1
ATOM 3698 C CA . ASN A 1 447 ? 13.524 9.896 -21.627 1.00 75.38 447 ASN A CA 1
ATOM 3699 C C . ASN A 1 447 ? 12.534 9.802 -20.453 1.00 75.38 447 ASN A C 1
ATOM 3701 O O . ASN A 1 447 ? 12.292 10.793 -19.761 1.00 75.38 447 ASN A O 1
ATOM 3705 N N . GLU A 1 448 ? 11.941 8.631 -20.225 1.00 85.19 448 GLU A N 1
ATOM 3706 C CA . GLU A 1 448 ? 11.063 8.442 -19.074 1.00 85.19 448 GLU A CA 1
ATOM 3707 C C . GLU A 1 448 ? 11.885 8.376 -17.781 1.00 85.19 448 GLU A C 1
ATOM 3709 O O . GLU A 1 448 ? 12.898 7.674 -17.675 1.00 85.19 448 GLU A O 1
ATOM 3714 N N . VAL A 1 449 ? 11.464 9.154 -16.782 1.00 86.38 449 VAL A N 1
ATOM 3715 C CA . VAL A 1 449 ? 12.199 9.319 -15.518 1.00 86.38 449 VAL A CA 1
ATOM 3716 C C . VAL A 1 449 ? 12.250 7.989 -14.763 1.00 86.38 449 VAL A C 1
ATOM 3718 O O . VAL A 1 449 ? 13.278 7.625 -14.194 1.00 86.38 449 VAL A O 1
ATOM 3721 N N . GLU A 1 450 ? 11.159 7.236 -14.825 1.00 88.50 450 GLU A N 1
ATOM 3722 C CA . GLU A 1 450 ? 10.956 5.935 -14.203 1.00 88.50 450 GLU A CA 1
ATOM 3723 C C . GLU A 1 450 ? 11.978 4.905 -14.709 1.00 88.50 450 GLU A C 1
ATOM 3725 O O . GLU A 1 450 ? 12.565 4.193 -13.898 1.00 88.50 450 GLU A O 1
ATOM 3730 N N . LEU A 1 451 ? 12.287 4.885 -16.014 1.00 91.31 451 LEU A N 1
ATOM 3731 C CA . LEU A 1 451 ? 13.313 4.005 -16.595 1.00 91.31 451 LEU A CA 1
ATOM 3732 C C . LEU A 1 451 ? 14.720 4.341 -16.087 1.00 91.31 451 LEU A C 1
ATOM 3734 O O . LEU A 1 451 ? 15.517 3.448 -15.787 1.00 91.31 451 LEU A O 1
ATOM 3738 N N . SER A 1 452 ? 15.024 5.632 -15.936 1.00 89.81 452 SER A N 1
ATOM 3739 C CA . SER A 1 452 ? 16.306 6.077 -15.377 1.00 89.81 452 SER A CA 1
ATOM 3740 C C . SER A 1 452 ? 16.455 5.672 -13.906 1.00 89.81 452 SER A C 1
ATOM 3742 O O . SER A 1 452 ? 17.534 5.243 -13.485 1.00 89.81 452 SER A O 1
ATOM 3744 N N . ILE A 1 453 ? 15.367 5.759 -13.133 1.00 90.19 453 ILE A N 1
ATOM 3745 C CA . ILE A 1 453 ? 15.318 5.311 -11.736 1.00 90.19 453 ILE A CA 1
ATOM 3746 C C . ILE A 1 453 ? 15.461 3.786 -11.659 1.00 90.19 453 ILE A C 1
ATOM 3748 O O . ILE A 1 453 ? 16.310 3.300 -10.911 1.00 90.19 453 ILE A O 1
ATOM 3752 N N . LEU A 1 454 ? 14.701 3.039 -12.465 1.00 93.69 454 LEU A N 1
ATOM 3753 C CA . LEU A 1 454 ? 14.767 1.577 -12.563 1.00 93.69 454 LEU A CA 1
ATOM 3754 C C . LEU A 1 454 ? 16.189 1.102 -12.863 1.00 93.69 454 LEU A C 1
ATOM 3756 O O . LEU A 1 454 ? 16.715 0.239 -12.162 1.00 93.69 454 LEU A O 1
ATOM 3760 N N . LYS A 1 455 ? 16.858 1.728 -13.834 1.00 94.19 455 LYS A N 1
ATOM 3761 C CA . LYS A 1 455 ? 18.267 1.467 -14.147 1.00 94.19 455 LYS A CA 1
ATOM 3762 C C . LYS A 1 455 ? 19.173 1.678 -12.935 1.00 94.19 455 LYS A C 1
ATOM 3764 O O . LYS A 1 455 ? 20.065 0.868 -12.677 1.00 94.19 455 LYS A O 1
ATOM 3769 N N . GLY A 1 456 ? 18.974 2.766 -12.191 1.00 91.94 456 GLY A N 1
ATOM 3770 C CA . GLY A 1 456 ? 19.715 3.043 -10.960 1.00 91.94 456 GLY A CA 1
ATOM 3771 C C . GLY A 1 456 ? 19.496 1.966 -9.895 1.00 91.94 456 GLY A C 1
ATOM 3772 O O . GLY A 1 456 ? 20.465 1.413 -9.373 1.00 91.94 456 GLY A O 1
ATOM 3773 N N . ILE A 1 457 ? 18.235 1.628 -9.627 1.00 92.50 457 ILE A N 1
ATOM 3774 C CA . ILE A 1 457 ? 17.823 0.649 -8.614 1.00 92.50 457 ILE A CA 1
ATOM 3775 C C . ILE A 1 457 ? 18.332 -0.751 -8.954 1.00 92.50 457 ILE A C 1
ATOM 3777 O O . ILE A 1 457 ? 18.975 -1.376 -8.115 1.00 92.50 457 ILE A O 1
ATOM 3781 N N . LEU A 1 458 ? 18.132 -1.223 -10.186 1.00 94.06 458 LEU A N 1
ATOM 3782 C CA . LEU A 1 458 ? 18.594 -2.547 -10.612 1.00 94.06 458 LEU A CA 1
ATOM 3783 C C . LEU A 1 458 ? 20.114 -2.668 -10.517 1.00 94.06 458 LEU A C 1
ATOM 3785 O O . LEU A 1 458 ? 20.622 -3.693 -10.079 1.00 94.06 458 LEU A O 1
ATOM 3789 N N . ASN A 1 459 ? 20.863 -1.609 -10.834 1.00 92.06 459 ASN A N 1
ATOM 3790 C CA . ASN A 1 459 ? 22.311 -1.605 -10.620 1.00 92.06 459 ASN A CA 1
ATOM 3791 C C . ASN A 1 459 ? 22.706 -1.691 -9.146 1.00 92.06 459 ASN A C 1
ATOM 3793 O O . ASN A 1 459 ? 23.735 -2.293 -8.837 1.00 92.06 459 ASN A O 1
ATOM 3797 N N . ILE A 1 460 ? 21.946 -1.058 -8.251 1.00 91.19 460 ILE A N 1
ATOM 3798 C CA . ILE A 1 460 ? 22.173 -1.161 -6.807 1.00 91.19 460 ILE A CA 1
ATOM 3799 C C . ILE A 1 460 ? 21.876 -2.593 -6.361 1.00 91.19 460 ILE A C 1
ATOM 3801 O O . ILE A 1 460 ? 22.751 -3.233 -5.786 1.00 91.19 460 ILE A O 1
ATOM 3805 N N . PHE A 1 461 ? 20.697 -3.120 -6.694 1.00 91.62 461 PHE A N 1
ATOM 3806 C CA . PHE A 1 461 ? 20.265 -4.470 -6.327 1.00 91.62 461 PHE A CA 1
ATOM 3807 C C . PHE A 1 461 ? 21.208 -5.550 -6.855 1.00 91.62 461 PHE A C 1
ATOM 3809 O O . PHE A 1 461 ? 21.575 -6.453 -6.107 1.00 91.62 461 PHE A O 1
ATOM 3816 N N . TYR A 1 462 ? 21.684 -5.410 -8.091 1.00 90.94 462 TYR A N 1
ATOM 3817 C CA . TYR A 1 462 ? 22.666 -6.309 -8.696 1.00 90.94 462 TYR A CA 1
ATOM 3818 C C . TYR A 1 462 ? 24.014 -6.298 -7.960 1.00 90.94 462 TYR A C 1
ATOM 3820 O O . TYR A 1 462 ? 24.665 -7.330 -7.839 1.00 90.94 462 TYR A O 1
ATOM 3828 N N . LYS A 1 463 ? 24.443 -5.137 -7.444 1.00 89.56 463 LYS A N 1
ATOM 3829 C CA . LYS A 1 463 ? 25.729 -4.969 -6.740 1.00 89.56 463 LYS A CA 1
ATOM 3830 C C . LYS A 1 463 ? 25.712 -5.411 -5.278 1.00 89.56 463 LYS A C 1
ATOM 3832 O O . LYS A 1 463 ? 26.781 -5.468 -4.676 1.00 89.56 463 LYS A O 1
ATOM 3837 N N . ILE A 1 464 ? 24.546 -5.696 -4.695 1.00 87.81 464 ILE A N 1
ATOM 3838 C CA . ILE A 1 464 ? 24.416 -6.095 -3.280 1.00 87.81 464 ILE A CA 1
ATOM 3839 C C . ILE A 1 464 ? 24.971 -7.520 -3.005 1.00 87.81 464 ILE A C 1
ATOM 3841 O O . ILE A 1 464 ? 24.958 -7.993 -1.873 1.00 87.81 464 ILE A O 1
ATOM 3845 N N . THR A 1 465 ? 25.582 -8.179 -3.992 1.00 69.25 465 THR A N 1
ATOM 3846 C CA . THR A 1 465 ? 26.283 -9.465 -3.845 1.00 69.25 465 THR A CA 1
ATOM 3847 C C . THR A 1 465 ? 27.398 -9.463 -2.780 1.00 69.25 465 THR A C 1
ATOM 3849 O O . THR A 1 465 ? 28.316 -8.642 -2.807 1.00 69.25 465 THR A O 1
ATOM 3852 N N . ASP A 1 466 ? 27.340 -10.464 -1.895 1.00 53.78 466 ASP A N 1
ATOM 3853 C CA . ASP A 1 466 ? 28.475 -11.104 -1.203 1.00 53.78 466 ASP A CA 1
ATOM 3854 C C . ASP A 1 466 ? 29.116 -10.460 0.038 1.00 53.78 466 ASP A C 1
ATOM 3856 O O . ASP A 1 466 ? 30.163 -10.926 0.484 1.00 53.78 466 ASP A O 1
ATOM 3860 N N . LYS A 1 467 ? 28.503 -9.467 0.697 1.00 52.91 467 LYS A N 1
ATOM 3861 C CA . LYS A 1 467 ? 28.976 -9.036 2.041 1.00 52.91 467 LYS A CA 1
ATOM 3862 C C . LYS A 1 467 ? 28.125 -9.485 3.228 1.00 52.91 467 LYS A C 1
ATOM 3864 O O . LYS A 1 467 ? 28.489 -9.195 4.362 1.00 52.91 467 LYS A O 1
ATOM 3869 N N . ILE A 1 468 ? 27.017 -10.181 2.989 1.00 54.41 468 ILE A N 1
ATOM 3870 C CA . ILE A 1 468 ? 26.017 -10.477 4.033 1.00 54.41 468 ILE A CA 1
ATOM 3871 C C . ILE A 1 468 ? 26.072 -11.944 4.483 1.00 54.41 468 ILE A C 1
ATOM 3873 O O . ILE A 1 468 ? 25.525 -12.288 5.522 1.00 54.41 468 ILE A O 1
ATOM 3877 N N . VAL A 1 469 ? 26.794 -12.805 3.759 1.00 48.97 469 VAL A N 1
ATOM 3878 C CA . VAL A 1 469 ? 26.800 -14.258 4.007 1.00 48.97 469 VAL A CA 1
ATOM 3879 C C . VAL A 1 469 ? 27.481 -14.652 5.332 1.00 48.97 469 VAL A C 1
ATOM 3881 O O . VAL A 1 469 ? 27.245 -15.749 5.816 1.00 48.97 469 VAL A O 1
ATOM 3884 N N . ASP A 1 470 ? 28.232 -13.756 5.984 1.00 46.19 470 ASP A N 1
ATOM 3885 C CA . ASP A 1 470 ? 28.934 -14.062 7.246 1.00 46.19 470 ASP A CA 1
ATOM 3886 C C . ASP A 1 470 ? 28.333 -13.431 8.513 1.00 46.19 470 ASP A C 1
ATOM 3888 O O . ASP A 1 470 ? 28.902 -13.576 9.596 1.00 46.19 470 ASP A O 1
ATOM 3892 N N . VAL A 1 471 ? 27.185 -12.747 8.437 1.00 45.91 471 VAL A N 1
ATOM 3893 C CA . VAL A 1 471 ? 26.579 -12.155 9.640 1.00 45.91 471 VAL A CA 1
ATOM 3894 C C . VAL A 1 471 ? 25.144 -12.638 9.804 1.00 45.91 471 VAL A C 1
ATOM 3896 O O . VAL A 1 471 ? 24.214 -12.076 9.238 1.00 45.91 471 VAL A O 1
ATOM 3899 N N . ASN A 1 472 ? 24.971 -13.639 10.670 1.00 43.84 472 ASN A N 1
ATOM 3900 C CA . ASN A 1 472 ? 23.702 -14.074 11.275 1.00 43.84 472 ASN A CA 1
ATOM 3901 C C . ASN A 1 472 ? 22.973 -12.966 12.076 1.00 43.84 472 ASN A C 1
ATOM 3903 O O . ASN A 1 472 ? 22.143 -13.263 12.934 1.00 43.84 472 ASN A O 1
ATOM 3907 N N . ASP A 1 473 ? 23.262 -11.688 11.836 1.00 43.81 473 ASP A N 1
ATOM 3908 C CA . ASP A 1 473 ? 22.613 -10.595 12.536 1.00 43.81 473 ASP A CA 1
ATOM 3909 C C . ASP A 1 473 ? 21.392 -10.125 11.757 1.00 43.81 473 ASP A C 1
ATOM 3911 O O . ASP A 1 473 ? 21.482 -9.633 10.629 1.00 43.81 473 ASP A O 1
ATOM 3915 N N . ALA A 1 474 ? 20.268 -10.105 12.467 1.00 45.88 474 ALA A N 1
ATOM 3916 C CA . ALA A 1 474 ? 19.030 -9.379 12.183 1.00 45.88 474 ALA A CA 1
ATOM 3917 C C . ALA A 1 474 ? 19.206 -7.867 11.867 1.00 45.88 474 ALA A C 1
ATOM 3919 O O . ALA A 1 474 ? 18.236 -7.123 11.742 1.00 45.88 474 ALA A O 1
ATOM 3920 N N . ASN A 1 475 ? 20.441 -7.386 11.713 1.00 40.53 475 ASN A N 1
ATOM 3921 C CA . ASN A 1 475 ? 20.802 -6.015 11.398 1.00 40.53 475 ASN A CA 1
ATOM 3922 C C . ASN A 1 475 ? 20.721 -5.682 9.902 1.00 40.53 475 ASN A C 1
ATOM 3924 O O . ASN A 1 475 ? 20.781 -4.500 9.574 1.00 40.53 475 ASN A O 1
ATOM 3928 N N . PHE A 1 476 ? 20.534 -6.643 8.986 1.00 44.50 476 PHE A N 1
ATOM 3929 C CA . PHE A 1 476 ? 20.332 -6.285 7.571 1.00 44.50 476 PHE A CA 1
ATOM 3930 C C . PHE A 1 476 ? 18.977 -5.594 7.312 1.00 44.50 476 PHE A C 1
ATOM 3932 O O . PHE A 1 476 ? 18.852 -4.802 6.378 1.00 44.50 476 PHE A O 1
ATOM 3939 N N . ILE A 1 477 ? 18.009 -5.745 8.227 1.00 46.31 477 ILE A N 1
ATOM 3940 C CA . ILE A 1 477 ? 16.792 -4.915 8.265 1.00 46.31 477 ILE A CA 1
ATOM 3941 C C . ILE A 1 477 ? 17.142 -3.420 8.429 1.00 46.31 477 ILE A C 1
ATOM 3943 O O . ILE A 1 477 ? 16.410 -2.559 7.943 1.00 46.31 477 ILE A O 1
ATOM 3947 N N . ARG A 1 478 ? 18.305 -3.066 8.999 1.00 41.09 478 ARG A N 1
ATOM 3948 C CA . ARG A 1 478 ? 18.714 -1.658 9.154 1.00 41.09 478 ARG A CA 1
ATOM 3949 C C . ARG A 1 478 ? 19.121 -0.973 7.853 1.00 41.09 478 ARG A C 1
ATOM 3951 O O . ARG A 1 478 ? 19.070 0.250 7.809 1.00 41.09 478 ARG A O 1
ATOM 3958 N N . PHE A 1 479 ? 19.447 -1.690 6.773 1.00 41.66 479 PHE A N 1
ATOM 3959 C CA . PHE A 1 479 ? 19.671 -1.015 5.484 1.00 41.66 479 PHE A CA 1
ATOM 3960 C C . PHE A 1 479 ? 18.367 -0.447 4.885 1.00 41.66 479 PHE A C 1
ATOM 3962 O O . PHE A 1 479 ? 18.436 0.465 4.067 1.00 41.66 479 PHE A O 1
ATOM 3969 N N . ARG A 1 480 ? 17.183 -0.891 5.352 1.00 46.44 480 ARG A N 1
ATOM 3970 C CA . ARG A 1 480 ? 15.891 -0.231 5.060 1.00 46.44 480 ARG A CA 1
ATOM 3971 C C . ARG A 1 480 ? 15.644 1.044 5.885 1.00 46.44 480 ARG A C 1
ATOM 3973 O O . ARG A 1 480 ? 14.743 1.795 5.530 1.00 46.44 480 ARG A O 1
ATOM 3980 N N . GLN A 1 481 ? 16.406 1.296 6.955 1.00 40.06 481 GLN A N 1
ATOM 3981 C CA . GLN A 1 481 ? 16.214 2.444 7.859 1.00 40.06 481 GLN A CA 1
ATOM 3982 C C . GLN A 1 481 ? 17.107 3.658 7.540 1.00 40.06 481 GLN A C 1
ATOM 3984 O O . GLN A 1 481 ? 16.885 4.716 8.110 1.00 40.06 481 GLN A O 1
ATOM 3989 N N . TYR A 1 482 ? 18.094 3.537 6.643 1.00 33.53 482 TYR A N 1
ATOM 3990 C CA . TYR A 1 482 ? 19.079 4.602 6.379 1.00 33.53 482 TYR A CA 1
ATOM 3991 C C . TYR A 1 482 ? 19.098 5.111 4.927 1.00 33.53 482 TYR A C 1
ATOM 3993 O O . TYR A 1 482 ? 20.128 5.578 4.448 1.00 33.53 482 TYR A O 1
ATOM 4001 N N . SER A 1 483 ? 17.972 5.040 4.211 1.00 30.80 483 SER A N 1
ATOM 4002 C CA . SER A 1 483 ? 17.790 5.780 2.951 1.00 30.80 483 SER A CA 1
ATOM 4003 C C . SER A 1 483 ? 17.069 7.117 3.177 1.00 30.80 483 SER A C 1
ATOM 4005 O O . SER A 1 483 ? 16.092 7.404 2.485 1.00 30.80 483 SER A O 1
ATOM 4007 N N . GLU A 1 484 ? 17.550 7.893 4.151 1.00 32.09 484 GLU A N 1
ATOM 4008 C CA . GLU A 1 484 ? 17.293 9.331 4.329 1.00 32.09 484 GLU A CA 1
ATOM 4009 C C . GLU A 1 484 ? 18.624 10.078 4.453 1.00 32.09 484 GLU A C 1
ATOM 4011 O O . GLU A 1 484 ? 19.480 9.637 5.260 1.00 32.09 484 GLU A O 1
#

Mean predicted aligned error: 17.51 Å